Protein AF-A0A248VXA4-F1 (afdb_monomer_lite)

Organism: NCBI:txid2026199

Foldseek 3Di:
DVPVVVVVVVVVVVVVVVVVVVVVVVVVVVVVVVCPPPVNVLVPDDDPCPFPLNDDFDWFDLVDPAADQDALVVQADDFDPVLVVLLVVLLCQCLDPVADPLRGPLQSSLVSLVVSLVRVNLLSLLQNLLSLCDPDPYPHNDLVSSLSSLSSSVVSRRLVSLLVSLQCLCVCSPPPRHNRSSSRSLVSSLNSRQLLSLLVSLLQQCDPADDVVQRHHDDNVRSLVSLVSSLVNLQLSSLQVNLVSQCPVVDLVSLVVSLVSLVSSLLSLALSSLQVNLCLLCCVCLVVSSRSQNYHDNVLSVLSNLSSVSSVSSQSPAGQNQLCVQRNDPPDDGDDDPPDNVVSSVNRHDPDDPDPDDPDDDDDDDDDDDDDDDDDDDDDDDDDDDDDPDPDHGADDPSRGDSGDDDDD

Secondary structure (DSSP, 8-state):
-HHHHHHHHHHHHHHHHHHHHHHHHHHHHHHHHHHTSHHHHTTSS--TTSSGGG--PPPP-TT-S------GGGTPPPPPHHHHHHHHHHHHHHT-TTS-TTTS-HHHHHHHHHHHHHTT-HHHHHHHHHHHTSSS--S---HHHHHHHHHHHHHTT-HHHHHHHHHHHHTT-STT--HHHHHHHHHHHHHTT-HHHHHHHHHHHEEEEEEGGGTEEE-HHHHHHHHHHHHHTT-HHHHHHHHHHHHTT--HHHHHHHHHHHHHHHHTT-HHHHHHHHHHHTTTTTTTT--SSSS--HHHHHHHHHHHHHHHHTTT----TTHHHHSPPTTSPPPP--S-HHHHHHHHS---PPPPPPP-PPP----------------------PPP--TT-----SS---S------

Structure (mmCIF, N/CA/C/O backbone):
data_AF-A0A248VXA4-F1
#
_entry.id   AF-A0A248VXA4-F1
#
loop_
_atom_site.group_PDB
_atom_site.id
_atom_site.type_symbol
_atom_site.label_atom_id
_atom_site.label_alt_id
_atom_site.label_comp_id
_atom_site.label_asym_id
_atom_site.label_entity_id
_atom_site.label_seq_id
_atom_site.pdbx_PDB_ins_code
_atom_site.Cartn_x
_atom_site.Cartn_y
_atom_site.Cartn_z
_atom_site.occupancy
_atom_site.B_iso_or_equiv
_atom_site.auth_seq_id
_atom_site.auth_comp_id
_atom_site.auth_asym_id
_atom_site.auth_atom_id
_atom_site.pdbx_PDB_model_num
ATOM 1 N N . MET A 1 1 ? -79.810 16.002 20.831 1.00 54.62 1 MET A N 1
ATOM 2 C CA . MET A 1 1 ? -78.717 16.994 20.647 1.00 54.62 1 MET A CA 1
ATOM 3 C C . MET A 1 1 ? -77.714 17.151 21.806 1.00 54.62 1 MET A C 1
ATOM 5 O O . MET A 1 1 ? -76.588 17.541 21.520 1.00 54.62 1 MET A O 1
ATOM 9 N N . LYS A 1 2 ? -78.035 16.882 23.089 1.00 53.81 2 LYS A N 1
ATOM 10 C CA . LYS A 1 2 ? -77.040 16.987 24.193 1.00 53.81 2 LYS A CA 1
ATOM 11 C C . LYS A 1 2 ? -76.194 15.717 24.429 1.00 53.81 2 LYS A C 1
ATOM 13 O O . LYS A 1 2 ? -75.048 15.847 24.844 1.00 53.81 2 LYS A O 1
ATOM 18 N N . LEU A 1 3 ? -76.706 14.523 24.110 1.00 44.88 3 LEU A N 1
ATOM 19 C CA . LEU A 1 3 ? -76.002 13.248 24.342 1.00 44.88 3 LEU A CA 1
ATOM 20 C C . LEU A 1 3 ? -74.891 12.968 23.304 1.00 44.88 3 LEU A C 1
ATOM 22 O O . LEU A 1 3 ? -73.788 12.568 23.663 1.00 44.88 3 LEU A O 1
ATOM 26 N N . GLU A 1 4 ? -75.129 13.285 22.028 1.00 45.12 4 GLU A N 1
ATOM 27 C CA . GLU A 1 4 ? -74.146 13.095 20.942 1.00 45.12 4 GLU A CA 1
ATOM 28 C C . GLU A 1 4 ? -72.918 14.008 21.076 1.00 45.12 4 GLU A C 1
ATOM 30 O O . GLU A 1 4 ? -71.788 13.586 20.831 1.00 45.12 4 GLU A O 1
ATOM 35 N N . ARG A 1 5 ? -73.105 15.249 21.552 1.00 49.72 5 ARG A N 1
ATOM 36 C CA . ARG A 1 5 ? -71.987 16.169 21.836 1.00 49.72 5 ARG A CA 1
ATOM 37 C C . ARG A 1 5 ? -71.145 15.722 23.034 1.00 49.72 5 ARG A C 1
ATOM 39 O O . ARG A 1 5 ? -69.975 16.093 23.114 1.00 49.72 5 ARG A O 1
ATOM 46 N N . TRP A 1 6 ? -71.717 14.944 23.956 1.00 49.53 6 TRP A N 1
ATOM 47 C CA . TRP A 1 6 ? -70.981 14.381 25.087 1.00 49.53 6 TRP A CA 1
ATOM 48 C C . TRP A 1 6 ? -70.145 13.173 24.653 1.00 49.53 6 TRP A C 1
ATOM 50 O O . TRP A 1 6 ? -68.944 13.160 24.912 1.00 49.53 6 TRP A O 1
ATOM 60 N N . LEU A 1 7 ? -70.738 12.245 23.891 1.00 45.06 7 LEU A N 1
ATOM 61 C CA . LEU A 1 7 ? -70.055 11.062 23.348 1.00 45.06 7 LEU A CA 1
ATOM 62 C C . LEU A 1 7 ? -68.911 11.424 22.383 1.00 45.06 7 LEU A C 1
ATOM 64 O O . LEU A 1 7 ? -67.835 10.840 22.459 1.00 45.06 7 LEU A O 1
ATOM 68 N N . SER A 1 8 ? -69.082 12.445 21.535 1.00 49.69 8 SER A N 1
ATOM 69 C CA . SER A 1 8 ? -68.016 12.928 20.638 1.00 49.69 8 SER A CA 1
ATOM 70 C C . SER A 1 8 ? -66.822 13.532 21.402 1.00 49.69 8 SER A C 1
ATOM 72 O O . SER A 1 8 ? -65.661 13.292 21.057 1.00 49.69 8 SER A O 1
ATOM 74 N N . ARG A 1 9 ? -67.081 14.261 22.499 1.00 52.09 9 ARG A N 1
ATOM 75 C CA . ARG A 1 9 ? -66.027 14.875 23.328 1.00 52.09 9 ARG A CA 1
ATOM 76 C C . ARG A 1 9 ? -65.256 13.858 24.165 1.00 52.09 9 ARG A C 1
ATOM 78 O O . ARG A 1 9 ? -64.057 14.049 24.369 1.00 52.09 9 ARG A O 1
ATOM 85 N N . THR A 1 10 ? -65.900 12.798 24.651 1.00 53.50 10 THR A N 1
ATOM 86 C CA . THR A 1 10 ? -65.203 11.702 25.340 1.00 53.50 10 THR A CA 1
ATOM 87 C C . THR A 1 10 ? -64.401 10.853 24.355 1.00 53.50 10 THR A C 1
ATOM 89 O O . THR A 1 10 ? -63.230 10.588 24.622 1.00 53.50 10 THR A O 1
ATOM 92 N N . TYR A 1 11 ? -64.941 10.537 23.173 1.00 48.66 11 TYR A N 1
ATOM 93 C CA . TYR A 1 11 ? -64.230 9.757 22.150 1.00 48.66 11 TYR A CA 1
ATOM 94 C C . TYR A 1 11 ? -62.961 10.463 21.630 1.00 48.66 11 TYR A C 1
ATOM 96 O O . TYR A 1 11 ? -61.899 9.847 21.546 1.00 48.66 11 TYR A O 1
ATOM 104 N N . MET A 1 12 ? -63.011 11.781 21.388 1.00 49.78 12 MET A N 1
ATOM 105 C CA . MET A 1 12 ? -61.823 12.567 21.006 1.00 49.78 12 MET A CA 1
ATOM 106 C C . MET A 1 12 ? -60.744 12.618 22.098 1.00 49.78 12 MET A C 1
ATOM 108 O O . MET A 1 12 ? -59.554 12.671 21.777 1.00 49.78 12 MET A O 1
ATOM 112 N N . LYS A 1 13 ? -61.125 12.593 23.384 1.00 52.66 13 LYS A N 1
ATOM 113 C CA . LYS A 1 13 ? -60.156 12.528 24.491 1.00 52.66 13 LYS A CA 1
ATOM 114 C C . LYS A 1 13 ? -59.452 11.171 24.533 1.00 52.66 13 LYS A C 1
ATOM 116 O O . LYS A 1 13 ? -58.232 11.144 24.657 1.00 52.66 13 LYS A O 1
ATOM 121 N N . PHE A 1 14 ? -60.177 10.067 24.343 1.00 50.03 14 PHE A N 1
ATOM 122 C CA . PHE A 1 14 ? -59.578 8.727 24.281 1.00 50.03 14 PHE A CA 1
ATOM 123 C C . PHE A 1 14 ? -58.690 8.523 23.043 1.00 50.03 14 PHE A C 1
ATOM 125 O O . PHE A 1 14 ? -57.617 7.929 23.156 1.00 50.03 14 PHE A O 1
ATOM 132 N N . ALA A 1 15 ? -59.077 9.068 21.885 1.00 50.66 15 ALA A N 1
ATOM 133 C CA . ALA A 1 15 ? -58.264 9.018 20.669 1.00 50.66 15 ALA A CA 1
ATOM 134 C C . ALA A 1 15 ? -56.950 9.808 20.811 1.00 50.66 15 ALA A C 1
ATOM 136 O O . ALA A 1 15 ? -55.892 9.307 20.435 1.00 50.66 15 ALA A O 1
ATOM 137 N N . ARG A 1 16 ? -56.983 11.001 21.428 1.00 53.34 16 ARG A N 1
ATOM 138 C CA . ARG A 1 16 ? -55.766 11.776 21.732 1.00 53.34 16 ARG A CA 1
ATOM 139 C C . ARG A 1 16 ? -54.847 11.066 22.720 1.00 53.34 16 ARG A C 1
ATOM 141 O O . ARG A 1 16 ? -53.641 11.079 22.510 1.00 53.34 16 ARG A O 1
ATOM 148 N N . VAL A 1 17 ? -55.391 10.424 23.756 1.00 57.50 17 VAL A N 1
ATOM 149 C CA . VAL A 1 17 ? -54.580 9.662 24.719 1.00 57.50 17 VAL A CA 1
ATOM 150 C C . VAL A 1 17 ? -53.909 8.467 24.038 1.00 57.50 17 VAL A C 1
ATOM 152 O O . VAL A 1 17 ? -52.713 8.289 24.215 1.00 57.50 17 VAL A O 1
ATOM 155 N N . ARG A 1 18 ? -54.614 7.710 23.182 1.00 54.16 18 ARG A N 1
ATOM 156 C CA . ARG A 1 18 ? -54.009 6.616 22.394 1.00 54.16 18 ARG A CA 1
ATOM 157 C C . ARG A 1 18 ? -52.937 7.097 21.414 1.00 54.16 18 ARG A C 1
ATOM 159 O O . ARG A 1 18 ? -51.912 6.439 21.287 1.00 54.16 18 ARG A O 1
ATOM 166 N N . TYR A 1 19 ? -53.152 8.230 20.745 1.00 53.09 19 TYR A N 1
ATOM 167 C CA . TYR A 1 19 ? -52.185 8.790 19.795 1.00 53.09 19 TYR A CA 1
ATOM 168 C C . TYR A 1 19 ? -50.918 9.294 20.500 1.00 53.09 19 TYR A C 1
ATOM 170 O O . TYR A 1 19 ? -49.809 9.033 20.045 1.00 53.09 19 TYR A O 1
ATOM 178 N N . LEU A 1 20 ? -51.073 9.948 21.657 1.00 55.66 20 LEU A N 1
ATOM 179 C CA . LEU A 1 20 ? -49.954 10.384 22.496 1.00 55.66 20 LEU A CA 1
ATOM 180 C C . LEU A 1 20 ? -49.212 9.198 23.125 1.00 55.66 20 LEU A C 1
ATOM 182 O O . LEU A 1 20 ? -47.989 9.228 23.189 1.00 55.66 20 LEU A O 1
ATOM 186 N N . PHE A 1 21 ? -49.919 8.135 23.520 1.00 59.44 21 PHE A N 1
ATOM 187 C CA . PHE A 1 21 ? -49.297 6.908 24.028 1.00 59.44 21 PHE A CA 1
ATOM 188 C C . PHE A 1 21 ? -48.541 6.155 22.923 1.00 59.44 21 PHE A C 1
ATOM 190 O O . PHE A 1 21 ? -47.447 5.666 23.166 1.00 59.44 21 PHE A O 1
ATOM 197 N N . GLY A 1 22 ? -49.076 6.116 21.696 1.00 55.31 22 GLY A N 1
ATOM 198 C CA . GLY A 1 22 ? -48.402 5.541 20.527 1.00 55.31 22 GLY A CA 1
ATOM 199 C C . GLY A 1 22 ? -47.159 6.327 20.101 1.00 55.31 22 GLY A C 1
ATOM 200 O O . GLY A 1 22 ? -46.125 5.726 19.829 1.00 55.31 22 GLY A O 1
ATOM 201 N N . LEU A 1 23 ? -47.222 7.663 20.115 1.00 52.62 23 LEU A N 1
ATOM 202 C CA . LEU A 1 23 ? -46.057 8.529 19.899 1.00 52.62 23 LEU A CA 1
ATOM 203 C C . LEU A 1 23 ? -45.012 8.367 21.005 1.00 52.62 23 LEU A C 1
ATOM 205 O O . LEU A 1 23 ? -43.828 8.331 20.701 1.00 52.62 23 LEU A O 1
ATOM 209 N N . TRP A 1 24 ? -45.435 8.231 22.265 1.00 57.75 24 TRP A N 1
ATOM 210 C CA . TRP A 1 24 ? -44.532 7.997 23.392 1.00 57.75 24 TRP A CA 1
ATOM 211 C C . TRP A 1 24 ? -43.862 6.621 23.309 1.00 57.75 24 TRP A C 1
ATOM 213 O O . TRP A 1 24 ? -42.654 6.534 23.475 1.00 57.75 24 TRP A O 1
ATOM 223 N N . LEU A 1 25 ? -44.599 5.565 22.946 1.00 49.09 25 LEU A N 1
ATOM 224 C CA . LEU A 1 25 ? -44.035 4.237 22.673 1.00 49.09 25 LEU A CA 1
ATOM 225 C C . LEU A 1 25 ? -43.051 4.254 21.498 1.00 49.09 25 LEU A C 1
ATOM 227 O O . LEU A 1 25 ? -41.987 3.661 21.611 1.00 49.09 25 LEU A O 1
ATOM 231 N N . LEU A 1 26 ? -43.348 4.962 20.404 1.00 49.59 26 LEU A N 1
ATOM 232 C CA . LEU A 1 26 ? -42.407 5.132 19.289 1.00 49.59 26 LEU A CA 1
ATOM 233 C C . LEU A 1 26 ? -41.156 5.920 19.703 1.00 49.59 26 LEU A C 1
ATOM 235 O O . LEU A 1 26 ? -40.059 5.587 19.268 1.00 49.59 26 LEU A O 1
ATOM 239 N N . PHE A 1 27 ? -41.301 6.926 20.570 1.00 46.94 27 PHE A N 1
ATOM 240 C CA . PHE A 1 27 ? -40.179 7.701 21.103 1.00 46.94 27 PHE A CA 1
ATOM 241 C C . PHE A 1 27 ? -39.307 6.869 22.053 1.00 46.94 27 PHE A C 1
ATOM 243 O O . PHE A 1 27 ? -38.085 6.934 21.972 1.00 46.94 27 PHE A O 1
ATOM 250 N N . VAL A 1 28 ? -39.924 6.046 22.907 1.00 49.81 28 VAL A N 1
ATOM 251 C CA . VAL A 1 28 ? -39.226 5.123 23.813 1.00 49.81 28 VAL A CA 1
ATOM 252 C C . VAL A 1 28 ? -38.529 4.016 23.020 1.00 49.81 28 VAL A C 1
ATOM 254 O O . VAL A 1 28 ? -37.364 3.754 23.280 1.00 49.81 28 VAL A O 1
ATOM 257 N N . VAL A 1 29 ? -39.176 3.435 22.002 1.00 51.91 29 VAL A N 1
ATOM 258 C CA . VAL A 1 29 ? -38.564 2.425 21.117 1.00 51.91 29 VAL A CA 1
ATOM 259 C C . VAL A 1 29 ? -37.408 3.017 20.298 1.00 51.91 29 VAL A C 1
ATOM 261 O O . VAL A 1 29 ? -36.378 2.368 20.129 1.00 51.91 29 VAL A O 1
ATOM 264 N N . ALA A 1 30 ? -37.526 4.266 19.834 1.00 41.34 30 ALA A N 1
ATOM 265 C CA . ALA A 1 30 ? -36.429 4.974 19.172 1.00 41.34 30 ALA A CA 1
ATOM 266 C C . ALA A 1 30 ? -35.267 5.283 20.137 1.00 41.34 30 ALA A C 1
ATOM 268 O O . ALA A 1 30 ? -34.106 5.169 19.752 1.00 41.34 30 ALA A O 1
ATOM 269 N N . GLN A 1 31 ? -35.557 5.623 21.398 1.00 40.75 31 GLN A N 1
ATOM 270 C CA . GLN A 1 31 ? -34.537 5.832 22.431 1.00 40.75 31 GLN A CA 1
ATOM 271 C C . GLN A 1 31 ? -33.840 4.528 22.845 1.00 40.75 31 GLN A C 1
ATOM 273 O O . GLN A 1 31 ? -32.627 4.536 23.037 1.00 40.75 31 GLN A O 1
ATOM 278 N N . THR A 1 32 ? -34.555 3.401 22.924 1.00 43.09 32 THR A N 1
ATOM 279 C CA . THR A 1 32 ? -33.946 2.093 23.218 1.00 43.09 32 THR A CA 1
ATOM 280 C C . THR A 1 32 ? -33.126 1.563 22.039 1.00 43.09 32 THR A C 1
ATOM 282 O O . THR A 1 32 ? -32.040 1.039 22.253 1.00 43.09 32 THR A O 1
ATOM 285 N N . ALA A 1 33 ? -33.565 1.781 20.793 1.00 40.03 33 ALA A N 1
ATOM 286 C CA . ALA A 1 33 ? -32.793 1.413 19.599 1.00 40.03 33 ALA A CA 1
ATOM 287 C C . ALA A 1 33 ? -31.493 2.231 19.442 1.00 40.03 33 ALA A C 1
ATOM 289 O O . ALA A 1 33 ? -30.493 1.718 18.946 1.00 40.03 33 ALA A O 1
ATOM 290 N N . LEU A 1 34 ? -31.473 3.491 19.895 1.00 39.44 34 LEU A N 1
ATOM 291 C CA . LEU A 1 34 ? -30.247 4.296 19.961 1.00 39.44 34 LEU A CA 1
ATOM 292 C C . LEU A 1 34 ? -29.304 3.842 21.089 1.00 39.44 34 LEU A C 1
ATOM 294 O O . LEU A 1 34 ? -28.089 3.955 20.938 1.00 39.44 34 LEU A O 1
ATOM 298 N N . ALA A 1 35 ? -29.841 3.303 22.188 1.00 37.97 35 ALA A N 1
ATOM 299 C CA . ALA A 1 35 ? -29.061 2.775 23.311 1.00 37.97 35 ALA A CA 1
ATOM 300 C C . ALA A 1 35 ? -28.401 1.410 23.020 1.00 37.97 35 ALA A C 1
ATOM 302 O O . ALA A 1 35 ? -27.370 1.095 23.609 1.00 37.97 35 ALA A O 1
ATOM 303 N N . GLU A 1 36 ? -28.949 0.626 22.087 1.00 42.41 36 GLU A N 1
ATOM 304 C CA . GLU A 1 36 ? -28.388 -0.660 21.635 1.00 42.41 36 GLU A CA 1
ATOM 305 C C . GLU A 1 36 ? -27.465 -0.536 20.412 1.00 42.41 36 GLU A C 1
ATOM 307 O O . GLU A 1 36 ? -26.901 -1.528 19.948 1.00 42.41 36 GLU A O 1
ATOM 312 N N . SER A 1 37 ? -27.265 0.679 19.892 1.00 47.56 37 SER A N 1
ATOM 313 C CA . SER A 1 37 ? -26.295 0.911 18.826 1.00 47.56 37 SER A CA 1
ATOM 314 C C . SER A 1 37 ? -24.886 0.524 19.308 1.00 47.56 37 SER A C 1
ATOM 316 O O . SER A 1 37 ? -24.460 0.990 20.370 1.00 47.56 37 SER A O 1
ATOM 318 N N . PRO A 1 38 ? -24.101 -0.244 18.529 1.00 55.53 38 PRO A N 1
ATOM 319 C CA . PRO A 1 38 ? -22.704 -0.529 18.861 1.00 55.53 38 PRO A CA 1
ATOM 320 C C . PRO A 1 38 ? -21.862 0.750 19.024 1.00 55.53 38 PRO A C 1
ATOM 322 O O . PRO A 1 38 ? -20.860 0.742 19.739 1.00 55.53 38 PRO A O 1
ATOM 325 N N . ILE A 1 39 ? -22.303 1.878 18.446 1.00 51.03 39 ILE A N 1
ATOM 326 C CA . ILE A 1 39 ? -21.711 3.206 18.657 1.00 51.03 39 ILE A CA 1
ATOM 327 C C . ILE A 1 39 ? -21.916 3.676 20.104 1.00 51.03 39 ILE A C 1
ATOM 329 O O . ILE A 1 39 ? -21.001 4.263 20.674 1.00 51.03 39 ILE A O 1
ATOM 333 N N . HIS A 1 40 ? -23.066 3.394 20.726 1.00 43.31 40 HIS A N 1
ATOM 334 C CA . HIS A 1 40 ? -23.354 3.793 22.105 1.00 43.31 40 HIS A CA 1
ATOM 335 C C . HIS A 1 40 ? -22.582 2.950 23.134 1.00 43.31 40 HIS A C 1
ATOM 337 O O . HIS A 1 40 ? -22.091 3.511 24.115 1.00 43.31 40 HIS A O 1
ATOM 343 N N . GLN A 1 41 ? -22.387 1.647 22.888 1.00 50.84 41 GLN A N 1
ATOM 344 C CA . GLN A 1 41 ? -21.519 0.796 23.721 1.00 50.84 41 GLN A CA 1
ATOM 345 C C . GLN A 1 41 ? -20.046 1.228 23.657 1.00 50.84 41 GLN A C 1
ATOM 347 O O . GLN A 1 41 ? -19.347 1.194 24.667 1.00 50.84 41 GLN A O 1
ATOM 352 N N . LEU A 1 42 ? -19.592 1.719 22.500 1.00 52.16 42 LEU A N 1
ATOM 353 C CA . LEU A 1 42 ? -18.283 2.360 22.346 1.00 52.16 42 LEU A CA 1
ATOM 354 C C . LEU A 1 42 ? -18.138 3.680 23.140 1.00 52.16 42 LEU A C 1
ATOM 356 O O . LEU A 1 42 ? -17.010 4.103 23.382 1.00 52.16 42 LEU A O 1
ATOM 360 N N . MET A 1 43 ? -19.230 4.349 23.542 1.00 46.88 43 MET A N 1
ATOM 361 C CA . MET A 1 43 ? -19.170 5.640 24.259 1.00 46.88 43 MET A CA 1
ATOM 362 C C . MET A 1 43 ? -19.027 5.512 25.782 1.00 46.88 43 MET A C 1
ATOM 364 O O . MET A 1 43 ? -18.736 6.502 26.452 1.00 46.88 43 MET A O 1
ATOM 368 N N . THR A 1 44 ? -19.242 4.328 26.357 1.00 43.50 44 THR A N 1
ATOM 369 C CA . THR A 1 44 ? -19.349 4.148 27.810 1.00 43.50 44 THR A CA 1
ATOM 370 C C . THR A 1 44 ? -18.233 3.254 28.341 1.00 43.50 44 THR A C 1
ATOM 372 O O . THR A 1 44 ? -18.344 2.035 28.272 1.00 43.50 44 THR A O 1
ATOM 375 N N . GLY A 1 45 ? -17.179 3.850 28.916 1.00 44.91 45 GLY A N 1
ATOM 376 C CA . GLY A 1 45 ? -16.308 3.121 29.851 1.00 44.91 45 GLY A CA 1
ATOM 377 C C . GLY A 1 45 ? -14.800 3.378 29.831 1.00 44.91 45 GLY A C 1
ATOM 378 O O . GLY A 1 45 ? -14.112 2.737 30.617 1.00 44.91 45 GLY A O 1
ATOM 379 N N . MET A 1 46 ? -14.251 4.281 29.012 1.00 46.66 46 MET A N 1
ATOM 380 C CA . MET A 1 46 ? -12.803 4.548 29.029 1.00 46.66 46 MET A CA 1
ATOM 381 C C . MET A 1 46 ? -12.488 5.968 29.501 1.00 46.66 46 MET A C 1
ATOM 383 O O . MET A 1 46 ? -12.981 6.951 28.947 1.00 46.66 46 MET A O 1
ATOM 387 N N . SER A 1 47 ? -11.644 6.071 30.534 1.00 50.06 47 SER A N 1
ATOM 388 C CA . SER A 1 47 ? -10.926 7.310 30.841 1.00 50.06 47 SER A CA 1
ATOM 389 C C . SER A 1 47 ? -10.180 7.754 29.584 1.00 50.06 47 SER A C 1
ATOM 391 O O . SER A 1 47 ? -9.530 6.939 28.931 1.00 50.06 47 SER A O 1
ATOM 393 N N . SER A 1 48 ? -10.238 9.046 29.249 1.00 57.88 48 SER A N 1
ATOM 394 C CA . SER A 1 48 ? -9.576 9.604 28.057 1.00 57.88 48 SER A CA 1
ATOM 395 C C . SER A 1 48 ? -8.068 9.303 27.963 1.00 57.88 48 SER A C 1
ATOM 397 O O . SER A 1 48 ? -7.506 9.390 26.876 1.00 57.88 48 SER A O 1
ATOM 399 N N . SER A 1 49 ? -7.423 8.924 29.075 1.00 55.06 49 SER A N 1
ATOM 400 C CA . SER A 1 49 ? -6.005 8.548 29.154 1.00 55.06 49 SER A CA 1
ATOM 401 C C . SER A 1 49 ? -5.687 7.102 28.760 1.00 55.06 49 SER A C 1
ATOM 403 O O . SER A 1 49 ? -4.527 6.814 28.478 1.00 55.06 49 SER A O 1
ATOM 405 N N . ASP A 1 50 ? -6.680 6.207 28.743 1.00 66.88 50 ASP A N 1
ATOM 406 C CA . ASP A 1 50 ? -6.468 4.750 28.636 1.00 66.88 50 ASP A CA 1
ATOM 407 C C . ASP A 1 50 ? -6.888 4.195 27.260 1.00 66.88 50 ASP A C 1
ATOM 409 O O . ASP A 1 50 ? -6.899 2.987 27.024 1.00 66.88 50 ASP A O 1
ATOM 413 N N . SER A 1 51 ? -7.246 5.089 26.336 1.00 84.81 51 SER A N 1
ATOM 414 C CA . SER A 1 51 ? -7.690 4.756 24.982 1.00 84.81 51 SER A CA 1
ATOM 415 C C . SER A 1 51 ? -6.525 4.240 24.121 1.00 84.81 51 SER A C 1
ATOM 417 O O . SER A 1 51 ? -5.437 4.828 24.180 1.00 84.81 51 SER A O 1
ATOM 419 N N . PRO A 1 52 ? -6.717 3.219 23.256 1.00 93.38 52 PRO A N 1
ATOM 420 C CA . PRO A 1 52 ? -5.646 2.677 22.414 1.00 93.38 52 PRO A CA 1
ATOM 421 C C . PRO A 1 52 ? -4.891 3.734 21.594 1.00 93.38 52 PRO A C 1
ATOM 423 O O . PRO A 1 52 ? -3.671 3.628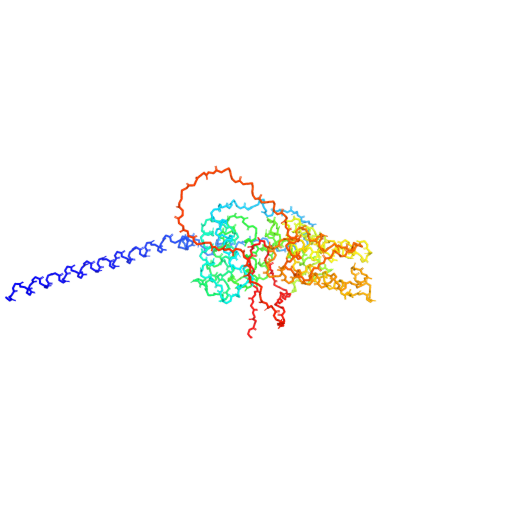 21.445 1.00 93.38 52 PRO A O 1
ATOM 426 N N . ARG A 1 53 ? -5.567 4.798 21.135 1.00 94.25 53 ARG A N 1
ATOM 427 C CA . ARG A 1 53 ? -4.949 5.915 20.395 1.00 94.25 53 ARG A CA 1
ATOM 428 C C . ARG A 1 53 ? -3.861 6.680 21.159 1.00 94.25 53 ARG A C 1
ATOM 430 O O . ARG A 1 53 ? -3.027 7.307 20.515 1.00 94.25 53 ARG A O 1
ATOM 437 N N . TYR A 1 54 ? -3.851 6.642 22.494 1.00 95.06 54 TYR A N 1
ATOM 438 C CA . TYR A 1 54 ? -2.859 7.321 23.347 1.00 95.06 54 TYR A CA 1
ATOM 439 C C . TYR A 1 54 ? -1.909 6.344 24.053 1.00 95.06 54 TYR A C 1
ATOM 441 O O . TYR A 1 54 ? -1.222 6.716 25.007 1.00 95.06 54 TYR A O 1
ATOM 449 N N . THR A 1 55 ? -1.854 5.092 23.590 1.00 93.56 55 THR A N 1
ATOM 450 C CA . THR A 1 55 ? -0.934 4.084 24.128 1.00 93.56 55 THR A CA 1
ATOM 451 C C . THR A 1 55 ? 0.502 4.610 24.122 1.00 93.56 55 THR A C 1
ATOM 453 O O . THR A 1 55 ? 1.015 5.043 23.091 1.00 93.56 55 THR A O 1
ATOM 456 N N . LYS A 1 56 ? 1.178 4.539 25.274 1.00 92.56 56 LYS A N 1
ATOM 457 C CA . LYS A 1 56 ? 2.589 4.924 25.404 1.00 92.56 56 LYS A CA 1
ATOM 458 C C . LYS A 1 56 ? 3.475 3.865 24.752 1.00 92.56 56 LYS A C 1
ATOM 460 O O . LYS A 1 56 ? 3.698 2.801 25.326 1.00 92.56 56 LYS A O 1
ATOM 465 N N . LEU A 1 57 ? 3.966 4.163 23.554 1.00 96.12 57 LEU A N 1
ATOM 466 C CA . LEU A 1 57 ? 4.865 3.300 22.790 1.00 96.12 57 LEU A CA 1
ATOM 467 C C . LEU A 1 57 ? 6.332 3.722 22.976 1.00 96.12 57 LEU A C 1
ATOM 469 O O . LEU A 1 57 ? 6.601 4.904 23.215 1.00 96.12 57 LEU A O 1
ATOM 473 N N . PRO A 1 58 ? 7.295 2.790 22.849 1.00 96.94 58 PRO A N 1
ATOM 474 C CA . PRO A 1 58 ? 8.697 3.153 22.692 1.00 96.94 58 PRO A CA 1
ATOM 475 C C . PRO A 1 58 ? 8.873 4.097 21.502 1.00 96.94 58 PRO A C 1
ATOM 477 O O . PRO A 1 58 ? 8.214 3.931 20.474 1.00 96.94 58 PRO A O 1
ATOM 480 N N . LEU A 1 59 ? 9.784 5.062 21.633 1.00 95.88 59 LEU A N 1
ATOM 481 C CA . LEU A 1 59 ? 10.135 5.943 20.524 1.00 95.88 59 LEU A CA 1
ATOM 482 C C . LEU A 1 59 ? 10.657 5.134 19.330 1.00 95.88 59 LEU A C 1
ATOM 484 O O . LEU A 1 59 ? 11.213 4.039 19.480 1.00 95.88 59 LEU A O 1
ATOM 488 N N . PHE A 1 60 ? 10.484 5.700 18.140 1.00 96.75 60 PHE A N 1
ATOM 489 C CA . PHE A 1 60 ? 11.039 5.135 16.921 1.00 96.75 60 PHE A CA 1
ATOM 490 C C . PHE A 1 60 ? 12.565 5.020 17.014 1.00 96.75 60 PHE A C 1
ATOM 492 O O . PHE A 1 60 ? 13.249 5.964 17.410 1.00 96.75 60 PHE A O 1
ATOM 499 N N . ALA A 1 61 ? 13.085 3.845 16.664 1.00 97.38 61 ALA A N 1
ATOM 500 C CA . ALA A 1 61 ? 14.492 3.485 16.736 1.00 97.38 61 ALA A CA 1
ATOM 501 C C . ALA A 1 61 ? 15.053 3.280 15.313 1.00 97.38 61 ALA A C 1
ATOM 503 O O . ALA A 1 61 ? 15.223 2.134 14.882 1.00 97.38 61 ALA A O 1
ATOM 504 N N . PRO A 1 62 ? 15.364 4.365 14.574 1.00 95.94 62 PRO A N 1
ATOM 505 C CA . PRO A 1 62 ? 15.778 4.279 13.171 1.00 95.94 62 PRO A CA 1
ATOM 506 C C . PRO A 1 62 ? 17.064 3.469 12.965 1.00 95.94 62 PRO A C 1
ATOM 508 O O . PRO A 1 62 ? 17.202 2.768 11.969 1.00 95.94 62 PRO A O 1
ATOM 511 N N . HIS A 1 63 ? 17.973 3.472 13.944 1.00 96.94 63 HIS A N 1
ATOM 512 C CA . HIS A 1 63 ? 19.241 2.726 13.907 1.00 96.94 63 HIS A CA 1
ATOM 513 C C . HIS A 1 63 ? 19.191 1.400 14.670 1.00 96.94 63 HIS A C 1
ATOM 515 O O . HIS A 1 63 ? 20.193 0.952 15.237 1.00 96.94 63 HIS A O 1
ATOM 521 N N . ARG A 1 64 ? 18.016 0.764 14.747 1.00 96.88 64 ARG A N 1
ATOM 522 C CA . ARG A 1 64 ? 17.917 -0.594 15.293 1.00 96.88 64 ARG A CA 1
ATOM 523 C C . ARG A 1 64 ? 18.884 -1.524 14.554 1.00 96.88 64 ARG A C 1
ATOM 525 O O . ARG A 1 64 ? 19.028 -1.443 13.338 1.00 96.88 64 ARG A O 1
ATOM 532 N N . LYS A 1 65 ? 19.544 -2.411 15.304 1.00 97.06 65 LYS A N 1
ATOM 533 C CA . LYS A 1 65 ? 20.567 -3.319 14.754 1.00 97.06 65 LYS A CA 1
ATOM 534 C C . LYS A 1 65 ? 19.990 -4.387 13.832 1.00 97.06 65 LYS A C 1
ATOM 536 O O . LYS A 1 65 ? 20.702 -4.885 12.970 1.00 97.06 65 LYS A O 1
ATOM 541 N N . ASP A 1 66 ? 18.740 -4.776 14.066 1.00 95.56 66 ASP A N 1
ATOM 542 C CA . ASP A 1 66 ? 18.094 -5.838 13.310 1.00 95.56 66 ASP A CA 1
ATOM 543 C C . ASP A 1 66 ? 16.573 -5.660 13.252 1.00 95.56 66 ASP A C 1
ATOM 545 O O . ASP A 1 66 ? 15.977 -4.987 14.101 1.00 95.56 66 ASP A O 1
ATOM 549 N N . PHE A 1 67 ? 15.955 -6.302 12.266 1.00 97.62 67 PHE A N 1
ATOM 550 C CA . PHE A 1 67 ? 14.516 -6.430 12.089 1.00 97.62 67 PHE A CA 1
ATOM 551 C C . PHE A 1 67 ? 14.157 -7.894 11.832 1.00 97.62 67 PHE A C 1
ATOM 553 O O . PHE A 1 67 ? 14.740 -8.553 10.970 1.00 97.62 67 PHE A O 1
ATOM 560 N N . THR A 1 68 ? 13.177 -8.392 12.582 1.00 97.56 68 THR A N 1
ATOM 561 C CA . THR A 1 68 ? 12.627 -9.735 12.406 1.00 97.56 68 THR A CA 1
ATOM 562 C C . THR A 1 68 ? 11.366 -9.634 11.566 1.00 97.56 68 THR A C 1
ATOM 564 O O . THR A 1 68 ? 10.414 -8.965 11.959 1.00 97.56 68 THR A O 1
ATOM 567 N N . CYS A 1 69 ? 11.359 -10.310 10.420 1.00 97.56 69 CYS A N 1
ATOM 568 C CA . CYS A 1 69 ? 10.182 -10.360 9.568 1.00 97.56 69 CYS A CA 1
ATOM 569 C C . CYS A 1 69 ? 9.051 -11.130 10.261 1.00 97.56 69 CYS A C 1
ATOM 571 O O . CYS A 1 69 ? 9.202 -12.296 10.625 1.00 97.56 69 CYS A O 1
ATOM 573 N N . VAL A 1 70 ? 7.918 -10.453 10.427 1.00 97.75 70 VAL A N 1
ATOM 574 C CA . VAL A 1 70 ? 6.675 -10.987 10.985 1.00 97.75 70 VAL A CA 1
ATOM 575 C C . VAL A 1 70 ? 5.584 -10.775 9.948 1.00 97.75 70 VAL A C 1
ATOM 577 O O . VAL A 1 70 ? 5.526 -9.713 9.326 1.00 97.75 70 VAL A O 1
ATOM 580 N N . TYR A 1 71 ? 4.738 -11.783 9.746 1.00 93.94 71 TYR A N 1
ATOM 581 C CA . TYR A 1 71 ? 3.639 -11.693 8.791 1.00 93.94 71 TYR A CA 1
ATOM 582 C C . TYR A 1 71 ? 2.372 -11.274 9.528 1.00 93.94 71 TYR A C 1
ATOM 584 O O . TYR A 1 71 ? 2.030 -11.842 10.569 1.00 93.94 71 TYR A O 1
ATOM 592 N N . GLN A 1 72 ? 1.647 -10.304 8.973 1.00 94.12 72 GLN A N 1
ATOM 593 C CA . GLN A 1 72 ? 0.397 -9.820 9.550 1.00 94.12 72 GLN A CA 1
ATOM 594 C C . GLN A 1 72 ? -0.618 -10.954 9.744 1.00 94.12 72 GLN A C 1
ATOM 596 O O . GLN A 1 72 ? -1.313 -10.966 10.757 1.00 94.12 72 GLN A O 1
ATOM 601 N N . GLU A 1 73 ? -0.684 -11.924 8.826 1.00 88.19 73 GLU A N 1
ATOM 602 C CA . GLU A 1 73 ? -1.634 -13.048 8.885 1.00 88.19 73 GLU A CA 1
ATOM 603 C C . GLU A 1 73 ? -1.569 -13.853 10.192 1.00 88.19 73 GLU A C 1
ATOM 605 O O . GLU A 1 73 ? -2.579 -14.404 10.617 1.00 88.19 73 GLU A O 1
ATOM 610 N N . GLN A 1 74 ? -0.416 -13.854 10.871 1.00 89.75 74 GLN A N 1
ATOM 611 C CA . GLN A 1 74 ? -0.211 -14.531 12.156 1.00 89.75 74 GLN A CA 1
ATOM 612 C C . GLN A 1 74 ? -0.982 -13.869 13.311 1.00 89.75 74 GLN A C 1
ATOM 614 O O . GLN A 1 74 ? -1.179 -14.488 14.354 1.00 89.75 74 GLN A O 1
ATOM 619 N N . HIS A 1 75 ? -1.409 -12.616 13.132 1.00 88.38 75 HIS A N 1
ATOM 620 C CA . HIS A 1 75 ? -2.066 -11.791 14.149 1.00 88.38 75 HIS A CA 1
ATOM 621 C C . HIS A 1 75 ? -3.530 -11.483 13.819 1.00 88.38 75 HIS A C 1
ATOM 623 O O . HIS A 1 75 ? -4.241 -10.931 14.658 1.00 88.38 75 HIS A O 1
ATOM 629 N N . LEU A 1 76 ? -3.987 -11.785 12.600 1.00 88.81 76 LEU A N 1
ATOM 630 C CA . LEU A 1 76 ? -5.319 -11.387 12.159 1.00 88.81 76 LEU A CA 1
ATOM 631 C C . LEU A 1 76 ? -6.416 -12.197 12.868 1.00 88.81 76 LEU A C 1
ATOM 633 O O . LEU A 1 76 ? -6.326 -13.425 12.943 1.00 88.81 76 LEU A O 1
ATOM 637 N N . PRO A 1 77 ? -7.496 -11.542 13.335 1.00 92.00 77 PRO A N 1
ATOM 638 C CA . PRO A 1 77 ? -8.654 -12.249 13.860 1.00 92.00 77 PRO A CA 1
ATOM 639 C C . PRO A 1 77 ? -9.380 -13.011 12.736 1.00 92.00 77 PRO A C 1
ATOM 641 O O . PRO A 1 77 ? -9.353 -12.577 11.576 1.00 92.00 77 PRO A O 1
ATOM 644 N N . PRO A 1 78 ? -10.082 -14.116 13.055 1.00 91.19 78 PRO A N 1
ATOM 645 C CA . PRO A 1 78 ? -10.917 -14.806 12.081 1.00 91.19 78 PRO A CA 1
ATOM 646 C C . PRO A 1 78 ? -12.020 -13.874 11.567 1.00 91.19 78 PRO A C 1
ATOM 648 O O . PRO A 1 78 ? -12.599 -13.093 12.325 1.00 91.19 78 PRO A O 1
ATOM 651 N N . VAL A 1 79 ? -12.324 -13.975 10.274 1.00 89.50 79 VAL A N 1
ATOM 652 C CA . VAL A 1 79 ? -13.365 -13.173 9.625 1.00 89.50 79 VAL A CA 1
ATOM 653 C C . VAL A 1 79 ? -14.643 -13.995 9.506 1.00 89.50 79 VAL A C 1
ATOM 655 O O . VAL A 1 79 ? -14.630 -15.131 9.034 1.00 89.50 79 VAL A O 1
ATOM 658 N N . ASP A 1 80 ? -15.759 -13.410 9.936 1.00 95.06 80 ASP A N 1
ATOM 659 C CA . ASP A 1 80 ? -17.081 -13.997 9.754 1.00 95.06 80 ASP A CA 1
ATOM 660 C C . ASP A 1 80 ? -17.448 -14.076 8.253 1.00 95.06 80 ASP A C 1
ATOM 662 O O . ASP A 1 80 ? -17.377 -13.055 7.564 1.00 95.06 80 ASP A O 1
ATOM 666 N N . PRO A 1 81 ? -17.885 -15.239 7.726 1.00 94.81 81 PRO A N 1
ATOM 667 C CA . PRO A 1 81 ? -18.157 -15.395 6.293 1.00 94.81 81 PRO A CA 1
ATOM 668 C C . PRO A 1 81 ? -19.237 -14.456 5.741 1.00 94.81 81 PRO A C 1
ATOM 670 O O . PRO A 1 81 ? -19.158 -14.023 4.592 1.00 94.81 81 PRO A O 1
ATOM 673 N N . GLN A 1 82 ? -20.249 -14.120 6.547 1.00 96.94 82 GLN A N 1
ATOM 674 C CA . GLN A 1 82 ? -21.297 -13.188 6.131 1.00 96.94 82 GLN A CA 1
ATOM 675 C C . GLN A 1 82 ? -20.769 -11.748 6.088 1.00 96.94 82 GLN A C 1
ATOM 677 O O . GLN A 1 82 ? -21.107 -10.992 5.175 1.00 96.94 82 GLN A O 1
ATOM 682 N N . ALA A 1 83 ? -19.918 -11.379 7.044 1.00 96.19 83 ALA A N 1
ATOM 683 C CA . ALA A 1 83 ? -19.231 -10.097 7.058 1.00 96.19 83 ALA A CA 1
ATOM 684 C C . ALA A 1 83 ? -18.285 -9.945 5.858 1.00 96.19 83 ALA A C 1
ATOM 686 O O . ALA A 1 83 ? -18.259 -8.880 5.246 1.00 96.19 83 ALA A O 1
ATOM 687 N N . GLU A 1 84 ? -17.553 -11.004 5.492 1.00 93.56 84 GLU A N 1
ATOM 688 C CA . GLU A 1 84 ? -16.703 -11.025 4.292 1.00 93.56 84 GLU A CA 1
ATOM 689 C C . GLU A 1 84 ? -17.541 -10.782 3.033 1.00 93.56 84 GLU A C 1
ATOM 691 O O . GLU A 1 84 ? -17.168 -9.973 2.189 1.00 93.56 84 GLU A O 1
ATOM 696 N N . LEU A 1 85 ? -18.720 -11.405 2.920 1.00 95.12 85 LEU A N 1
ATOM 697 C CA . LEU A 1 85 ? -19.605 -11.177 1.777 1.00 95.12 85 LEU A CA 1
ATOM 698 C C . LEU A 1 85 ? -20.043 -9.707 1.668 1.00 95.12 85 LEU A C 1
ATOM 700 O O . LEU A 1 85 ? -20.009 -9.143 0.574 1.00 95.12 85 LEU A O 1
ATOM 704 N N . TRP A 1 86 ? -20.431 -9.072 2.777 1.00 97.50 86 TRP A N 1
ATOM 705 C CA . TRP A 1 86 ? -20.782 -7.646 2.767 1.00 97.50 86 TRP A CA 1
ATOM 706 C C . TRP A 1 86 ? -19.588 -6.761 2.424 1.00 97.50 86 TRP A C 1
ATOM 708 O O . TRP A 1 86 ? -19.728 -5.836 1.626 1.00 97.50 86 TRP A O 1
ATOM 718 N N . PHE A 1 87 ? -18.410 -7.072 2.966 1.00 93.06 87 PHE A N 1
ATOM 719 C CA . PHE A 1 87 ? -17.174 -6.375 2.631 1.00 93.06 87 PHE A CA 1
ATOM 720 C C . PHE A 1 87 ? -16.862 -6.464 1.130 1.00 93.06 87 PHE A C 1
ATOM 722 O O . PHE A 1 87 ? -16.612 -5.440 0.500 1.00 93.06 87 PHE A O 1
ATOM 729 N N . GLN A 1 88 ? -16.959 -7.652 0.529 1.00 90.06 88 GLN A N 1
ATOM 730 C CA . GLN A 1 88 ? -16.731 -7.841 -0.907 1.00 90.06 88 GLN A CA 1
ATOM 731 C C . GLN A 1 88 ? -17.782 -7.125 -1.768 1.00 90.06 88 GLN A C 1
ATOM 733 O O . GLN A 1 88 ? -17.446 -6.563 -2.807 1.00 90.06 88 GLN A O 1
ATOM 738 N N . GLN A 1 89 ? -19.047 -7.083 -1.338 1.00 93.50 89 GLN A N 1
ATOM 739 C CA . GLN A 1 89 ? -20.094 -6.313 -2.022 1.00 93.50 89 GLN A CA 1
ATOM 740 C C . GLN A 1 89 ? -19.839 -4.801 -1.965 1.00 93.50 89 GLN A C 1
ATOM 742 O O . GLN A 1 89 ? -20.059 -4.106 -2.963 1.00 93.50 89 GLN A O 1
ATOM 747 N N . ALA A 1 90 ? -19.375 -4.295 -0.817 1.00 92.75 90 ALA A N 1
ATOM 748 C CA . ALA A 1 90 ? -18.975 -2.900 -0.662 1.00 92.75 90 ALA A CA 1
ATOM 749 C C . ALA A 1 90 ? -17.804 -2.584 -1.596 1.00 92.75 90 ALA A C 1
ATOM 751 O O . ALA A 1 90 ? -17.902 -1.659 -2.398 1.00 92.75 90 ALA A O 1
ATOM 752 N N . LEU A 1 91 ? -16.761 -3.419 -1.561 1.00 87.94 91 LEU A N 1
ATOM 753 C CA . LEU A 1 91 ? -15.559 -3.267 -2.370 1.00 87.94 91 LEU A CA 1
ATOM 754 C C . LEU A 1 91 ? -15.865 -3.316 -3.870 1.00 87.94 91 LEU A C 1
ATOM 756 O O . LEU A 1 91 ? -15.357 -2.492 -4.613 1.00 87.94 91 LEU A O 1
ATOM 760 N N . ALA A 1 92 ? -16.723 -4.233 -4.320 1.00 87.62 92 ALA A N 1
ATOM 761 C CA . ALA A 1 92 ? -17.125 -4.319 -5.724 1.00 87.62 92 ALA A CA 1
ATOM 762 C C . ALA A 1 92 ? -17.918 -3.086 -6.188 1.00 87.62 92 ALA A C 1
ATOM 764 O O . ALA A 1 92 ? -17.769 -2.662 -7.327 1.00 87.62 92 ALA A O 1
ATOM 765 N N . SER A 1 93 ? -18.744 -2.503 -5.313 1.00 89.25 93 SER A N 1
ATOM 766 C CA . SER A 1 93 ? -19.500 -1.280 -5.627 1.00 89.25 93 SER A CA 1
ATOM 767 C C . SER A 1 93 ? -18.596 -0.040 -5.618 1.00 89.25 93 SER A C 1
ATOM 769 O O . SER A 1 93 ? -18.756 0.869 -6.430 1.00 89.25 93 SER A O 1
ATOM 771 N N . GLU A 1 94 ? -17.638 0.005 -4.692 1.00 85.31 94 GLU A N 1
ATOM 772 C CA . GLU A 1 94 ? -16.649 1.076 -4.579 1.00 85.31 94 GLU A CA 1
ATOM 773 C C . GLU A 1 94 ? -15.607 1.017 -5.701 1.00 85.31 94 GLU A C 1
ATOM 775 O O . GLU A 1 94 ? -15.197 2.056 -6.210 1.00 85.31 94 GLU A O 1
ATOM 780 N N . LEU A 1 95 ? -15.229 -0.182 -6.135 1.00 83.44 95 LEU A N 1
ATOM 781 C CA . LEU A 1 95 ? -14.321 -0.462 -7.240 1.00 83.44 95 LEU A CA 1
ATOM 782 C C . LEU A 1 95 ? -15.093 -0.983 -8.458 1.00 83.44 95 LEU A C 1
ATOM 784 O O . LEU A 1 95 ? -14.664 -1.955 -9.087 1.00 83.44 95 LEU A O 1
ATOM 788 N N . ASP A 1 96 ? -16.170 -0.304 -8.868 1.00 82.94 96 ASP A N 1
ATOM 789 C CA . ASP A 1 96 ? -16.744 -0.461 -10.217 1.00 82.94 96 ASP A CA 1
ATOM 790 C C . ASP A 1 96 ? -16.194 0.617 -11.179 1.00 82.94 96 ASP A C 1
ATOM 792 O O . ASP A 1 96 ? -16.422 1.808 -10.937 1.00 82.94 96 ASP A O 1
ATOM 796 N N . PRO A 1 97 ? -15.459 0.247 -12.255 1.00 78.00 97 PRO A N 1
ATOM 797 C CA . PRO A 1 97 ? -14.823 1.216 -13.157 1.00 78.00 97 PRO A CA 1
ATOM 798 C C . PRO A 1 97 ? -15.814 1.898 -14.080 1.00 78.00 97 PRO A C 1
ATOM 800 O O . PRO A 1 97 ? -15.489 2.914 -14.687 1.00 78.00 97 PRO A O 1
ATOM 803 N N . ASN A 1 98 ? -17.028 1.364 -14.160 1.00 84.19 98 ASN A N 1
ATOM 804 C CA . ASN A 1 98 ? -18.082 1.895 -15.003 1.00 84.19 98 ASN A CA 1
ATOM 805 C C . ASN A 1 98 ? -18.911 2.962 -14.281 1.00 84.19 98 ASN A C 1
ATOM 807 O O . ASN A 1 98 ? -19.749 3.603 -14.913 1.00 84.19 98 ASN A O 1
ATOM 811 N N . ILE A 1 99 ? -18.698 3.150 -12.974 1.00 82.44 99 ILE A N 1
ATOM 812 C CA . ILE A 1 99 ? -19.441 4.108 -12.158 1.00 82.44 99 ILE A CA 1
ATOM 813 C C . ILE A 1 99 ? -18.477 5.182 -11.665 1.00 82.44 99 ILE A C 1
ATOM 815 O O . ILE A 1 99 ? -17.524 4.911 -10.927 1.00 82.44 99 ILE A O 1
ATOM 819 N N . TYR A 1 100 ? -18.741 6.425 -12.064 1.00 79.94 100 TYR A N 1
ATOM 820 C CA . TYR A 1 100 ? -17.971 7.563 -11.583 1.00 79.94 100 TYR A CA 1
ATOM 821 C C . TYR A 1 100 ? -18.171 7.735 -10.077 1.00 79.94 100 TYR A C 1
ATOM 823 O O . TYR A 1 100 ? -19.226 7.417 -9.533 1.00 79.94 100 TYR A O 1
ATOM 831 N N . TRP A 1 101 ? -17.154 8.231 -9.375 1.00 79.94 101 TRP A N 1
ATOM 832 C CA . TRP A 1 101 ? -17.194 8.323 -7.913 1.00 79.94 101 TRP A CA 1
ATOM 833 C C . TRP A 1 101 ? -18.372 9.168 -7.392 1.00 79.94 101 TRP A C 1
ATOM 835 O O . TRP A 1 101 ? -18.878 8.873 -6.319 1.00 79.94 101 TRP A O 1
ATOM 845 N N . GLU A 1 102 ? -18.848 10.167 -8.140 1.00 84.06 102 GLU A N 1
ATOM 846 C CA . GLU A 1 102 ? -20.010 10.998 -7.774 1.00 84.06 102 GLU A CA 1
ATOM 847 C C . GLU A 1 102 ? -21.340 10.229 -7.835 1.00 84.06 102 GLU A C 1
ATOM 849 O O . GLU A 1 102 ? -22.246 10.506 -7.050 1.00 84.06 102 GLU A O 1
ATOM 854 N N . ASP A 1 103 ? -21.429 9.232 -8.718 1.00 89.62 103 ASP A N 1
ATOM 855 C CA . ASP A 1 103 ? -22.646 8.459 -8.990 1.00 89.62 103 ASP A CA 1
ATOM 856 C C . ASP A 1 103 ? -22.753 7.186 -8.136 1.00 89.62 103 ASP A C 1
ATOM 858 O O . ASP A 1 103 ? -23.772 6.489 -8.155 1.00 89.62 103 ASP A O 1
ATOM 862 N N . LYS A 1 104 ? -21.702 6.852 -7.377 1.00 87.75 104 LYS A N 1
ATOM 863 C CA . LYS A 1 104 ? -21.704 5.688 -6.485 1.00 87.75 104 LYS A CA 1
ATOM 864 C C . LYS A 1 104 ? -22.705 5.878 -5.350 1.00 87.75 104 LYS A C 1
ATOM 866 O O . LYS A 1 104 ? -22.801 6.938 -4.731 1.00 87.75 104 LYS A O 1
ATOM 871 N N . ASP A 1 105 ? -23.393 4.794 -4.996 1.00 95.00 105 ASP A N 1
ATOM 872 C CA . ASP A 1 105 ? -24.248 4.758 -3.809 1.00 95.00 105 ASP A CA 1
ATOM 873 C C . ASP A 1 105 ? -23.392 4.630 -2.536 1.00 95.00 105 ASP A C 1
ATOM 875 O O . ASP A 1 105 ? -23.282 3.568 -1.915 1.00 95.00 105 ASP A O 1
ATOM 879 N N . TRP A 1 106 ? -22.767 5.741 -2.138 1.00 92.06 106 TRP A N 1
ATOM 880 C CA . TRP A 1 106 ? -21.930 5.828 -0.939 1.00 92.06 106 TRP A CA 1
ATOM 881 C C . TRP A 1 106 ? -22.681 5.477 0.341 1.00 92.06 106 TRP A C 1
ATOM 883 O O . TRP A 1 106 ? -22.082 4.977 1.293 1.00 92.06 106 TRP A O 1
ATOM 893 N N . ARG A 1 107 ? -24.001 5.693 0.373 1.00 95.75 107 ARG A N 1
ATOM 894 C CA . ARG A 1 107 ? -24.831 5.293 1.508 1.00 95.75 107 ARG A CA 1
ATOM 895 C C . ARG A 1 107 ? -24.899 3.774 1.604 1.00 95.75 107 ARG A C 1
ATOM 897 O O . ARG A 1 107 ? -24.721 3.247 2.697 1.00 95.75 107 ARG A O 1
ATOM 904 N N . LYS A 1 108 ? -25.116 3.072 0.491 1.00 96.50 108 LYS A N 1
ATOM 905 C CA . LYS A 1 108 ? -25.094 1.606 0.454 1.00 96.50 108 LYS A CA 1
ATOM 906 C C . LYS A 1 108 ? -23.710 1.044 0.774 1.00 96.50 108 LYS A C 1
ATOM 908 O O . LYS A 1 108 ? -23.626 0.121 1.580 1.00 96.50 108 LYS A O 1
ATOM 913 N N . ILE A 1 109 ? -22.641 1.615 0.212 1.00 94.44 109 ILE A N 1
ATOM 914 C CA . ILE A 1 109 ? -21.253 1.212 0.514 1.00 94.44 109 ILE A CA 1
ATOM 915 C C . ILE A 1 109 ? -20.972 1.357 2.017 1.00 94.44 109 ILE A C 1
ATOM 917 O O . ILE A 1 109 ? -20.520 0.408 2.655 1.00 94.44 109 ILE A O 1
ATOM 921 N N . TYR A 1 110 ? -21.330 2.503 2.607 1.00 96.25 110 TYR A N 1
ATOM 922 C CA . TYR A 1 110 ? -21.214 2.736 4.046 1.00 96.25 110 TYR A CA 1
ATOM 923 C C . TYR A 1 110 ? -21.962 1.679 4.868 1.00 96.25 110 TYR A C 1
ATOM 925 O O . TYR A 1 110 ? -21.404 1.149 5.823 1.00 96.25 110 TYR A O 1
ATOM 933 N N . GLN A 1 111 ? -23.208 1.356 4.503 1.00 98.25 111 GLN A N 1
ATOM 934 C CA . GLN A 1 111 ? -24.005 0.360 5.229 1.00 98.25 111 GLN A CA 1
ATOM 935 C C . GLN A 1 111 ? -23.384 -1.037 5.160 1.00 98.25 111 GLN A C 1
ATOM 937 O O . GLN A 1 111 ? -23.305 -1.710 6.181 1.00 98.25 111 GLN A O 1
ATOM 942 N N . LEU A 1 112 ? -22.887 -1.453 3.995 1.00 97.94 112 LEU A N 1
ATOM 943 C CA . LEU A 1 112 ? -22.222 -2.748 3.840 1.00 97.94 112 LEU A CA 1
ATOM 944 C C . LEU A 1 112 ? -20.936 -2.829 4.677 1.00 97.94 112 LEU A C 1
ATOM 946 O O . LEU A 1 112 ? -20.713 -3.823 5.373 1.00 97.94 112 LEU A O 1
ATOM 950 N N . TYR A 1 113 ? -20.117 -1.770 4.677 1.00 97.12 113 TYR A N 1
ATOM 951 C CA . TYR A 1 113 ? -18.944 -1.710 5.547 1.00 97.12 113 TYR A CA 1
ATOM 952 C C . TYR A 1 113 ? -19.311 -1.698 7.030 1.00 97.12 113 TYR A C 1
ATOM 954 O O . TYR A 1 113 ? -18.663 -2.394 7.808 1.00 97.12 113 TYR A O 1
ATOM 962 N N . LEU A 1 114 ? -20.355 -0.968 7.425 1.00 98.31 114 LEU A N 1
ATOM 963 C CA . LEU A 1 114 ? -20.850 -0.951 8.800 1.00 98.31 114 LEU A CA 1
ATOM 964 C C . LEU A 1 114 ? -21.294 -2.346 9.252 1.00 98.31 114 LEU A C 1
ATOM 966 O O . LEU A 1 114 ? -20.811 -2.828 10.273 1.00 98.31 114 LEU A O 1
ATOM 970 N N . GLN A 1 115 ? -22.123 -3.029 8.462 1.00 98.38 115 GLN A N 1
ATOM 971 C CA . GLN A 1 115 ? -22.594 -4.383 8.763 1.00 98.38 115 GLN A CA 1
ATOM 972 C C . GLN A 1 115 ? -21.431 -5.374 8.933 1.00 98.38 115 GLN A C 1
ATOM 974 O O . GLN A 1 115 ? -21.424 -6.189 9.859 1.00 98.38 115 GLN A O 1
ATOM 979 N N . ALA A 1 116 ? -20.411 -5.290 8.073 1.00 97.69 116 ALA A N 1
ATOM 980 C CA . ALA A 1 116 ? -19.213 -6.115 8.195 1.00 97.69 116 ALA A CA 1
ATOM 981 C C . ALA A 1 116 ? -18.372 -5.744 9.437 1.00 97.69 116 ALA A C 1
ATOM 983 O O . ALA A 1 116 ? -17.949 -6.622 10.194 1.00 97.69 116 ALA A O 1
ATOM 984 N N . ALA A 1 117 ? -18.157 -4.451 9.690 1.00 97.62 117 ALA A N 1
ATOM 985 C CA . ALA A 1 117 ? -17.380 -3.942 10.822 1.00 97.62 117 ALA A CA 1
ATOM 986 C C . ALA A 1 117 ? -18.025 -4.271 12.185 1.00 97.62 117 ALA A C 1
ATOM 988 O O . ALA A 1 117 ? -17.330 -4.597 13.156 1.00 97.62 117 ALA A O 1
ATOM 989 N N . GLU A 1 118 ? -19.355 -4.247 12.271 1.00 98.00 118 GLU A N 1
ATOM 990 C CA . GLU A 1 118 ? -20.113 -4.666 13.456 1.00 98.00 118 GLU A CA 1
ATOM 991 C C . GLU A 1 118 ? -19.873 -6.143 13.794 1.00 98.00 118 GLU A C 1
ATOM 993 O O . GLU A 1 118 ? -19.785 -6.498 14.969 1.00 98.00 118 GLU A O 1
ATOM 998 N N . ARG A 1 119 ? -19.628 -6.976 12.776 1.00 97.75 119 ARG A N 1
ATOM 999 C CA . ARG A 1 119 ? -19.245 -8.393 12.900 1.00 97.75 119 ARG A CA 1
ATOM 1000 C C . ARG A 1 119 ? -17.732 -8.622 12.971 1.00 97.75 119 ARG A C 1
ATOM 1002 O O . ARG A 1 119 ? -17.239 -9.691 12.627 1.00 97.75 119 ARG A O 1
ATOM 1009 N N . ASN A 1 120 ? -16.991 -7.626 13.445 1.00 97.25 120 ASN A N 1
ATOM 1010 C CA . ASN A 1 120 ? -15.546 -7.683 13.666 1.00 97.25 120 ASN A CA 1
ATOM 1011 C C . ASN A 1 120 ? -14.682 -7.857 12.403 1.00 97.25 120 ASN A C 1
ATOM 1013 O O . ASN A 1 120 ? -13.511 -8.222 12.499 1.00 97.25 120 ASN A O 1
ATOM 1017 N N . HIS A 1 121 ? -15.211 -7.539 11.220 1.00 97.19 121 HIS A N 1
ATOM 1018 C CA . HIS A 1 121 ? -14.422 -7.572 9.994 1.00 97.19 121 HIS A CA 1
ATOM 1019 C C . HIS A 1 121 ? -13.404 -6.427 9.961 1.00 97.19 121 HIS A C 1
ATOM 1021 O O . HIS A 1 121 ? -13.736 -5.275 9.678 1.00 97.19 121 HIS A O 1
ATOM 1027 N N . TRP A 1 122 ? -12.135 -6.750 10.191 1.00 95.56 122 TRP A N 1
ATOM 1028 C CA . TRP A 1 122 ? -11.078 -5.754 10.366 1.00 95.56 122 TRP A CA 1
ATOM 1029 C C . TRP A 1 122 ? -10.856 -4.851 9.141 1.00 95.56 122 TRP A C 1
ATOM 1031 O O . TRP A 1 122 ? -10.764 -3.638 9.308 1.00 95.56 122 TRP A O 1
ATOM 1041 N N . LYS A 1 123 ? -10.855 -5.385 7.907 1.00 93.00 123 LYS A N 1
ATOM 1042 C CA . LYS A 1 123 ? -10.733 -4.530 6.703 1.00 93.00 123 LYS A CA 1
ATOM 1043 C C . LYS A 1 123 ? -11.902 -3.555 6.566 1.00 93.00 123 LYS A C 1
ATOM 1045 O O . LYS A 1 123 ? -11.689 -2.390 6.260 1.00 93.00 123 LYS A O 1
ATOM 1050 N N . ALA A 1 124 ? -13.126 -4.010 6.842 1.00 95.75 124 ALA A N 1
ATOM 1051 C CA . ALA A 1 124 ? -14.312 -3.168 6.814 1.00 95.75 124 ALA A CA 1
ATOM 1052 C C . ALA A 1 124 ? -14.254 -2.064 7.875 1.00 95.75 124 ALA A C 1
ATOM 1054 O O . ALA A 1 124 ? -14.643 -0.948 7.572 1.00 95.75 124 ALA A O 1
ATOM 1055 N N . MET A 1 125 ? -13.722 -2.326 9.078 1.00 97.94 125 MET A N 1
ATOM 1056 C CA . MET A 1 125 ? -13.505 -1.268 10.079 1.00 97.94 125 MET A CA 1
ATOM 1057 C C . MET A 1 125 ? -12.582 -0.172 9.553 1.00 97.94 125 MET A C 1
ATOM 1059 O O . MET A 1 125 ? -12.882 1.009 9.706 1.00 97.94 125 MET A O 1
ATOM 1063 N N . LEU A 1 126 ? -11.467 -0.561 8.932 1.00 95.56 126 LEU A N 1
ATOM 1064 C CA . LEU A 1 126 ? -10.480 0.389 8.426 1.00 95.56 126 LEU A CA 1
ATOM 1065 C C . LEU A 1 126 ? -11.004 1.138 7.185 1.00 95.56 126 LEU A C 1
ATOM 1067 O O . LEU A 1 126 ? -10.850 2.356 7.113 1.00 95.56 126 LEU A O 1
ATOM 1071 N N . ASN A 1 127 ? -11.737 0.467 6.287 1.00 93.69 127 ASN A N 1
ATOM 1072 C CA . ASN A 1 127 ? -12.407 1.113 5.148 1.00 93.69 127 ASN A CA 1
ATOM 1073 C C . ASN A 1 127 ? -13.534 2.039 5.578 1.00 93.69 127 ASN A C 1
ATOM 1075 O O . ASN A 1 127 ? -13.654 3.141 5.056 1.00 93.69 127 ASN A O 1
ATOM 1079 N N . LEU A 1 128 ? -14.335 1.632 6.560 1.00 95.44 128 LEU A N 1
ATOM 1080 C CA . LEU A 1 128 ? -15.380 2.470 7.127 1.00 95.44 128 LEU A CA 1
ATOM 1081 C C . LEU A 1 128 ? -14.785 3.722 7.769 1.00 95.44 128 LEU A C 1
ATOM 1083 O O . LEU A 1 128 ? -15.306 4.815 7.568 1.00 95.44 128 LEU A O 1
ATOM 1087 N N . ALA A 1 129 ? -13.684 3.582 8.510 1.00 95.50 129 ALA A N 1
ATOM 1088 C CA . ALA A 1 129 ? -12.991 4.712 9.113 1.00 95.50 129 ALA A CA 1
ATOM 1089 C C . ALA A 1 129 ? -12.450 5.684 8.048 1.00 95.50 129 ALA A C 1
ATOM 1091 O O . ALA A 1 129 ? -12.671 6.891 8.158 1.00 95.50 129 ALA A O 1
ATOM 1092 N N . ALA A 1 130 ? -11.821 5.165 6.987 1.00 91.25 130 ALA A N 1
ATOM 1093 C CA . ALA A 1 130 ? -11.369 5.971 5.853 1.00 91.25 130 ALA A CA 1
ATOM 1094 C C . ALA A 1 130 ? -12.542 6.667 5.139 1.00 91.25 130 ALA A C 1
ATOM 1096 O O . ALA A 1 130 ? -12.468 7.859 4.845 1.00 91.25 130 ALA A O 1
ATOM 1097 N N . LEU A 1 131 ? -13.652 5.955 4.931 1.00 88.75 131 LEU A N 1
ATOM 1098 C CA . LEU A 1 131 ? -14.862 6.472 4.299 1.00 88.75 131 LEU A CA 1
ATOM 1099 C C . LEU A 1 131 ? -15.543 7.563 5.146 1.00 88.75 131 LEU A C 1
ATOM 1101 O O . LEU A 1 131 ? -16.003 8.559 4.596 1.00 88.75 131 LEU A O 1
ATOM 1105 N N . ILE A 1 132 ? -15.572 7.437 6.476 1.00 91.00 132 ILE A N 1
ATOM 1106 C CA . ILE A 1 132 ? -16.093 8.474 7.391 1.00 91.00 132 ILE A CA 1
ATOM 1107 C C . ILE A 1 132 ? -15.254 9.756 7.316 1.00 91.00 132 ILE A C 1
ATOM 1109 O O . ILE A 1 132 ? -15.798 10.858 7.378 1.00 91.00 132 ILE A O 1
ATOM 1113 N N . LEU A 1 133 ? -13.935 9.610 7.181 1.00 89.25 133 LEU A N 1
ATOM 1114 C CA . LEU A 1 133 ? -12.988 10.720 7.034 1.00 89.25 133 LEU A CA 1
ATOM 1115 C C . LEU A 1 133 ? -12.905 11.248 5.596 1.00 89.25 133 LEU A C 1
ATOM 1117 O O . LEU A 1 133 ? -12.177 12.206 5.329 1.00 89.25 133 LEU A O 1
ATOM 1121 N N . SER A 1 134 ? -13.642 10.636 4.671 1.00 83.88 134 SER A N 1
ATOM 1122 C CA . SER A 1 134 ? -13.698 11.071 3.284 1.00 83.88 134 SER A CA 1
ATOM 1123 C C . SER A 1 134 ? -14.590 12.310 3.102 1.00 83.88 134 SER A C 1
ATOM 1125 O O . SER A 1 134 ? -15.331 12.750 3.988 1.00 83.88 134 SER A O 1
ATOM 1127 N N . GLY A 1 135 ? -14.542 12.883 1.899 1.00 81.69 135 GLY A N 1
ATOM 1128 C CA . GLY A 1 135 ? -15.465 13.934 1.472 1.00 81.69 135 GLY A CA 1
ATOM 1129 C C . GLY A 1 135 ? -16.815 13.406 0.978 1.00 81.69 135 GLY A C 1
ATOM 1130 O O . GLY A 1 135 ? -17.707 14.215 0.718 1.00 81.69 135 GLY A O 1
ATOM 1131 N N . TYR A 1 136 ? -16.968 12.085 0.837 1.00 87.06 136 TYR A N 1
ATOM 1132 C CA . TYR A 1 136 ? -18.115 11.467 0.178 1.00 87.06 136 TYR A CA 1
ATOM 1133 C C . TYR A 1 136 ? -19.414 11.614 0.992 1.00 87.06 136 TYR A C 1
ATOM 1135 O O . TYR A 1 136 ? -19.383 11.758 2.221 1.00 87.06 136 TYR A O 1
ATOM 1143 N N . PRO A 1 137 ? -20.586 11.597 0.327 1.00 88.44 137 PRO A N 1
ATOM 1144 C CA . PRO A 1 137 ? -21.880 11.790 0.975 1.00 88.44 137 PRO A CA 1
ATOM 1145 C C . PRO A 1 137 ? -22.320 10.544 1.763 1.00 88.44 137 PRO A C 1
ATOM 1147 O O . PRO A 1 137 ? -23.189 9.783 1.337 1.00 88.44 137 PRO A O 1
ATOM 1150 N N . VAL A 1 138 ? -21.737 10.349 2.946 1.00 92.62 138 VAL A N 1
ATOM 1151 C CA . VAL A 1 138 ? -22.051 9.237 3.856 1.00 92.62 138 VAL A CA 1
ATOM 1152 C C . VAL A 1 138 ? -22.859 9.676 5.084 1.00 92.62 138 VAL A C 1
ATOM 1154 O O . VAL A 1 138 ? -22.826 10.853 5.449 1.00 92.62 138 VAL A O 1
ATOM 1157 N N . PRO A 1 139 ? -23.594 8.755 5.744 1.00 93.88 139 PRO A N 1
ATOM 1158 C CA . PRO A 1 139 ? -24.439 9.085 6.896 1.00 93.88 139 PRO A CA 1
ATOM 1159 C C . PRO A 1 139 ? -23.704 9.683 8.105 1.00 93.88 139 PRO A C 1
ATOM 1161 O O . PRO A 1 139 ? -24.301 10.466 8.838 1.00 93.88 139 PRO A O 1
ATOM 1164 N N . VAL A 1 140 ? -22.435 9.321 8.326 1.00 93.88 140 VAL A N 1
ATOM 1165 C CA . VAL A 1 140 ? -21.621 9.797 9.458 1.00 93.88 140 VAL A CA 1
ATOM 1166 C C . VAL A 1 140 ? -20.281 10.313 8.948 1.00 93.88 140 VAL A C 1
ATOM 1168 O O . VAL A 1 140 ? -19.577 9.595 8.246 1.00 93.88 140 VAL A O 1
ATOM 1171 N N . ARG A 1 141 ? -19.928 11.544 9.332 1.00 91.50 141 ARG A N 1
ATOM 1172 C CA . ARG A 1 141 ? -18.699 12.256 8.926 1.00 91.50 141 ARG A CA 1
ATOM 1173 C C . ARG A 1 141 ? -17.973 12.848 10.135 1.00 91.50 141 ARG A C 1
ATOM 1175 O O . ARG A 1 141 ? -17.596 14.015 10.153 1.00 91.50 141 ARG A O 1
ATOM 1182 N N . ASP A 1 142 ? -17.879 12.048 11.190 1.00 92.12 142 ASP A N 1
ATOM 1183 C CA . ASP A 1 142 ? -17.277 12.425 12.465 1.00 92.12 142 ASP A CA 1
ATOM 1184 C C . ASP A 1 142 ? -15.909 11.737 12.625 1.00 92.12 142 ASP A C 1
ATOM 1186 O O . ASP A 1 142 ? -15.869 10.503 12.716 1.00 92.12 142 ASP A O 1
ATOM 1190 N N . PRO A 1 143 ? -14.795 12.493 12.688 1.00 91.25 143 PRO A N 1
ATOM 1191 C CA . PRO A 1 143 ? -13.467 11.922 12.877 1.00 91.25 143 PRO A CA 1
ATOM 1192 C C . PRO A 1 143 ? -13.352 11.039 14.113 1.00 91.25 143 PRO A C 1
ATOM 1194 O O . PRO A 1 143 ? -12.696 10.002 14.070 1.00 91.25 143 PRO A O 1
ATOM 1197 N N . GLU A 1 144 ? -14.038 11.391 15.197 1.00 95.19 144 GLU A N 1
ATOM 1198 C CA . GLU A 1 144 ? -13.998 10.615 16.431 1.00 95.19 144 GLU A CA 1
ATOM 1199 C C . GLU A 1 144 ? -14.603 9.210 16.231 1.00 95.19 144 GLU A C 1
ATOM 1201 O O . GLU A 1 144 ? -14.071 8.215 16.726 1.00 95.19 144 GLU A O 1
ATOM 1206 N N . THR A 1 145 ? -15.659 9.089 15.422 1.00 94.56 145 THR A N 1
ATOM 1207 C CA . THR A 1 145 ? -16.221 7.792 15.017 1.00 94.56 145 THR A CA 1
ATOM 1208 C C . THR A 1 145 ? -15.234 6.966 14.193 1.00 94.56 145 THR A C 1
ATOM 1210 O O . THR A 1 145 ? -15.116 5.762 14.423 1.00 94.56 145 THR A O 1
ATOM 1213 N N . ALA A 1 146 ? -14.492 7.586 13.273 1.00 94.25 146 ALA A N 1
ATOM 1214 C CA . ALA A 1 146 ? -13.457 6.886 12.515 1.00 94.25 146 ALA A CA 1
ATOM 1215 C C . ALA A 1 146 ? -12.323 6.381 13.419 1.00 94.25 146 ALA A C 1
ATOM 1217 O O . ALA A 1 146 ? -11.898 5.234 13.280 1.00 94.25 146 ALA A O 1
ATOM 1218 N N . ILE A 1 147 ? -11.868 7.196 14.380 1.00 96.31 147 ILE A N 1
ATOM 1219 C CA . ILE A 1 147 ? -10.825 6.787 15.330 1.00 96.31 147 ILE A CA 1
ATOM 1220 C C . ILE A 1 147 ? -11.294 5.585 16.160 1.00 96.31 147 ILE A C 1
ATOM 1222 O O . ILE A 1 147 ? -10.547 4.619 16.287 1.00 96.31 147 ILE A O 1
ATOM 1226 N N . ARG A 1 148 ? -12.544 5.573 16.639 1.00 96.75 148 ARG A N 1
ATOM 1227 C CA . ARG A 1 148 ? -13.094 4.436 17.399 1.00 96.75 148 ARG A CA 1
ATOM 1228 C C . ARG A 1 148 ? -13.104 3.119 16.619 1.00 96.75 148 ARG A C 1
ATOM 1230 O O . ARG A 1 148 ? -12.827 2.071 17.199 1.00 96.75 148 ARG A O 1
ATOM 1237 N N . TRP A 1 149 ? -13.389 3.147 15.315 1.00 97.19 149 TRP A N 1
ATOM 1238 C CA . TRP A 1 149 ? -13.302 1.942 14.480 1.00 97.19 149 TRP A CA 1
ATOM 1239 C C . TRP A 1 149 ? -11.868 1.420 14.362 1.00 97.19 149 TRP A C 1
ATOM 1241 O O . TRP A 1 149 ? -11.649 0.211 14.452 1.00 97.19 149 TRP A O 1
ATOM 1251 N N . VAL A 1 150 ? -10.889 2.320 14.233 1.00 97.06 150 VAL A N 1
ATOM 1252 C CA . VAL A 1 150 ? -9.467 1.947 14.232 1.00 97.06 150 VAL A CA 1
ATOM 1253 C C . VAL A 1 150 ? -9.046 1.393 15.593 1.00 97.06 150 VAL A C 1
ATOM 1255 O O . VAL A 1 150 ? -8.388 0.360 15.646 1.00 97.06 150 VAL A O 1
ATOM 1258 N N . GLU A 1 151 ? -9.474 1.999 16.701 1.00 97.88 151 GLU A N 1
ATOM 1259 C CA . GLU A 1 151 ? -9.183 1.491 18.048 1.00 97.88 151 GLU A CA 1
ATOM 1260 C C . GLU A 1 151 ? -9.776 0.105 18.295 1.00 97.88 151 GLU A C 1
ATOM 1262 O O . GLU A 1 151 ? -9.100 -0.752 18.865 1.00 97.88 151 GLU A O 1
ATOM 1267 N N . LYS A 1 152 ? -10.999 -0.151 17.817 1.00 97.38 152 LYS A N 1
ATOM 1268 C CA . LYS A 1 152 ? -11.602 -1.487 17.869 1.00 97.38 152 LYS A CA 1
ATOM 1269 C C . LYS A 1 152 ? -10.751 -2.503 17.099 1.00 97.38 152 LYS A C 1
ATOM 1271 O O . LYS A 1 152 ? -10.486 -3.587 17.612 1.00 97.38 152 LYS A O 1
ATOM 1276 N N . ALA A 1 153 ? -10.262 -2.156 15.908 1.00 97.12 153 ALA A N 1
ATOM 1277 C CA . ALA A 1 153 ? -9.361 -3.025 15.148 1.00 97.12 153 ALA A CA 1
ATOM 1278 C C . ALA A 1 153 ? -7.999 -3.228 15.854 1.00 97.12 153 ALA A C 1
ATOM 1280 O O . ALA A 1 153 ? -7.483 -4.346 15.871 1.00 97.12 153 ALA A O 1
ATOM 1281 N N . MET A 1 154 ? -7.450 -2.200 16.516 1.00 97.31 154 MET A N 1
ATOM 1282 C CA . MET A 1 154 ? -6.235 -2.327 17.339 1.00 97.31 154 MET A CA 1
ATOM 1283 C C . MET A 1 154 ? -6.437 -3.285 18.519 1.00 97.31 154 MET A C 1
ATOM 1285 O O . MET A 1 154 ? -5.559 -4.099 18.800 1.00 97.31 154 MET A O 1
ATOM 1289 N N . GLN A 1 155 ? -7.592 -3.218 19.190 1.00 96.75 155 GLN A N 1
ATOM 1290 C CA . GLN A 1 155 ? -7.955 -4.121 20.288 1.00 96.75 155 GLN A CA 1
ATOM 1291 C C . GLN A 1 155 ? -8.099 -5.577 19.823 1.00 96.75 155 GLN A C 1
ATOM 1293 O O . GLN A 1 155 ? -7.803 -6.492 20.586 1.00 96.75 155 GLN A O 1
ATOM 1298 N N . LEU A 1 156 ? -8.493 -5.796 18.565 1.00 96.00 156 LEU A N 1
ATOM 1299 C CA . LEU A 1 156 ? -8.517 -7.115 17.924 1.00 96.00 156 LEU A CA 1
ATOM 1300 C C . LEU A 1 156 ? -7.132 -7.594 17.449 1.00 96.00 156 LEU A C 1
ATOM 1302 O O . LEU A 1 156 ? -7.038 -8.653 16.835 1.00 96.00 156 LEU A O 1
ATOM 1306 N N . GLY A 1 157 ? -6.064 -6.833 17.710 1.00 95.88 157 GLY A N 1
ATOM 1307 C CA . GLY A 1 157 ? -4.693 -7.212 17.364 1.00 95.88 157 GLY A CA 1
ATOM 1308 C C . GLY A 1 157 ? -4.306 -6.969 15.903 1.00 95.88 157 GLY A C 1
ATOM 1309 O O . GLY A 1 157 ? -3.251 -7.430 15.482 1.00 95.88 157 GLY A O 1
ATOM 1310 N N . VAL A 1 158 ? -5.111 -6.228 15.134 1.00 97.06 158 VAL A N 1
ATOM 1311 C CA . VAL A 1 158 ? -4.891 -5.998 13.696 1.00 97.06 158 VAL A CA 1
ATOM 1312 C C . VAL A 1 158 ? -3.679 -5.076 13.481 1.00 97.06 158 VAL A C 1
ATOM 1314 O O . VAL A 1 158 ? -3.755 -3.901 13.854 1.00 97.06 158 VAL A O 1
ATOM 1317 N N . PRO A 1 159 ? -2.576 -5.533 12.852 1.00 97.06 159 PRO A N 1
ATOM 1318 C CA . PRO A 1 159 ? -1.378 -4.707 12.665 1.00 97.06 159 PRO A CA 1
ATOM 1319 C C . PRO A 1 159 ? -1.632 -3.454 11.808 1.00 97.06 159 PRO A C 1
ATOM 1321 O O . PRO A 1 159 ? -1.220 -2.361 12.195 1.00 97.06 159 PRO A O 1
ATOM 1324 N N . ASP A 1 160 ? -2.395 -3.565 10.715 1.00 95.12 160 ASP A N 1
ATOM 1325 C CA . ASP A 1 160 ? -2.792 -2.418 9.873 1.00 95.12 160 ASP A CA 1
ATOM 1326 C C . ASP A 1 160 ? -3.626 -1.349 10.621 1.00 95.12 160 ASP A C 1
ATOM 1328 O O . ASP A 1 160 ? -3.696 -0.192 10.196 1.00 95.12 160 ASP A O 1
ATOM 1332 N N . ALA A 1 161 ? -4.236 -1.677 11.765 1.00 97.00 161 ALA A N 1
ATOM 1333 C CA . ALA A 1 161 ? -4.930 -0.685 12.587 1.00 97.00 161 ALA A CA 1
ATOM 1334 C C . ALA A 1 161 ? -3.950 0.199 13.373 1.00 97.00 161 ALA A C 1
ATOM 1336 O O . ALA A 1 161 ? -4.163 1.406 13.486 1.00 97.00 161 ALA A O 1
ATOM 1337 N N . TRP A 1 162 ? -2.844 -0.376 13.861 1.00 97.62 162 TRP A N 1
ATOM 1338 C CA . TRP A 1 162 ? -1.744 0.393 14.458 1.00 97.62 162 TRP A CA 1
ATOM 1339 C C . TRP A 1 162 ? -1.103 1.314 13.429 1.00 97.62 162 TRP A C 1
ATOM 1341 O O . TRP A 1 162 ? -0.789 2.462 13.737 1.00 97.62 162 TRP A O 1
ATOM 1351 N N . ASP A 1 163 ? -0.976 0.826 12.196 1.00 96.25 163 ASP A N 1
ATOM 1352 C CA . ASP A 1 163 ? -0.505 1.635 11.085 1.00 96.25 163 ASP A CA 1
ATOM 1353 C C . ASP A 1 163 ? -1.439 2.827 10.813 1.00 96.25 163 ASP A C 1
ATOM 1355 O O . ASP A 1 163 ? -1.027 3.989 10.824 1.00 96.25 163 ASP A O 1
ATOM 1359 N N . THR A 1 164 ? -2.735 2.548 10.663 1.00 95.88 164 THR A N 1
ATOM 1360 C CA . THR A 1 164 ? -3.760 3.578 10.442 1.00 95.88 164 THR A CA 1
ATOM 1361 C C . THR A 1 164 ? -3.771 4.615 11.569 1.00 95.88 164 THR A C 1
ATOM 1363 O O . THR A 1 164 ? -3.873 5.814 11.309 1.00 95.88 164 THR A O 1
ATOM 1366 N N . MET A 1 165 ? -3.591 4.187 12.822 1.00 97.25 165 MET A N 1
ATOM 1367 C CA . MET A 1 165 ? -3.467 5.103 13.956 1.00 97.25 165 MET A CA 1
ATOM 1368 C C . MET A 1 165 ? -2.227 6.000 13.835 1.00 97.25 165 MET A C 1
ATOM 1370 O O . MET A 1 165 ? -2.322 7.202 14.079 1.00 97.25 165 MET A O 1
ATOM 1374 N N . GLY A 1 166 ? -1.088 5.466 13.384 1.00 95.81 166 GLY A N 1
ATOM 1375 C CA . GLY A 1 166 ? 0.099 6.267 13.068 1.00 95.81 166 GLY A CA 1
ATOM 1376 C C . GLY A 1 166 ? -0.181 7.339 12.010 1.00 95.81 166 GLY A C 1
ATOM 1377 O O . GLY A 1 166 ? 0.220 8.491 12.177 1.00 95.81 166 GLY A O 1
ATOM 1378 N N . VAL A 1 167 ? -0.963 7.014 10.973 1.00 94.00 167 VAL A N 1
ATOM 1379 C CA . VAL A 1 167 ? -1.426 8.005 9.983 1.00 94.00 167 VAL A CA 1
ATOM 1380 C C . VAL A 1 167 ? -2.294 9.084 10.638 1.00 94.00 167 VAL A C 1
ATOM 1382 O O . VAL A 1 167 ? -2.164 10.261 10.298 1.00 94.00 167 VAL A O 1
ATOM 1385 N N . TYR A 1 168 ? -3.164 8.719 11.581 1.00 94.75 168 TYR A N 1
ATOM 1386 C CA . TYR A 1 168 ? -4.027 9.681 12.274 1.00 94.75 168 TYR A CA 1
ATOM 1387 C C . TYR A 1 168 ? -3.243 10.620 13.192 1.00 94.75 168 TYR A C 1
ATOM 1389 O O . TYR A 1 168 ? -3.583 11.802 13.264 1.00 94.75 168 TYR A O 1
ATOM 1397 N N . HIS A 1 169 ? -2.183 10.130 13.842 1.00 93.00 169 HIS A N 1
ATOM 1398 C CA . HIS A 1 169 ? -1.234 10.971 14.580 1.00 93.00 169 HIS A CA 1
ATOM 1399 C C . HIS A 1 169 ? -0.487 11.919 13.641 1.00 93.00 169 HIS A C 1
ATOM 1401 O O . HIS A 1 169 ? -0.489 13.124 13.872 1.00 93.00 169 HIS A O 1
ATOM 1407 N N . MET A 1 170 ? 0.048 11.405 12.528 1.00 91.75 170 MET A N 1
ATOM 1408 C CA . MET A 1 170 ? 0.797 12.206 11.551 1.00 91.75 170 MET A CA 1
ATOM 1409 C C . MET A 1 170 ? -0.045 13.344 10.959 1.00 91.75 170 MET A C 1
ATOM 1411 O O . MET A 1 170 ? 0.453 14.442 10.729 1.00 91.75 170 MET A O 1
ATOM 1415 N N . LYS A 1 171 ? -1.336 13.092 10.713 1.00 87.81 171 LYS A N 1
ATOM 1416 C CA . LYS A 1 171 ? -2.272 14.073 10.142 1.00 87.81 171 LYS A CA 1
ATOM 1417 C C . LYS A 1 171 ? -2.940 14.981 11.177 1.00 87.81 171 LYS A C 1
ATOM 1419 O O . LYS A 1 171 ? -3.772 15.799 10.796 1.00 87.81 171 LYS A O 1
ATOM 1424 N N . GLY A 1 172 ? -2.642 14.816 12.467 1.00 89.81 172 GLY A N 1
ATOM 1425 C CA . GLY A 1 172 ? -3.293 15.571 13.542 1.00 89.81 172 GLY A CA 1
ATOM 1426 C C . GLY A 1 172 ? -4.793 15.282 13.698 1.00 89.81 172 GLY A C 1
ATOM 1427 O O . GLY A 1 172 ? -5.515 16.094 14.273 1.00 89.81 172 GLY A O 1
ATOM 1428 N N . ILE A 1 173 ? -5.275 14.141 13.187 1.00 92.00 173 ILE A N 1
ATOM 1429 C CA . ILE A 1 173 ? -6.663 13.679 13.367 1.00 92.00 173 ILE A CA 1
ATOM 1430 C C . ILE A 1 173 ? -6.877 13.279 14.831 1.00 92.00 173 ILE A C 1
ATOM 1432 O O . ILE A 1 173 ? -7.902 13.598 15.431 1.00 92.00 173 ILE A O 1
ATOM 1436 N N . VAL A 1 174 ? -5.880 12.620 15.428 1.00 94.62 174 VAL A N 1
ATOM 1437 C CA . VAL A 1 174 ? -5.810 12.445 16.881 1.00 94.62 174 VAL A CA 1
ATOM 1438 C C . VAL A 1 174 ? -5.306 13.746 17.500 1.00 94.62 174 VAL A C 1
ATOM 1440 O O . VAL A 1 174 ? -4.239 14.250 17.148 1.00 94.62 174 VAL A O 1
ATOM 1443 N N . LYS A 1 175 ? -6.064 14.291 18.455 1.00 93.62 175 LYS A N 1
ATOM 1444 C CA . LYS A 1 175 ? -5.687 15.515 19.167 1.00 93.62 175 LYS A CA 1
ATOM 1445 C C . LYS A 1 175 ? -4.350 15.327 19.888 1.00 93.62 175 LYS A C 1
ATOM 1447 O O . LYS A 1 175 ? -4.220 14.448 20.733 1.00 93.62 175 LYS A O 1
ATOM 1452 N N . GLY A 1 176 ? -3.389 16.202 19.598 1.00 92.06 176 GLY A N 1
ATOM 1453 C CA . GLY A 1 176 ? -2.044 16.137 20.178 1.00 92.06 176 GLY A CA 1
ATOM 1454 C C . GLY A 1 176 ? -1.135 15.080 19.546 1.00 92.06 176 GLY A C 1
ATOM 1455 O O . GLY A 1 176 ? -0.034 14.883 20.047 1.00 92.06 176 GLY A O 1
ATOM 1456 N N . GLY A 1 177 ? -1.582 14.417 18.475 1.00 92.62 177 GLY A N 1
ATOM 1457 C CA . GLY A 1 177 ? -0.718 13.589 17.645 1.00 92.62 177 GLY A CA 1
ATOM 1458 C C . GLY A 1 177 ? 0.285 14.426 16.855 1.00 92.62 177 GLY A C 1
ATOM 1459 O O . GLY A 1 177 ? 0.025 15.581 16.511 1.00 92.62 177 GLY A O 1
ATOM 1460 N N . ASP A 1 178 ? 1.444 13.832 16.600 1.00 91.75 178 ASP A N 1
ATOM 1461 C CA . ASP A 1 178 ? 2.572 14.446 15.908 1.00 91.75 178 ASP A CA 1
ATOM 1462 C C . ASP A 1 178 ? 3.407 13.391 15.159 1.00 91.75 178 ASP A C 1
ATOM 1464 O O . ASP A 1 178 ? 3.108 12.194 15.174 1.00 91.75 178 ASP A O 1
ATOM 1468 N N . ALA A 1 179 ? 4.481 13.822 14.493 1.00 91.25 179 ALA A N 1
ATOM 1469 C CA . ALA A 1 179 ? 5.372 12.905 13.784 1.00 91.25 179 ALA A CA 1
ATOM 1470 C C . ALA A 1 179 ? 6.048 11.894 14.731 1.00 91.25 179 ALA A C 1
ATOM 1472 O O . ALA A 1 179 ? 6.174 10.721 14.387 1.00 91.25 179 ALA A O 1
ATOM 1473 N N . THR A 1 180 ? 6.453 12.315 15.933 1.00 93.81 180 THR A N 1
ATOM 1474 C CA . THR A 1 180 ? 7.149 11.453 16.905 1.00 93.81 180 THR A CA 1
ATOM 1475 C C . THR A 1 180 ? 6.277 10.275 17.332 1.00 93.81 180 THR A C 1
ATOM 1477 O O . THR A 1 180 ? 6.700 9.118 17.272 1.00 93.81 180 THR A O 1
ATOM 1480 N N . SER A 1 181 ? 5.041 10.564 17.734 1.00 95.06 181 SER A N 1
ATOM 1481 C CA . SER A 1 181 ? 4.035 9.560 18.075 1.00 95.06 181 SER A CA 1
ATOM 1482 C C . SER A 1 181 ? 3.683 8.702 16.861 1.00 95.06 181 SER A C 1
ATOM 1484 O O . SER A 1 181 ? 3.693 7.476 16.971 1.00 95.06 181 SER A O 1
ATOM 1486 N N . ALA A 1 182 ? 3.481 9.299 15.683 1.00 95.44 182 ALA A N 1
ATOM 1487 C CA . ALA A 1 182 ? 3.197 8.563 14.452 1.00 95.44 182 ALA A CA 1
ATOM 1488 C C . ALA A 1 182 ? 4.266 7.510 14.120 1.00 95.44 182 ALA A C 1
ATOM 1490 O O . ALA A 1 182 ? 3.927 6.351 13.884 1.00 95.44 182 ALA A O 1
ATOM 1491 N N . TYR A 1 183 ? 5.553 7.868 14.166 1.00 96.12 183 TYR A N 1
ATOM 1492 C CA . TYR A 1 183 ? 6.646 6.925 13.908 1.00 96.12 183 TYR A CA 1
ATOM 1493 C C . TYR A 1 183 ? 6.727 5.801 14.951 1.00 96.12 183 TYR A C 1
ATOM 1495 O O . TYR A 1 183 ? 7.051 4.666 14.596 1.00 96.12 183 TYR A O 1
ATOM 1503 N N . ALA A 1 184 ? 6.368 6.061 16.212 1.00 97.81 184 ALA A N 1
ATOM 1504 C CA . ALA A 1 184 ? 6.246 5.006 17.219 1.00 97.81 184 ALA A CA 1
ATOM 1505 C C . ALA A 1 184 ? 5.106 4.018 16.885 1.00 97.81 184 ALA A C 1
ATOM 1507 O O . ALA A 1 184 ? 5.290 2.802 16.990 1.00 97.81 184 ALA A O 1
ATOM 1508 N N . PHE A 1 185 ? 3.955 4.519 16.418 1.00 98.06 185 PHE A N 1
ATOM 1509 C CA . PHE A 1 185 ? 2.843 3.686 15.939 1.00 98.06 185 PHE A CA 1
ATOM 1510 C C . PHE A 1 185 ? 3.213 2.885 14.682 1.00 98.06 185 PHE A C 1
ATOM 1512 O O . PHE A 1 185 ? 2.938 1.686 14.629 1.00 98.06 185 PHE A O 1
ATOM 1519 N N . PHE A 1 186 ? 3.898 3.495 13.711 1.00 97.88 186 PHE A N 1
ATOM 1520 C CA . PHE A 1 186 ? 4.389 2.791 12.522 1.00 97.88 186 PHE A CA 1
ATOM 1521 C C . PHE A 1 186 ? 5.386 1.689 12.878 1.00 97.88 186 PHE A C 1
ATOM 1523 O O . PHE A 1 186 ? 5.282 0.585 12.347 1.00 97.88 186 PHE A O 1
ATOM 1530 N N . GLN A 1 187 ? 6.309 1.945 13.810 1.00 98.31 187 GLN A N 1
ATOM 1531 C CA . GLN A 1 187 ? 7.242 0.924 14.293 1.00 98.31 187 GLN A CA 1
ATOM 1532 C C . GLN A 1 187 ? 6.497 -0.245 14.926 1.00 98.31 187 GLN A C 1
ATOM 1534 O O . GLN A 1 187 ? 6.738 -1.395 14.564 1.00 98.31 187 GLN A O 1
ATOM 1539 N N . LYS A 1 188 ? 5.535 0.047 15.808 1.00 98.06 188 LYS A N 1
ATOM 1540 C CA . LYS A 1 188 ? 4.697 -0.980 16.430 1.00 98.06 188 LYS A CA 1
ATOM 1541 C C . LYS A 1 188 ? 3.940 -1.808 15.386 1.00 98.06 188 LYS A C 1
ATOM 1543 O O . LYS A 1 188 ? 3.900 -3.029 15.507 1.00 98.06 188 LYS A O 1
ATOM 1548 N N . ALA A 1 189 ? 3.377 -1.168 14.365 1.00 98.12 189 ALA A N 1
ATOM 1549 C CA . ALA A 1 189 ? 2.673 -1.848 13.283 1.00 98.12 189 ALA A CA 1
ATOM 1550 C C . ALA A 1 189 ? 3.604 -2.746 12.449 1.00 98.12 189 ALA A C 1
ATOM 1552 O O . ALA A 1 189 ? 3.245 -3.885 12.151 1.00 98.12 189 ALA A O 1
ATOM 1553 N N . ALA A 1 190 ? 4.808 -2.269 12.115 1.00 98.19 190 ALA A N 1
ATOM 1554 C CA . ALA A 1 190 ? 5.797 -3.031 11.352 1.00 98.19 190 ALA A CA 1
ATOM 1555 C C . ALA A 1 190 ? 6.309 -4.255 12.128 1.00 98.19 190 ALA A C 1
ATOM 1557 O O . ALA A 1 190 ? 6.403 -5.343 11.557 1.00 98.19 190 ALA A O 1
ATOM 1558 N N . ASP A 1 191 ? 6.562 -4.096 13.432 1.00 98.25 191 ASP A N 1
ATOM 1559 C CA . ASP A 1 191 ? 6.957 -5.184 14.337 1.00 98.25 191 ASP A CA 1
ATOM 1560 C C . ASP A 1 191 ? 5.828 -6.210 14.552 1.00 98.25 191 ASP A C 1
ATOM 1562 O O . ASP A 1 191 ? 6.095 -7.377 14.826 1.00 98.25 191 ASP A O 1
ATOM 1566 N N . MET A 1 192 ? 4.563 -5.798 14.407 1.00 97.69 192 MET A N 1
ATOM 1567 C CA . MET A 1 192 ? 3.396 -6.694 14.398 1.00 97.69 192 MET A CA 1
ATOM 1568 C C . MET A 1 192 ? 3.110 -7.315 13.023 1.00 97.69 192 MET A C 1
ATOM 1570 O O . MET A 1 192 ? 2.204 -8.136 12.891 1.00 97.69 192 MET A O 1
ATOM 1574 N N . GLY A 1 193 ? 3.864 -6.933 11.995 1.00 97.00 193 GLY A N 1
ATOM 1575 C CA . GLY A 1 193 ? 3.791 -7.547 10.679 1.00 97.00 193 GLY A CA 1
ATOM 1576 C C . GLY A 1 193 ? 3.013 -6.783 9.612 1.00 97.00 193 GLY A C 1
ATOM 1577 O O . GLY A 1 193 ? 2.885 -7.313 8.514 1.00 97.00 193 GLY A O 1
ATOM 1578 N N . SER A 1 194 ? 2.507 -5.568 9.880 1.00 97.44 194 SER A N 1
ATOM 1579 C CA . SER A 1 194 ? 1.792 -4.777 8.862 1.00 97.44 194 SER A CA 1
ATOM 1580 C C . SER A 1 194 ? 2.702 -4.536 7.651 1.00 97.44 194 SER A C 1
ATOM 1582 O O . SER A 1 194 ? 3.717 -3.840 7.785 1.00 97.44 194 SER A O 1
ATOM 1584 N N . PRO A 1 195 ? 2.362 -5.061 6.459 1.00 94.75 195 PRO A N 1
ATOM 1585 C CA . PRO A 1 195 ? 3.224 -4.923 5.293 1.00 94.75 195 PRO A CA 1
ATOM 1586 C C . PRO A 1 195 ? 3.284 -3.473 4.794 1.00 94.75 195 PRO A C 1
ATOM 1588 O O . PRO A 1 195 ? 4.316 -3.041 4.283 1.00 94.75 195 PRO A O 1
ATOM 1591 N N . SER A 1 196 ? 2.226 -2.678 5.004 1.00 93.44 196 SER A N 1
ATOM 1592 C CA . SER A 1 196 ? 2.254 -1.246 4.686 1.00 93.44 196 SER A CA 1
ATOM 1593 C C . SER A 1 196 ? 3.175 -0.470 5.634 1.00 93.44 196 SER A C 1
ATOM 1595 O O . SER A 1 196 ? 3.916 0.412 5.198 1.00 93.44 196 SER A O 1
ATOM 1597 N N . ALA A 1 197 ? 3.199 -0.806 6.930 1.00 96.38 197 ALA A N 1
ATOM 1598 C CA . ALA A 1 197 ? 4.151 -0.235 7.885 1.00 96.38 197 ALA A CA 1
ATOM 1599 C C . ALA A 1 197 ? 5.599 -0.648 7.623 1.00 96.38 197 ALA A C 1
ATOM 1601 O O . ALA A 1 197 ? 6.474 0.215 7.642 1.00 96.38 197 ALA A O 1
ATOM 1602 N N . GLN A 1 198 ? 5.839 -1.921 7.311 1.00 97.94 198 GLN A N 1
ATOM 1603 C CA . GLN A 1 198 ? 7.156 -2.406 6.896 1.00 97.94 198 GLN A CA 1
ATOM 1604 C C . GLN A 1 198 ? 7.637 -1.694 5.630 1.00 97.94 198 GLN A C 1
ATOM 1606 O O . GLN A 1 198 ? 8.757 -1.201 5.602 1.00 97.94 198 GLN A O 1
ATOM 1611 N N . SER A 1 199 ? 6.780 -1.556 4.614 1.00 96.00 199 SER A N 1
ATOM 1612 C CA . SER A 1 199 ? 7.122 -0.829 3.389 1.00 96.00 199 SER A CA 1
ATOM 1613 C C . SER A 1 199 ? 7.426 0.646 3.648 1.00 96.00 199 SER A C 1
ATOM 1615 O O . SER A 1 199 ? 8.414 1.164 3.139 1.00 96.00 199 SER A O 1
ATOM 1617 N N . PHE A 1 200 ? 6.600 1.315 4.457 1.00 95.00 200 PHE A N 1
ATOM 1618 C CA . PHE A 1 200 ? 6.776 2.728 4.790 1.00 95.00 200 PHE A CA 1
ATOM 1619 C C . PHE A 1 200 ? 8.076 2.987 5.557 1.00 95.00 200 PHE A C 1
ATOM 1621 O O . PHE A 1 200 ? 8.825 3.890 5.198 1.00 95.00 200 PHE A O 1
ATOM 1628 N N . LEU A 1 201 ? 8.356 2.200 6.601 1.00 96.56 201 LEU A N 1
ATOM 1629 C CA . LEU A 1 201 ? 9.602 2.345 7.351 1.00 96.56 201 LEU A CA 1
ATOM 1630 C C . LEU A 1 201 ? 10.806 1.893 6.534 1.00 96.56 201 LEU A C 1
ATOM 1632 O O . LEU A 1 201 ? 11.853 2.511 6.643 1.00 96.56 201 LEU A O 1
ATOM 1636 N N . GLY A 1 202 ? 10.654 0.879 5.682 1.00 96.81 202 GLY A N 1
ATOM 1637 C CA . GLY A 1 202 ? 11.677 0.484 4.723 1.00 96.81 202 GLY A CA 1
ATOM 1638 C C . GLY A 1 202 ? 12.124 1.661 3.859 1.00 96.81 202 GLY A C 1
ATOM 1639 O O . GLY A 1 202 ? 13.300 2.000 3.869 1.00 96.81 202 GLY A O 1
ATOM 1640 N N . ALA A 1 203 ? 11.176 2.351 3.222 1.00 94.62 203 ALA A N 1
ATOM 1641 C CA . ALA A 1 203 ? 11.452 3.556 2.438 1.00 94.62 203 ALA A CA 1
ATOM 1642 C C . ALA A 1 203 ? 12.031 4.707 3.283 1.00 94.62 203 ALA A C 1
ATOM 1644 O O . ALA A 1 203 ? 12.883 5.457 2.834 1.00 94.62 203 ALA A O 1
ATOM 1645 N N . ALA A 1 204 ? 11.595 4.866 4.536 1.00 93.31 204 ALA A N 1
ATOM 1646 C CA . ALA A 1 204 ? 12.149 5.898 5.414 1.00 93.31 204 ALA A CA 1
ATOM 1647 C C . ALA A 1 204 ? 13.590 5.592 5.872 1.00 93.31 204 ALA A C 1
ATOM 1649 O O . ALA A 1 204 ? 14.300 6.497 6.300 1.00 93.31 204 ALA A O 1
ATOM 1650 N N . LEU A 1 205 ? 14.021 4.330 5.834 1.00 96.00 205 LEU A N 1
ATOM 1651 C CA . LEU A 1 205 ? 15.326 3.871 6.321 1.00 96.00 205 LEU A CA 1
ATOM 1652 C C . LEU A 1 205 ? 16.349 3.625 5.197 1.00 96.00 205 LEU A C 1
ATOM 1654 O O . LEU A 1 205 ? 17.489 3.253 5.484 1.00 96.00 205 LEU A O 1
ATOM 1658 N N . ASP A 1 206 ? 15.961 3.779 3.931 1.00 92.31 206 ASP A N 1
ATOM 1659 C CA . ASP A 1 206 ? 16.788 3.425 2.771 1.00 92.31 206 ASP A CA 1
ATOM 1660 C C . ASP A 1 206 ? 17.823 4.496 2.372 1.00 92.31 206 ASP A C 1
ATOM 1662 O O . ASP A 1 206 ? 18.611 4.292 1.447 1.00 92.31 206 ASP A O 1
ATOM 1666 N N . ALA A 1 207 ? 17.867 5.620 3.092 1.00 89.25 207 ALA A N 1
ATOM 1667 C CA . ALA A 1 207 ? 18.742 6.741 2.780 1.00 89.25 207 ALA A CA 1
ATOM 1668 C C . ALA A 1 207 ? 20.220 6.466 3.125 1.00 89.25 207 ALA A C 1
ATOM 1670 O O . ALA A 1 207 ? 20.562 5.641 3.971 1.00 89.25 207 ALA A O 1
ATOM 1671 N N . GLY A 1 208 ? 21.133 7.221 2.502 1.00 88.12 208 GLY A N 1
ATOM 1672 C CA . GLY A 1 208 ? 22.571 7.159 2.804 1.00 88.12 208 GLY A CA 1
ATOM 1673 C C . GLY A 1 208 ? 23.010 7.970 4.035 1.00 88.12 208 GLY A C 1
ATOM 1674 O O . GLY A 1 208 ? 24.134 7.808 4.507 1.00 88.12 208 GLY A O 1
ATOM 1675 N N . TRP A 1 209 ? 22.157 8.859 4.548 1.00 91.75 209 TRP A N 1
ATOM 1676 C CA . TRP A 1 209 ? 22.402 9.689 5.735 1.00 91.75 209 TRP A CA 1
ATOM 1677 C C . TRP A 1 209 ? 21.077 10.062 6.416 1.00 91.75 209 TRP A C 1
ATOM 1679 O O . TRP A 1 209 ? 20.005 9.904 5.832 1.00 91.75 209 TRP A O 1
ATOM 1689 N N . ASP A 1 210 ? 21.150 10.609 7.631 1.00 93.94 210 ASP A N 1
ATOM 1690 C CA . ASP A 1 210 ? 19.964 11.009 8.391 1.00 93.94 210 ASP A CA 1
ATOM 1691 C C . ASP A 1 210 ? 19.490 12.422 8.066 1.00 93.94 210 ASP A C 1
ATOM 1693 O O . ASP A 1 210 ? 20.261 13.384 8.073 1.00 93.94 210 ASP A O 1
ATOM 1697 N N . ASN A 1 211 ? 18.179 12.565 7.895 1.00 92.38 211 ASN A N 1
ATOM 1698 C CA . ASN A 1 211 ? 17.488 13.842 7.983 1.00 92.38 211 ASN A CA 1
ATOM 1699 C C . ASN A 1 211 ? 16.109 13.637 8.636 1.00 92.38 211 ASN A C 1
ATOM 1701 O O . ASN A 1 211 ? 15.086 13.568 7.945 1.00 92.38 211 ASN A O 1
ATOM 1705 N N . PRO A 1 212 ? 16.054 13.581 9.981 1.00 86.94 212 PRO A N 1
ATOM 1706 C CA . PRO A 1 212 ? 14.809 13.340 10.706 1.00 86.94 212 PRO A CA 1
ATOM 1707 C C . PRO A 1 212 ? 13.735 14.401 10.432 1.00 86.94 212 PRO A C 1
ATOM 1709 O O . PRO A 1 212 ? 12.548 14.093 10.483 1.00 86.94 212 PRO A O 1
ATOM 1712 N N . GLY A 1 213 ? 14.135 15.638 10.101 1.00 83.56 213 GLY A N 1
ATOM 1713 C CA . GLY A 1 213 ? 13.209 16.717 9.743 1.00 83.56 213 GLY A CA 1
ATOM 1714 C C . GLY A 1 213 ? 12.427 16.445 8.454 1.00 83.56 213 GLY A C 1
ATOM 1715 O O . GLY A 1 213 ? 11.286 16.881 8.335 1.00 83.56 213 GLY A O 1
ATOM 1716 N N . ASN A 1 214 ? 13.009 15.669 7.536 1.00 83.56 214 ASN A N 1
ATOM 1717 C CA . ASN A 1 214 ? 12.364 15.217 6.302 1.00 83.56 214 ASN A CA 1
ATOM 1718 C C . ASN A 1 214 ? 11.855 13.765 6.390 1.00 83.56 214 ASN A C 1
ATOM 1720 O O . ASN A 1 214 ? 11.333 13.248 5.406 1.00 83.56 214 ASN A O 1
ATOM 1724 N N . GLY A 1 215 ? 11.989 13.114 7.552 1.00 87.69 215 GLY A N 1
ATOM 1725 C CA . GLY A 1 215 ? 11.466 11.771 7.795 1.00 87.69 215 GLY A CA 1
ATOM 1726 C C . GLY A 1 215 ? 12.253 10.639 7.133 1.00 87.69 215 GLY A C 1
ATOM 1727 O O . GLY A 1 215 ? 11.635 9.648 6.756 1.00 87.69 215 GLY A O 1
ATOM 1728 N N . PHE A 1 216 ? 13.576 10.774 6.982 1.00 92.06 216 PHE A N 1
ATOM 1729 C CA . PHE A 1 216 ? 14.423 9.678 6.506 1.00 92.06 216 PHE A CA 1
ATOM 1730 C C . PHE A 1 216 ? 15.710 9.504 7.322 1.00 92.06 216 PHE A C 1
ATOM 1732 O O . PHE A 1 216 ? 16.235 10.460 7.904 1.00 92.06 216 PHE A O 1
ATOM 1739 N N . TRP A 1 217 ? 16.209 8.269 7.360 1.00 95.69 217 TRP A N 1
ATOM 1740 C CA . TRP A 1 217 ? 17.357 7.829 8.150 1.00 95.69 217 TRP A CA 1
ATOM 1741 C C . TRP A 1 217 ? 18.195 6.800 7.396 1.00 95.69 217 TRP A C 1
ATOM 1743 O O . TRP A 1 217 ? 17.690 6.086 6.535 1.00 95.69 217 TRP A O 1
ATOM 1753 N N . ALA A 1 218 ? 19.464 6.681 7.771 1.00 96.38 218 ALA A N 1
ATOM 1754 C CA . ALA A 1 218 ? 20.391 5.717 7.211 1.00 96.38 218 ALA A CA 1
ATOM 1755 C C . ALA A 1 218 ? 20.354 4.385 7.958 1.00 96.38 218 ALA A C 1
ATOM 1757 O O . ALA A 1 218 ? 21.007 4.205 8.994 1.00 96.38 218 ALA A O 1
ATOM 1758 N N . ASN A 1 219 ? 19.606 3.425 7.413 1.00 97.62 219 ASN A N 1
ATOM 1759 C CA . ASN A 1 219 ? 19.639 2.034 7.850 1.00 97.62 219 ASN A CA 1
ATOM 1760 C C . ASN A 1 219 ? 19.245 1.062 6.724 1.00 97.62 219 ASN A C 1
ATOM 1762 O O . ASN A 1 219 ? 18.338 0.241 6.883 1.00 97.62 219 ASN A O 1
ATOM 1766 N N . VAL A 1 220 ? 19.969 1.130 5.600 1.00 96.12 220 VAL A N 1
ATOM 1767 C CA . VAL A 1 220 ? 19.751 0.270 4.423 1.00 96.12 220 VAL A CA 1
ATOM 1768 C C . VAL A 1 220 ? 19.617 -1.222 4.779 1.00 96.12 220 VAL A C 1
ATOM 1770 O O . VAL A 1 220 ? 18.673 -1.844 4.301 1.00 96.12 220 VAL A O 1
ATOM 1773 N N . PRO A 1 221 ? 20.442 -1.830 5.662 1.00 96.62 221 PRO A N 1
ATOM 1774 C CA . PRO A 1 221 ? 20.286 -3.248 5.997 1.00 96.62 221 PRO A CA 1
ATOM 1775 C C . PRO A 1 221 ? 18.926 -3.601 6.616 1.00 96.62 221 PRO A C 1
ATOM 1777 O O . PRO A 1 221 ? 18.368 -4.659 6.324 1.00 96.62 221 PRO A O 1
ATOM 1780 N N . VAL A 1 222 ? 18.381 -2.736 7.478 1.00 98.25 222 VAL A N 1
ATOM 1781 C CA . VAL A 1 222 ? 17.043 -2.932 8.053 1.00 98.25 222 VAL A CA 1
ATOM 1782 C C . VAL A 1 222 ? 15.959 -2.584 7.039 1.00 98.25 222 VAL A C 1
ATOM 1784 O O . VAL A 1 222 ? 14.969 -3.312 6.959 1.00 98.25 222 VAL A O 1
ATOM 1787 N N . ALA A 1 223 ? 16.160 -1.532 6.240 1.00 97.75 223 ALA A N 1
ATOM 1788 C CA . ALA A 1 223 ? 15.254 -1.145 5.165 1.00 97.75 223 ALA A CA 1
ATOM 1789 C C . ALA A 1 223 ? 15.004 -2.305 4.195 1.00 97.75 223 ALA A C 1
ATOM 1791 O O . ALA A 1 223 ? 13.854 -2.685 3.973 1.00 97.75 223 ALA A O 1
ATOM 1792 N N . THR A 1 224 ? 16.078 -2.934 3.704 1.00 97.75 224 THR A N 1
ATOM 1793 C CA . THR A 1 224 ? 16.014 -4.088 2.802 1.00 97.75 224 THR A CA 1
ATOM 1794 C C . THR A 1 224 ? 15.192 -5.223 3.413 1.00 97.75 224 THR A C 1
ATOM 1796 O O . THR A 1 224 ? 14.256 -5.696 2.776 1.00 97.75 224 THR A O 1
ATOM 1799 N N . LYS A 1 225 ? 15.450 -5.606 4.674 1.00 98.50 225 LYS A N 1
ATOM 1800 C CA . LYS A 1 225 ? 14.693 -6.680 5.348 1.00 98.50 225 LYS A CA 1
ATOM 1801 C C . LYS A 1 225 ? 13.208 -6.350 5.516 1.00 98.50 225 LYS A C 1
ATOM 1803 O O . LYS A 1 225 ? 12.362 -7.234 5.389 1.00 98.50 225 LYS A O 1
ATOM 1808 N N . MET A 1 226 ? 12.873 -5.096 5.830 1.00 98.44 226 MET A N 1
ATOM 1809 C CA . MET A 1 226 ? 11.478 -4.660 5.947 1.00 98.44 226 MET A CA 1
ATOM 1810 C C . MET A 1 226 ? 10.764 -4.705 4.592 1.00 98.44 226 MET A C 1
ATOM 1812 O O . MET A 1 226 ? 9.645 -5.212 4.505 1.00 98.44 226 MET A O 1
ATOM 1816 N N . LEU A 1 227 ? 11.418 -4.234 3.528 1.00 98.06 227 LEU A N 1
ATOM 1817 C CA . LEU A 1 227 ? 10.866 -4.242 2.174 1.00 98.06 227 LEU A CA 1
ATOM 1818 C C . LEU A 1 227 ? 10.707 -5.666 1.626 1.00 98.06 227 LEU A C 1
ATOM 1820 O O . LEU A 1 227 ? 9.639 -5.992 1.114 1.00 98.06 227 LEU A O 1
ATOM 1824 N N . GLU A 1 228 ? 11.706 -6.537 1.798 1.00 98.31 228 GLU A N 1
ATOM 1825 C CA . GLU A 1 228 ? 11.620 -7.967 1.463 1.00 98.31 228 GLU A CA 1
ATOM 1826 C C . GLU A 1 228 ? 10.427 -8.634 2.164 1.00 98.31 228 GLU A C 1
ATOM 1828 O O . GLU A 1 228 ? 9.642 -9.341 1.528 1.00 98.31 228 GLU A O 1
ATOM 1833 N N . CYS A 1 229 ? 10.253 -8.369 3.463 1.00 98.00 229 CYS A N 1
ATOM 1834 C CA . CYS A 1 229 ? 9.143 -8.901 4.249 1.00 98.00 229 CYS A CA 1
ATOM 1835 C C . CYS A 1 229 ? 7.782 -8.428 3.711 1.00 98.00 229 CYS A C 1
ATOM 1837 O O . CYS A 1 229 ? 6.862 -9.230 3.553 1.00 98.00 229 CYS A O 1
ATOM 1839 N N . ALA A 1 230 ? 7.656 -7.144 3.364 1.00 96.50 230 ALA A N 1
ATOM 1840 C CA . ALA A 1 230 ? 6.431 -6.593 2.792 1.00 96.50 230 ALA A CA 1
ATOM 1841 C C . ALA A 1 230 ? 6.116 -7.181 1.401 1.00 96.50 230 ALA A C 1
ATOM 1843 O O . ALA A 1 230 ? 4.967 -7.546 1.135 1.00 96.50 230 ALA A O 1
ATOM 1844 N N . VAL A 1 231 ? 7.122 -7.335 0.529 1.00 95.75 231 VAL A N 1
ATOM 1845 C CA . VAL A 1 231 ? 6.961 -7.978 -0.790 1.00 95.75 231 VAL A CA 1
ATOM 1846 C C . VAL A 1 231 ? 6.511 -9.428 -0.637 1.00 95.75 231 VAL A C 1
ATOM 1848 O O . VAL A 1 231 ? 5.572 -9.845 -1.314 1.00 95.75 231 VAL A O 1
ATOM 1851 N N . ALA A 1 232 ? 7.116 -10.182 0.284 1.00 96.00 232 ALA A N 1
ATOM 1852 C CA . ALA A 1 232 ? 6.764 -11.580 0.529 1.00 96.00 232 ALA A CA 1
ATOM 1853 C C . ALA A 1 232 ? 5.321 -11.760 1.044 1.00 96.00 232 ALA A C 1
ATOM 1855 O O . ALA A 1 232 ? 4.689 -12.777 0.771 1.00 96.00 232 ALA A O 1
ATOM 1856 N N . GLN A 1 233 ? 4.768 -10.744 1.712 1.00 93.31 233 GLN A N 1
ATOM 1857 C CA . GLN A 1 233 ? 3.356 -10.679 2.111 1.00 93.31 233 GLN A CA 1
ATOM 1858 C C . GLN A 1 233 ? 2.408 -10.212 0.985 1.00 93.31 233 GLN A C 1
ATOM 1860 O O . GLN A 1 233 ? 1.203 -10.068 1.198 1.00 93.31 233 GLN A O 1
ATOM 1865 N N . GLY A 1 234 ? 2.923 -9.951 -0.219 1.00 90.19 234 GLY A N 1
ATOM 1866 C CA . GLY A 1 234 ? 2.137 -9.542 -1.383 1.00 90.19 234 GLY A CA 1
ATOM 1867 C C . GLY A 1 234 ? 1.882 -8.034 -1.501 1.00 90.19 234 GLY A C 1
ATOM 1868 O O . GLY A 1 234 ? 0.992 -7.615 -2.254 1.00 90.19 234 GLY A O 1
ATOM 1869 N N . TYR A 1 235 ? 2.641 -7.205 -0.775 1.00 91.50 235 TYR A N 1
ATOM 1870 C CA . TYR A 1 235 ? 2.558 -5.746 -0.854 1.00 91.50 235 TYR A CA 1
ATOM 1871 C C . TYR A 1 235 ? 3.450 -5.211 -1.979 1.00 91.50 235 TYR A C 1
ATOM 1873 O O . TYR A 1 235 ? 4.611 -4.863 -1.773 1.00 91.50 235 TYR A O 1
ATOM 1881 N N . GLY A 1 236 ? 2.895 -5.156 -3.193 1.00 90.81 236 GLY A N 1
ATOM 1882 C CA . GLY A 1 236 ? 3.657 -4.851 -4.408 1.00 90.81 236 GLY A CA 1
ATOM 1883 C C . GLY A 1 236 ? 4.388 -3.507 -4.396 1.00 90.81 236 GLY A C 1
ATOM 1884 O O . GLY A 1 236 ? 5.451 -3.399 -4.995 1.00 90.81 236 GLY A O 1
ATOM 1885 N N . ASP A 1 237 ? 3.869 -2.496 -3.694 1.00 91.38 237 ASP A N 1
ATOM 1886 C CA . ASP A 1 237 ? 4.515 -1.178 -3.604 1.00 91.38 237 ASP A CA 1
ATOM 1887 C C . ASP A 1 237 ? 5.890 -1.237 -2.919 1.00 91.38 237 ASP A C 1
ATOM 1889 O O . ASP A 1 237 ? 6.757 -0.434 -3.248 1.00 91.38 237 ASP A O 1
ATOM 1893 N N . ALA A 1 238 ? 6.133 -2.210 -2.033 1.00 94.69 238 ALA A N 1
ATOM 1894 C CA . ALA A 1 238 ? 7.451 -2.401 -1.427 1.00 94.69 238 ALA A CA 1
ATOM 1895 C C . ALA A 1 238 ? 8.502 -2.849 -2.454 1.00 94.69 238 ALA A C 1
ATOM 1897 O O . ALA A 1 238 ? 9.683 -2.542 -2.302 1.00 94.69 238 ALA A O 1
ATOM 1898 N N . ALA A 1 239 ? 8.081 -3.534 -3.524 1.00 96.94 239 ALA A N 1
ATOM 1899 C CA . ALA A 1 239 ? 8.990 -3.982 -4.572 1.00 96.94 239 ALA A CA 1
ATOM 1900 C C . ALA A 1 239 ? 9.550 -2.808 -5.385 1.00 96.94 239 ALA A C 1
ATOM 1902 O O . ALA A 1 239 ? 10.629 -2.932 -5.956 1.00 96.94 239 ALA A O 1
ATOM 1903 N N . TYR A 1 240 ? 8.841 -1.672 -5.422 1.00 95.06 240 TYR A N 1
ATOM 1904 C CA . TYR A 1 240 ? 9.325 -0.451 -6.060 1.00 95.06 240 TYR A CA 1
ATOM 1905 C C . TYR A 1 240 ? 10.599 0.047 -5.374 1.00 95.06 240 TYR A C 1
ATOM 1907 O O . TYR A 1 240 ? 11.622 0.174 -6.038 1.00 95.06 240 TYR A O 1
ATOM 1915 N N . GLU A 1 241 ? 10.559 0.251 -4.055 1.00 93.56 241 GLU A N 1
ATOM 1916 C CA . GLU A 1 241 ? 11.718 0.743 -3.293 1.00 93.56 241 GLU A CA 1
ATOM 1917 C C . GLU A 1 241 ? 12.837 -0.307 -3.247 1.00 93.56 241 GLU A C 1
ATOM 1919 O O . GLU A 1 241 ? 14.006 -0.003 -3.490 1.00 93.56 241 GLU A O 1
ATOM 1924 N N . LEU A 1 242 ? 12.475 -1.582 -3.051 1.00 96.12 242 LEU A N 1
ATOM 1925 C CA . LEU A 1 242 ? 13.437 -2.686 -3.031 1.00 96.12 242 LEU A CA 1
ATOM 1926 C C . LEU A 1 242 ? 14.203 -2.821 -4.355 1.00 96.12 242 LEU A C 1
ATOM 1928 O O . LEU A 1 242 ? 15.390 -3.148 -4.355 1.00 96.12 242 LEU A O 1
ATOM 1932 N N . ALA A 1 243 ? 13.544 -2.554 -5.487 1.00 96.38 243 ALA A N 1
ATOM 1933 C CA . ALA A 1 243 ? 14.194 -2.596 -6.788 1.00 96.38 243 ALA A CA 1
ATOM 1934 C C . ALA A 1 243 ? 15.315 -1.555 -6.908 1.00 96.38 243 ALA A C 1
ATOM 1936 O O . ALA A 1 243 ? 16.345 -1.871 -7.495 1.00 96.38 243 ALA A O 1
ATOM 1937 N N . PHE A 1 244 ? 15.163 -0.351 -6.345 1.00 91.12 244 PHE A N 1
ATOM 1938 C CA . PHE A 1 244 ? 16.232 0.656 -6.371 1.00 91.12 244 PHE A CA 1
ATOM 1939 C C . PHE A 1 244 ? 17.405 0.269 -5.479 1.00 91.12 244 PHE A C 1
ATOM 1941 O O . PHE A 1 244 ? 18.550 0.401 -5.908 1.00 91.12 244 PHE A O 1
ATOM 1948 N N . LEU A 1 245 ? 17.129 -0.286 -4.297 1.00 93.38 245 LEU A N 1
ATOM 1949 C CA . LEU A 1 245 ? 18.174 -0.764 -3.391 1.00 93.38 245 LEU A CA 1
ATOM 1950 C C . LEU A 1 245 ? 19.054 -1.844 -4.023 1.00 93.38 245 LEU A C 1
ATOM 1952 O O . LEU A 1 245 ? 20.267 -1.818 -3.855 1.00 93.38 245 LEU A O 1
ATOM 1956 N N . TYR A 1 246 ? 18.465 -2.777 -4.771 1.00 93.69 246 TYR A N 1
ATOM 1957 C CA . TYR A 1 246 ? 19.241 -3.809 -5.461 1.00 93.69 246 TYR A CA 1
ATOM 1958 C C . TYR A 1 246 ? 19.727 -3.414 -6.854 1.00 93.69 246 TYR A C 1
ATOM 1960 O O . TYR A 1 246 ? 20.484 -4.172 -7.460 1.00 93.69 246 TYR A O 1
ATOM 1968 N N . ALA A 1 247 ? 19.281 -2.278 -7.396 1.00 91.81 247 ALA A N 1
ATOM 1969 C CA . ALA A 1 247 ? 19.824 -1.761 -8.643 1.00 91.81 247 ALA A CA 1
ATOM 1970 C C . ALA A 1 247 ? 21.252 -1.238 -8.447 1.00 91.81 247 ALA A C 1
ATOM 1972 O O . ALA A 1 247 ? 22.033 -1.320 -9.389 1.00 91.81 247 ALA A O 1
ATOM 1973 N N . ASP A 1 248 ? 21.605 -0.751 -7.254 1.00 87.19 248 ASP A N 1
ATOM 1974 C CA . ASP A 1 248 ? 22.978 -0.442 -6.827 1.00 87.19 248 ASP A CA 1
ATOM 1975 C C . ASP A 1 248 ? 23.716 -1.770 -6.545 1.00 87.19 248 ASP A C 1
ATOM 1977 O O . ASP A 1 248 ? 23.185 -2.583 -5.784 1.00 87.19 248 ASP A O 1
ATOM 1981 N N . PRO A 1 249 ? 24.859 -2.123 -7.182 1.00 89.94 249 PRO A N 1
ATOM 1982 C CA . PRO A 1 249 ? 25.946 -1.300 -7.752 1.00 89.94 249 PRO A CA 1
ATOM 1983 C C . PRO A 1 249 ? 25.827 -0.887 -9.235 1.00 89.94 249 PRO A C 1
ATOM 1985 O O . PRO A 1 249 ? 26.800 -0.438 -9.841 1.00 89.94 249 PRO A O 1
ATOM 1988 N N . GLY A 1 250 ? 24.685 -1.096 -9.883 1.00 89.56 250 GLY A N 1
ATOM 1989 C CA . GLY A 1 250 ? 24.458 -0.722 -11.285 1.00 89.56 250 GLY A CA 1
ATOM 1990 C C . GLY A 1 250 ? 24.992 -1.721 -12.315 1.00 89.56 250 GLY A C 1
ATOM 1991 O O . GLY A 1 250 ? 24.986 -1.420 -13.515 1.00 89.56 250 GLY A O 1
ATOM 1992 N N . THR A 1 251 ? 25.435 -2.910 -11.887 1.00 94.06 251 THR A N 1
ATOM 1993 C CA . THR A 1 251 ? 25.853 -3.979 -12.808 1.00 94.06 251 THR A CA 1
ATOM 1994 C C . THR A 1 251 ? 24.667 -4.486 -13.637 1.00 94.06 251 THR A C 1
ATOM 1996 O O . THR A 1 251 ? 23.514 -4.349 -13.214 1.00 94.06 251 THR A O 1
ATOM 1999 N N . PRO A 1 252 ? 24.901 -5.095 -14.814 1.00 92.56 252 PRO A N 1
ATOM 2000 C CA . PRO A 1 252 ? 23.826 -5.694 -15.606 1.00 92.56 252 PRO A CA 1
ATOM 2001 C C . PRO A 1 252 ? 22.965 -6.686 -14.809 1.00 92.56 252 PRO A C 1
ATOM 2003 O O . PRO A 1 252 ? 21.743 -6.702 -14.950 1.00 92.56 252 PRO A O 1
ATOM 2006 N N . GLU A 1 253 ? 23.579 -7.471 -13.923 1.00 93.50 253 GLU A N 1
ATOM 2007 C CA . GLU A 1 253 ? 22.891 -8.446 -13.076 1.00 93.50 253 GLU A CA 1
ATOM 2008 C C . GLU A 1 253 ? 22.007 -7.763 -12.027 1.00 93.50 253 GLU A C 1
ATOM 2010 O O . GLU A 1 253 ? 20.856 -8.166 -11.853 1.00 93.50 253 GLU A O 1
ATOM 2015 N N . ALA A 1 254 ? 22.521 -6.717 -11.369 1.00 95.44 254 ALA A N 1
ATOM 2016 C CA . ALA A 1 254 ? 21.795 -5.910 -10.388 1.00 95.44 254 ALA A CA 1
ATOM 2017 C C . ALA A 1 254 ? 20.583 -5.220 -11.033 1.00 95.44 254 ALA A C 1
ATOM 2019 O O . ALA A 1 254 ? 19.449 -5.347 -10.571 1.00 95.44 254 ALA A O 1
ATOM 2020 N N . LYS A 1 255 ? 20.793 -4.598 -12.198 1.00 94.75 255 LYS A N 1
ATOM 2021 C CA . LYS A 1 255 ? 19.733 -3.958 -12.988 1.00 94.75 255 LYS A CA 1
ATOM 2022 C C . LYS A 1 255 ? 18.655 -4.937 -13.437 1.00 94.75 255 LYS A C 1
ATOM 2024 O O . LYS A 1 255 ? 17.465 -4.649 -13.317 1.00 94.75 255 LYS A O 1
ATOM 2029 N N . PHE A 1 256 ? 19.047 -6.118 -13.915 1.00 94.62 256 PHE A N 1
ATOM 2030 C CA . PHE A 1 256 ? 18.087 -7.149 -14.301 1.00 94.62 256 PHE A CA 1
ATOM 2031 C C . PHE A 1 256 ? 17.349 -7.737 -13.089 1.00 94.62 256 PHE A C 1
ATOM 2033 O O . PHE A 1 256 ? 16.175 -8.097 -13.188 1.00 94.62 256 PHE A O 1
ATOM 2040 N N . HIS A 1 257 ? 18.004 -7.828 -11.929 1.00 95.69 257 HIS A N 1
ATOM 2041 C CA . HIS A 1 257 ? 17.350 -8.208 -10.680 1.00 95.69 257 HIS A CA 1
ATOM 2042 C C . HIS A 1 257 ? 16.292 -7.177 -10.260 1.00 95.69 257 HIS A C 1
ATOM 2044 O O . HIS A 1 257 ? 15.148 -7.556 -10.008 1.00 95.69 257 HIS A O 1
ATOM 2050 N N . ALA A 1 258 ? 16.626 -5.886 -10.299 1.00 96.81 258 ALA A N 1
ATOM 2051 C CA . ALA A 1 258 ? 15.686 -4.793 -10.059 1.00 96.81 258 ALA A CA 1
ATOM 2052 C C . ALA A 1 258 ? 14.487 -4.836 -11.024 1.00 96.81 258 ALA A C 1
ATOM 2054 O O . ALA A 1 258 ? 13.338 -4.722 -10.599 1.00 96.81 258 ALA A O 1
ATOM 2055 N N . LEU A 1 259 ? 14.727 -5.092 -12.315 1.00 96.94 259 LEU A N 1
ATOM 2056 C CA . LEU A 1 259 ? 13.665 -5.232 -13.316 1.00 96.94 259 LEU A CA 1
ATOM 2057 C C . LEU A 1 259 ? 12.697 -6.384 -12.986 1.00 96.94 259 LEU A C 1
ATOM 2059 O O . LEU A 1 259 ? 11.482 -6.229 -13.111 1.00 96.94 259 LEU A O 1
ATOM 2063 N N . LYS A 1 260 ? 13.222 -7.525 -12.519 1.00 97.69 260 LYS A N 1
ATOM 2064 C CA . LYS A 1 260 ? 12.409 -8.665 -12.060 1.00 97.69 260 LYS A CA 1
ATOM 2065 C C . LYS A 1 260 ? 11.575 -8.325 -10.827 1.00 97.69 260 LYS A C 1
ATOM 2067 O O . LYS A 1 260 ? 10.423 -8.739 -10.753 1.00 97.69 260 LYS A O 1
ATOM 2072 N N . LEU A 1 261 ? 12.120 -7.556 -9.889 1.00 98.06 261 LEU A N 1
ATOM 2073 C CA . LEU A 1 261 ? 11.366 -7.111 -8.717 1.00 98.06 261 LEU A CA 1
ATOM 2074 C C . LEU A 1 261 ? 10.251 -6.139 -9.075 1.00 98.06 261 LEU A C 1
ATOM 2076 O O . LEU A 1 261 ? 9.143 -6.289 -8.571 1.00 98.06 261 LEU A O 1
ATOM 2080 N N . LEU A 1 262 ? 10.493 -5.200 -9.990 1.00 98.50 262 LEU A N 1
ATOM 2081 C CA . LEU A 1 262 ? 9.430 -4.339 -10.505 1.00 98.50 262 LEU A CA 1
ATOM 2082 C C . LEU A 1 262 ? 8.330 -5.167 -11.191 1.00 98.50 262 LEU A C 1
ATOM 2084 O O . LEU A 1 262 ? 7.147 -4.920 -10.967 1.00 98.50 262 LEU A O 1
ATOM 2088 N N . GLN A 1 263 ? 8.693 -6.183 -11.980 1.00 98.44 263 GLN A N 1
ATOM 2089 C CA . GLN A 1 263 ? 7.714 -7.097 -12.579 1.00 98.44 263 GLN A CA 1
ATOM 2090 C C . GLN A 1 263 ? 6.884 -7.816 -11.507 1.00 98.44 263 GLN A C 1
ATOM 2092 O O . GLN A 1 263 ? 5.660 -7.883 -11.619 1.00 98.44 263 GLN A O 1
ATOM 2097 N N . GLU A 1 264 ? 7.522 -8.311 -10.445 1.00 98.00 264 GLU A N 1
ATOM 2098 C CA . GLU A 1 264 ? 6.822 -8.946 -9.327 1.00 98.00 264 GLU A CA 1
ATOM 2099 C C . GLU A 1 264 ? 5.911 -7.960 -8.586 1.00 98.00 264 GLU A C 1
ATOM 2101 O O . GLU A 1 264 ? 4.750 -8.265 -8.329 1.00 98.00 264 GLU A O 1
ATOM 2106 N N . GLY A 1 265 ? 6.369 -6.732 -8.340 1.00 97.25 265 GLY A N 1
ATOM 2107 C CA . GLY A 1 265 ? 5.544 -5.668 -7.771 1.00 97.25 265 GLY A CA 1
ATOM 2108 C C . GLY A 1 265 ? 4.296 -5.372 -8.604 1.00 97.25 265 GLY A C 1
ATOM 2109 O O . GLY A 1 265 ? 3.202 -5.239 -8.051 1.00 97.25 265 GLY A O 1
ATOM 2110 N N . ALA A 1 266 ? 4.421 -5.344 -9.935 1.00 97.75 266 ALA A N 1
ATOM 2111 C CA . ALA A 1 266 ? 3.290 -5.181 -10.849 1.00 97.75 266 ALA A CA 1
ATOM 2112 C C . ALA A 1 266 ? 2.331 -6.388 -10.810 1.00 97.75 266 ALA A C 1
ATOM 2114 O O . ALA A 1 266 ? 1.113 -6.203 -10.759 1.00 97.75 266 ALA A O 1
ATOM 2115 N N . LYS A 1 267 ? 2.847 -7.625 -10.740 1.00 97.06 267 LYS A N 1
ATOM 2116 C CA . LYS A 1 267 ? 2.037 -8.845 -10.522 1.00 97.06 267 LYS A CA 1
ATOM 2117 C C . LYS A 1 267 ? 1.274 -8.789 -9.199 1.00 97.06 267 LYS A C 1
ATOM 2119 O O . LYS A 1 267 ? 0.109 -9.186 -9.132 1.00 97.06 267 LYS A O 1
ATOM 2124 N N . LEU A 1 268 ? 1.899 -8.224 -8.171 1.00 94.06 268 LEU A N 1
ATOM 2125 C CA . LEU A 1 268 ? 1.309 -7.944 -6.865 1.00 94.06 268 LEU A CA 1
ATOM 2126 C C . LEU A 1 268 ? 0.410 -6.694 -6.854 1.00 94.06 268 LEU A C 1
ATOM 2128 O O . LEU A 1 268 ? -0.062 -6.297 -5.790 1.00 94.06 268 LEU A O 1
ATOM 2132 N N . GLY A 1 269 ? 0.118 -6.088 -8.004 1.00 93.00 269 GLY A N 1
ATOM 2133 C CA . GLY A 1 269 ? -0.856 -5.007 -8.140 1.00 93.00 269 GLY A CA 1
ATOM 2134 C C . GLY A 1 269 ? -0.307 -3.593 -7.922 1.00 93.00 269 GLY A C 1
ATOM 2135 O O . GLY A 1 269 ? -1.090 -2.655 -7.771 1.00 93.00 269 GLY A O 1
ATOM 2136 N N . SER A 1 270 ? 1.015 -3.401 -7.895 1.00 95.19 270 SER A N 1
ATOM 2137 C CA . SER A 1 270 ? 1.606 -2.064 -7.787 1.00 95.19 270 SER A CA 1
ATOM 2138 C C . SER A 1 270 ? 1.585 -1.324 -9.120 1.00 95.19 270 SER A C 1
ATOM 2140 O O . SER A 1 270 ? 2.328 -1.644 -10.051 1.00 95.19 270 SER A O 1
ATOM 2142 N N . ALA A 1 271 ? 0.779 -0.264 -9.172 1.00 94.62 271 ALA A N 1
ATOM 2143 C CA . ALA A 1 271 ? 0.807 0.696 -10.270 1.00 94.62 271 ALA A CA 1
ATOM 2144 C C . ALA A 1 271 ? 2.173 1.385 -10.382 1.00 94.62 271 ALA A C 1
ATOM 2146 O O . ALA A 1 271 ? 2.668 1.562 -11.486 1.00 94.62 271 ALA A O 1
ATOM 2147 N N . LYS A 1 272 ? 2.828 1.695 -9.250 1.00 94.94 272 LYS A N 1
ATOM 2148 C CA . LYS A 1 272 ? 4.155 2.334 -9.236 1.00 94.94 272 LYS A CA 1
ATOM 2149 C C . LYS A 1 272 ? 5.196 1.485 -9.956 1.00 94.94 272 LYS A C 1
ATOM 2151 O O . LYS A 1 272 ? 5.996 2.012 -10.725 1.00 94.94 272 LYS A O 1
ATOM 2156 N N . CYS A 1 273 ? 5.182 0.173 -9.724 1.00 97.44 273 CYS A N 1
ATOM 2157 C CA . CYS A 1 273 ? 6.083 -0.740 -10.413 1.00 97.44 273 CYS A CA 1
ATOM 2158 C C . CYS A 1 273 ? 5.784 -0.820 -11.915 1.00 97.44 273 CYS A C 1
ATOM 2160 O O . CYS A 1 273 ? 6.715 -0.728 -12.712 1.00 97.44 273 CYS A O 1
ATOM 2162 N N . ALA A 1 274 ? 4.511 -0.931 -12.309 1.00 97.94 274 ALA A N 1
ATOM 2163 C CA . ALA A 1 274 ? 4.118 -0.933 -13.720 1.00 97.94 274 ALA A CA 1
ATOM 2164 C C . ALA A 1 274 ? 4.499 0.382 -14.430 1.00 97.94 274 ALA A C 1
ATOM 2166 O O . ALA A 1 274 ? 5.123 0.354 -15.490 1.00 97.94 274 ALA A O 1
ATOM 2167 N N . ASP A 1 275 ? 4.234 1.531 -13.807 1.00 96.44 275 ASP A N 1
ATOM 2168 C CA . ASP A 1 275 ? 4.610 2.854 -14.317 1.00 96.44 275 ASP A CA 1
ATOM 2169 C C . ASP A 1 275 ? 6.136 2.985 -14.446 1.00 96.44 275 ASP A C 1
ATOM 2171 O O . ASP A 1 275 ? 6.650 3.484 -15.449 1.00 96.44 275 ASP A O 1
ATOM 2175 N N . LYS A 1 276 ? 6.896 2.481 -13.464 1.00 97.12 276 LYS A N 1
ATOM 2176 C CA . LYS A 1 276 ? 8.362 2.468 -13.535 1.00 97.12 276 LYS A CA 1
ATOM 2177 C C . LYS A 1 276 ? 8.868 1.597 -14.676 1.00 97.12 276 LYS A C 1
ATOM 2179 O O . LYS A 1 276 ? 9.789 2.019 -15.367 1.00 97.12 276 LYS A O 1
ATOM 2184 N N . LEU A 1 277 ? 8.281 0.419 -14.884 1.00 98.19 277 LEU A N 1
ATOM 2185 C CA . LEU A 1 277 ? 8.622 -0.449 -16.012 1.00 98.19 277 LEU A CA 1
ATOM 2186 C C . LEU A 1 277 ? 8.368 0.271 -17.336 1.00 98.19 277 LEU A C 1
ATOM 2188 O O . LEU A 1 277 ? 9.267 0.309 -18.170 1.00 98.19 277 LEU A O 1
ATOM 2192 N N . SER A 1 278 ? 7.204 0.910 -17.492 1.00 98.06 278 SER A N 1
ATOM 2193 C CA . SER A 1 278 ? 6.894 1.738 -18.664 1.00 98.06 278 SER A CA 1
ATOM 2194 C C . SER A 1 278 ? 7.992 2.772 -18.938 1.00 98.06 278 SER A C 1
ATOM 2196 O O . SER A 1 278 ? 8.585 2.792 -20.016 1.00 98.06 278 SER A O 1
ATOM 2198 N N . VAL A 1 279 ? 8.357 3.557 -17.921 1.00 96.50 279 VAL A N 1
ATOM 2199 C CA . VAL A 1 279 ? 9.405 4.585 -18.015 1.00 96.50 279 VAL A CA 1
ATOM 2200 C C . VAL A 1 279 ? 10.773 3.990 -18.381 1.00 96.50 279 VAL A C 1
ATOM 2202 O O . VAL A 1 279 ? 11.476 4.544 -19.225 1.00 96.50 279 VAL A O 1
ATOM 2205 N N . GLN A 1 280 ? 11.150 2.850 -17.797 1.00 96.06 280 GLN A N 1
ATOM 2206 C CA . GLN A 1 280 ? 12.421 2.176 -18.089 1.00 96.06 280 GLN A CA 1
ATOM 2207 C C . GLN A 1 280 ? 12.490 1.661 -19.534 1.00 96.06 280 GLN A C 1
ATOM 2209 O O . GLN A 1 280 ? 13.505 1.861 -20.202 1.00 96.06 280 GLN A O 1
ATOM 2214 N N . PHE A 1 281 ? 11.410 1.060 -20.043 1.00 97.38 281 PHE A N 1
ATOM 2215 C CA . PHE A 1 281 ? 11.326 0.615 -21.440 1.00 97.38 281 PHE A CA 1
ATOM 2216 C C . PHE A 1 281 ? 11.233 1.779 -22.436 1.00 97.38 281 PHE A C 1
ATOM 2218 O O . PHE A 1 281 ? 11.620 1.615 -23.590 1.00 97.38 281 PHE A O 1
ATOM 2225 N N . ASN A 1 282 ? 10.815 2.967 -21.995 1.00 95.94 282 ASN A N 1
ATOM 2226 C CA . ASN A 1 282 ? 10.822 4.189 -22.801 1.00 95.94 282 ASN A CA 1
ATOM 2227 C C . ASN A 1 282 ? 12.189 4.917 -22.818 1.00 95.94 282 ASN A C 1
ATOM 2229 O O . ASN A 1 282 ? 12.280 6.079 -23.207 1.00 95.94 282 ASN A O 1
ATOM 2233 N N . GLY A 1 283 ? 13.266 4.264 -22.365 1.00 92.94 283 GLY A N 1
ATOM 2234 C CA . GLY A 1 283 ? 14.630 4.797 -22.458 1.00 92.94 283 GLY A CA 1
ATOM 2235 C C . GLY A 1 283 ? 15.046 5.747 -21.333 1.00 92.94 283 GLY A C 1
ATOM 2236 O O . GLY A 1 283 ? 15.994 6.518 -21.508 1.00 92.94 283 GLY A O 1
ATOM 2237 N N . PHE A 1 284 ? 14.378 5.703 -20.175 1.00 91.31 284 PHE A N 1
ATOM 2238 C CA . PHE A 1 284 ? 14.798 6.461 -18.995 1.00 91.31 284 PHE A CA 1
ATOM 2239 C C . PHE A 1 284 ? 16.268 6.200 -18.656 1.00 91.31 284 PHE A C 1
ATOM 2241 O O . PHE A 1 284 ? 16.690 5.048 -18.556 1.00 91.31 284 PHE A O 1
ATOM 2248 N N . GLU A 1 285 ? 17.039 7.281 -18.498 1.00 88.81 285 GLU A N 1
ATOM 2249 C CA . GLU A 1 285 ? 18.467 7.231 -18.155 1.00 88.81 285 GLU A CA 1
ATOM 2250 C C . GLU A 1 285 ? 19.304 6.326 -19.078 1.00 88.81 285 GLU A C 1
ATOM 2252 O O . GLU A 1 285 ? 20.320 5.745 -18.695 1.00 88.81 285 GLU A O 1
ATOM 2257 N N . LEU A 1 286 ? 18.899 6.193 -20.344 1.00 90.81 286 LEU A N 1
ATOM 2258 C CA . LEU A 1 286 ? 19.661 5.405 -21.307 1.00 90.81 286 LEU A CA 1
ATOM 2259 C C . LEU A 1 286 ? 21.012 6.064 -21.632 1.00 90.81 286 LEU A C 1
ATOM 2261 O O . LEU A 1 286 ? 22.035 5.388 -21.684 1.00 90.81 286 LEU A O 1
ATOM 2265 N N . ALA A 1 287 ? 21.030 7.390 -21.796 1.00 89.62 287 ALA A N 1
ATOM 2266 C CA . ALA A 1 287 ? 22.217 8.134 -22.224 1.00 89.62 287 ALA A CA 1
ATOM 2267 C C . ALA A 1 287 ? 23.347 8.181 -21.179 1.00 89.62 287 ALA A C 1
ATOM 2269 O O . ALA A 1 287 ? 24.516 8.251 -21.547 1.00 89.62 287 ALA A O 1
ATOM 2270 N N . ASN A 1 288 ? 23.015 8.146 -19.886 1.00 88.19 288 ASN A N 1
ATOM 2271 C CA . ASN A 1 288 ? 23.984 8.165 -18.782 1.00 88.19 288 ASN A CA 1
ATOM 2272 C C . ASN A 1 288 ? 24.245 6.761 -18.202 1.00 88.19 288 ASN A C 1
ATOM 2274 O O . ASN A 1 288 ? 24.962 6.633 -17.213 1.00 88.19 288 ASN A O 1
ATOM 2278 N N . GLY A 1 289 ? 23.676 5.713 -18.810 1.00 83.38 289 GLY A N 1
ATOM 2279 C CA . GLY A 1 289 ? 23.847 4.332 -18.372 1.00 83.38 289 GLY A CA 1
ATOM 2280 C C . GLY A 1 289 ? 23.087 3.969 -17.093 1.00 83.38 289 GLY A C 1
ATOM 2281 O O . GLY A 1 289 ? 23.352 2.899 -16.551 1.00 83.38 289 GLY A O 1
ATOM 2282 N N . GLY A 1 290 ? 22.156 4.797 -16.609 1.00 84.50 290 GLY A N 1
ATOM 2283 C CA . GLY A 1 290 ? 21.305 4.494 -15.448 1.00 84.50 290 GLY A CA 1
ATOM 2284 C C . GLY A 1 290 ? 20.138 3.545 -15.757 1.00 84.50 290 GLY A C 1
ATOM 2285 O O . GLY A 1 290 ? 19.616 2.896 -14.854 1.00 84.50 290 GLY A O 1
ATOM 2286 N N . SER A 1 291 ? 19.771 3.389 -17.036 1.00 90.25 291 SER A N 1
ATOM 2287 C CA . SER A 1 291 ? 18.676 2.508 -17.470 1.00 90.25 291 SER A CA 1
ATOM 2288 C C . SER A 1 291 ? 18.826 1.069 -16.960 1.00 90.25 291 SER A C 1
ATOM 2290 O O . SER A 1 291 ? 19.897 0.461 -17.078 1.00 90.25 291 SER A O 1
ATOM 2292 N N . LEU A 1 292 ? 17.720 0.498 -16.465 1.00 92.56 292 LEU A N 1
ATOM 2293 C CA . LEU A 1 292 ? 17.638 -0.911 -16.057 1.00 92.56 292 LEU A CA 1
ATOM 2294 C C . LEU A 1 292 ? 17.577 -1.872 -17.257 1.00 92.56 292 LEU A C 1
ATOM 2296 O O . LEU A 1 292 ? 17.951 -3.036 -17.138 1.00 92.56 292 LEU A O 1
ATOM 2300 N N . VAL A 1 293 ? 17.080 -1.394 -18.402 1.00 92.00 293 VAL A N 1
ATOM 2301 C CA . VAL A 1 293 ? 16.795 -2.202 -19.602 1.00 92.00 293 VAL A CA 1
ATOM 2302 C C . VAL A 1 293 ? 17.908 -2.071 -20.649 1.00 92.00 293 VAL A C 1
ATOM 2304 O O . VAL A 1 293 ? 18.193 -3.021 -21.380 1.00 92.00 293 VAL A O 1
ATOM 2307 N N . GLY A 1 294 ? 18.549 -0.899 -20.730 1.00 90.62 294 GLY A N 1
ATOM 2308 C CA . GLY A 1 294 ? 19.672 -0.636 -21.638 1.00 90.62 294 GLY A CA 1
ATOM 2309 C C . GLY A 1 294 ? 19.296 -0.482 -23.119 1.00 90.62 294 GLY A C 1
ATOM 2310 O O . GLY A 1 294 ? 20.183 -0.352 -23.957 1.00 90.62 294 GLY A O 1
ATOM 2311 N N . HIS A 1 295 ? 18.005 -0.490 -23.453 1.00 92.81 295 HIS A N 1
ATOM 2312 C CA . HIS A 1 295 ? 17.471 -0.215 -24.788 1.00 92.81 295 HIS A CA 1
ATOM 2313 C C . HIS A 1 295 ? 16.023 0.281 -24.690 1.00 92.81 295 HIS A C 1
ATOM 2315 O O . HIS A 1 295 ? 15.390 0.159 -23.641 1.00 92.81 295 HIS A O 1
ATOM 2321 N N . VAL A 1 296 ? 15.507 0.831 -25.790 1.00 96.75 296 VAL A N 1
ATOM 2322 C CA . VAL A 1 296 ? 14.110 1.266 -25.905 1.00 96.75 296 VAL A CA 1
ATOM 2323 C C . VAL A 1 296 ? 13.248 0.121 -26.447 1.00 96.75 296 VAL A C 1
ATOM 2325 O O . VAL A 1 296 ? 13.616 -0.519 -27.431 1.00 96.75 296 VAL A O 1
ATOM 2328 N N . ASP A 1 297 ? 12.094 -0.110 -25.822 1.00 97.06 297 ASP A N 1
ATOM 2329 C CA . ASP A 1 297 ? 11.019 -0.987 -26.299 1.00 97.06 297 ASP A CA 1
ATOM 2330 C C . ASP A 1 297 ? 9.666 -0.296 -26.061 1.00 97.06 297 ASP A C 1
ATOM 2332 O O . ASP A 1 297 ? 8.997 -0.505 -25.045 1.00 97.06 297 ASP A O 1
ATOM 2336 N N . GLU A 1 298 ? 9.278 0.570 -26.999 1.00 96.31 298 GLU A N 1
ATOM 2337 C CA . GLU A 1 298 ? 8.067 1.398 -26.895 1.00 96.31 298 GLU A CA 1
ATOM 2338 C C . GLU A 1 298 ? 6.790 0.554 -26.777 1.00 96.31 298 GLU A C 1
ATOM 2340 O O . GLU A 1 298 ? 5.869 0.910 -26.044 1.00 96.31 298 GLU A O 1
ATOM 2345 N N . ALA A 1 299 ? 6.743 -0.604 -27.445 1.00 96.12 299 ALA A N 1
ATOM 2346 C CA . ALA A 1 299 ? 5.590 -1.497 -27.396 1.00 96.12 299 ALA A CA 1
ATOM 2347 C C . ALA A 1 299 ? 5.411 -2.116 -26.003 1.00 96.12 299 ALA A C 1
ATOM 2349 O O . ALA A 1 299 ? 4.282 -2.249 -25.519 1.00 96.12 299 ALA A O 1
ATOM 2350 N N . ARG A 1 300 ? 6.511 -2.498 -25.340 1.00 97.44 300 ARG A N 1
ATOM 2351 C CA . ARG A 1 300 ? 6.456 -2.990 -23.960 1.00 97.44 300 ARG A CA 1
ATOM 2352 C C . ARG A 1 300 ? 6.139 -1.848 -22.995 1.00 97.44 300 ARG A C 1
ATOM 2354 O O . ARG A 1 300 ? 5.339 -2.051 -22.082 1.00 97.44 300 ARG A O 1
ATOM 2361 N N . ALA A 1 301 ? 6.710 -0.663 -23.222 1.00 97.62 301 ALA A N 1
ATOM 2362 C CA . ALA A 1 301 ? 6.435 0.527 -22.423 1.00 97.62 301 ALA A CA 1
ATOM 2363 C C . ALA A 1 301 ? 4.938 0.889 -22.418 1.00 97.62 301 ALA A C 1
ATOM 2365 O O . ALA A 1 301 ? 4.337 0.990 -21.348 1.00 97.62 301 ALA A O 1
ATOM 2366 N N . ASP A 1 302 ? 4.309 0.979 -23.595 1.00 96.69 302 ASP A N 1
ATOM 2367 C CA . ASP A 1 302 ? 2.882 1.302 -23.745 1.00 96.69 302 ASP A CA 1
ATOM 2368 C C . ASP A 1 302 ? 1.978 0.299 -23.007 1.00 96.69 302 ASP A C 1
ATOM 2370 O O . ASP A 1 302 ? 1.084 0.678 -22.244 1.00 96.69 302 ASP A O 1
ATOM 2374 N N . ARG A 1 303 ? 2.258 -1.003 -23.145 1.00 97.62 303 ARG A N 1
ATOM 2375 C CA . ARG A 1 303 ? 1.509 -2.046 -22.430 1.00 97.62 303 ARG A CA 1
ATOM 2376 C C . ARG A 1 303 ? 1.658 -1.934 -20.910 1.00 97.62 303 ARG A C 1
ATOM 2378 O O . ARG A 1 303 ? 0.658 -2.075 -20.208 1.00 97.62 303 ARG A O 1
ATOM 2385 N N . TYR A 1 304 ? 2.857 -1.662 -20.387 1.00 98.00 304 TYR A N 1
ATOM 2386 C CA . TYR A 1 304 ? 3.029 -1.422 -18.948 1.00 98.00 304 TYR A CA 1
ATOM 2387 C C . TYR A 1 304 ? 2.313 -0.160 -18.475 1.00 98.00 304 TYR A C 1
ATOM 2389 O O . TYR A 1 304 ? 1.736 -0.192 -17.393 1.00 98.00 304 TYR A O 1
ATOM 2397 N N . SER A 1 305 ? 2.294 0.908 -19.279 1.00 97.06 305 SER A N 1
ATOM 2398 C CA . SER A 1 305 ? 1.541 2.127 -18.958 1.00 97.06 305 SER A CA 1
ATOM 2399 C C . SER A 1 305 ? 0.058 1.813 -18.754 1.00 97.06 305 SER A C 1
ATOM 2401 O O . SER A 1 305 ? -0.520 2.163 -17.729 1.00 97.06 305 SER A O 1
ATOM 2403 N N . LYS A 1 306 ? -0.540 1.057 -19.683 1.00 95.81 306 LYS A N 1
ATOM 2404 C CA . LYS A 1 306 ? -1.949 0.639 -19.603 1.00 95.81 306 LYS A CA 1
ATOM 2405 C C . LYS A 1 306 ? -2.221 -0.264 -18.397 1.00 95.81 306 LYS A C 1
ATOM 2407 O O . LYS A 1 306 ? -3.254 -0.133 -17.744 1.00 95.81 306 LYS A O 1
ATOM 2412 N N . VAL A 1 307 ? -1.293 -1.169 -18.074 1.00 95.75 307 VAL A N 1
ATOM 2413 C CA . VAL A 1 307 ? -1.373 -1.984 -16.851 1.00 95.75 307 VAL A CA 1
ATOM 2414 C C . VAL A 1 307 ? -1.309 -1.100 -15.604 1.00 95.75 307 VAL A C 1
ATOM 2416 O O . VAL A 1 307 ? -2.118 -1.284 -14.697 1.0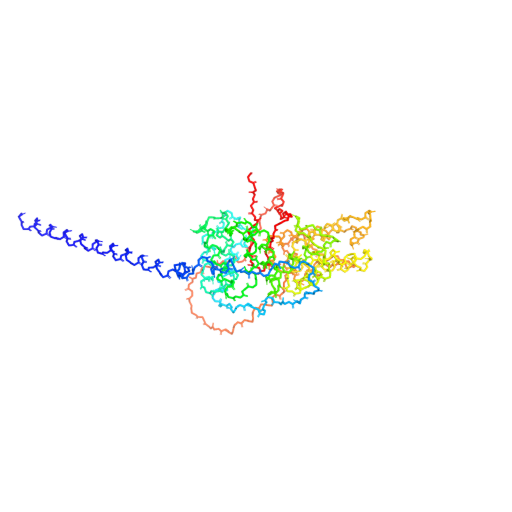0 95.75 307 VAL A O 1
ATOM 2419 N N . GLY A 1 308 ? -0.399 -0.125 -15.565 1.00 94.81 308 GLY A N 1
ATOM 2420 C CA . GLY A 1 308 ? -0.270 0.838 -14.472 1.00 94.81 308 GLY A CA 1
ATOM 2421 C C . GLY A 1 308 ? -1.558 1.616 -14.221 1.00 94.81 308 GLY A C 1
ATOM 2422 O O . GLY A 1 308 ? -2.006 1.695 -13.076 1.00 94.81 308 GLY A O 1
ATOM 2423 N N . ASP A 1 309 ? -2.221 2.084 -15.281 1.00 90.62 309 ASP A N 1
ATOM 2424 C CA . ASP A 1 309 ? -3.510 2.778 -15.192 1.00 90.62 309 ASP A CA 1
ATOM 2425 C C . ASP A 1 309 ? -4.599 1.924 -14.535 1.00 90.62 309 ASP A C 1
ATOM 2427 O O . ASP A 1 309 ? -5.274 2.373 -13.604 1.00 90.62 309 ASP A O 1
ATOM 2431 N N . ILE A 1 310 ? -4.720 0.663 -14.954 1.00 90.38 310 ILE A N 1
ATOM 2432 C CA . ILE A 1 310 ? -5.684 -0.280 -14.377 1.00 90.38 310 ILE A CA 1
ATOM 2433 C C . ILE A 1 310 ? -5.345 -0.586 -12.913 1.00 90.38 310 ILE A C 1
ATOM 2435 O O . ILE A 1 310 ? -6.216 -0.527 -12.044 1.00 90.38 310 ILE A O 1
ATOM 2439 N N . LEU A 1 311 ? -4.081 -0.882 -12.601 1.00 89.62 311 LEU A N 1
ATOM 2440 C CA . LEU A 1 311 ? -3.651 -1.181 -11.230 1.00 89.62 311 LEU A CA 1
ATOM 2441 C C . LEU A 1 311 ? -3.843 0.007 -10.279 1.00 89.62 311 LEU A C 1
ATOM 2443 O O . LEU A 1 311 ? -4.139 -0.183 -9.094 1.00 89.62 311 LEU A O 1
ATOM 2447 N N . ARG A 1 312 ? -3.683 1.238 -10.782 1.00 87.19 312 ARG A N 1
ATOM 2448 C CA . ARG A 1 312 ? -3.908 2.468 -10.013 1.00 87.19 312 ARG A CA 1
ATOM 2449 C C . ARG A 1 312 ? -5.362 2.560 -9.590 1.00 87.19 312 ARG A C 1
ATOM 2451 O O . ARG A 1 312 ? -5.622 2.832 -8.420 1.00 87.19 312 ARG A O 1
ATOM 2458 N N . TRP A 1 313 ? -6.251 2.272 -10.535 1.00 82.19 313 TRP A N 1
ATOM 2459 C CA . TRP A 1 313 ? -7.691 2.334 -10.373 1.00 82.19 313 TRP A CA 1
ATOM 2460 C C . TRP A 1 313 ? -8.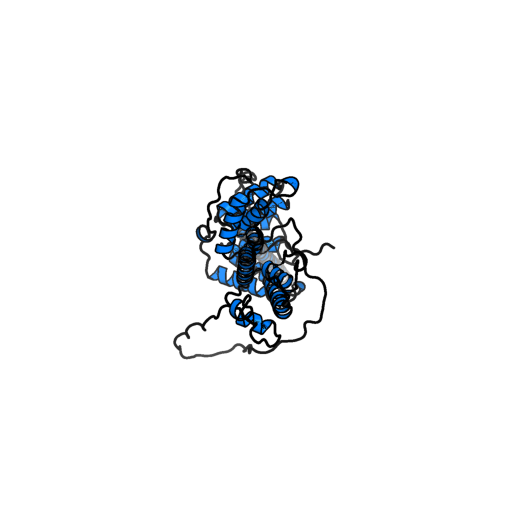237 1.259 -9.415 1.00 82.19 313 TRP A C 1
ATOM 2462 O O . TRP A 1 313 ? -9.010 1.577 -8.520 1.00 82.19 313 TRP A O 1
ATOM 2472 N N . TYR A 1 314 ? -7.761 0.011 -9.508 1.00 81.50 314 TYR A N 1
ATOM 2473 C CA . TYR A 1 314 ? -8.132 -1.075 -8.576 1.00 81.50 314 TYR A CA 1
ATOM 2474 C C . TYR A 1 314 ? -7.453 -0.983 -7.205 1.00 81.50 314 TYR A C 1
ATOM 2476 O O . TYR A 1 314 ? -7.514 -1.905 -6.393 1.00 81.50 314 TYR A O 1
ATOM 2484 N N . GLU A 1 315 ? -6.725 0.090 -6.961 1.00 75.81 315 GLU A N 1
ATOM 2485 C CA . GLU A 1 315 ? -6.023 0.355 -5.726 1.00 75.81 315 GLU A CA 1
ATOM 2486 C C . GLU A 1 315 ? -5.188 -0.806 -5.145 1.00 75.81 315 GLU A C 1
ATOM 2488 O O . GLU A 1 315 ? -5.166 -1.058 -3.942 1.00 75.81 315 GLU A O 1
ATOM 2493 N N . GLY A 1 316 ? -4.482 -1.544 -6.009 1.00 76.56 316 GLY A N 1
ATOM 2494 C CA . GLY A 1 316 ? -3.649 -2.687 -5.610 1.00 76.56 316 GLY A CA 1
ATOM 2495 C C . GLY A 1 316 ? -4.417 -3.923 -5.126 1.00 76.56 316 GLY A C 1
ATOM 2496 O O . GLY A 1 316 ? -3.792 -4.898 -4.693 1.00 76.56 316 GLY A O 1
ATOM 2497 N N . THR A 1 317 ? -5.752 -3.913 -5.220 1.00 80.75 317 THR A N 1
ATOM 2498 C CA . THR A 1 317 ? -6.601 -5.092 -4.984 1.00 80.75 317 THR A CA 1
ATOM 2499 C C . THR A 1 317 ? -6.557 -6.069 -6.158 1.00 80.75 317 THR A C 1
ATOM 2501 O O . THR A 1 317 ? -6.588 -7.281 -5.948 1.00 80.75 317 THR A O 1
ATOM 2504 N N . LEU A 1 318 ? -6.404 -5.565 -7.389 1.00 87.56 318 LEU A N 1
ATOM 2505 C CA . LEU A 1 318 ? -6.207 -6.398 -8.570 1.00 87.56 318 LEU A CA 1
ATOM 2506 C C . LEU A 1 318 ? -4.784 -6.965 -8.586 1.00 87.56 318 LEU A C 1
ATOM 2508 O O . LEU A 1 318 ? -3.809 -6.219 -8.659 1.00 87.56 318 LEU A O 1
ATOM 2512 N N . LYS A 1 319 ? -4.679 -8.295 -8.561 1.00 90.88 319 LYS A N 1
ATOM 2513 C CA . LYS A 1 319 ? -3.421 -9.027 -8.749 1.00 90.88 319 LYS A CA 1
ATOM 2514 C C . LYS A 1 319 ? -3.365 -9.623 -10.152 1.00 90.88 319 LYS A C 1
ATOM 2516 O O . LYS A 1 319 ? -4.373 -10.113 -10.665 1.00 90.88 319 LYS A O 1
ATOM 2521 N N . LEU A 1 320 ? -2.177 -9.620 -10.745 1.00 95.81 320 LEU A N 1
ATOM 2522 C CA . LEU A 1 320 ? -1.913 -10.076 -12.110 1.00 95.81 320 LEU A CA 1
ATOM 2523 C C . LEU A 1 320 ? -0.856 -11.196 -12.110 1.00 95.81 320 LEU A C 1
ATOM 2525 O O . LEU A 1 320 ? 0.226 -11.021 -12.664 1.00 95.81 320 LEU A O 1
ATOM 2529 N N . PRO A 1 321 ? -1.116 -12.360 -11.484 1.00 94.25 321 PRO A N 1
ATOM 2530 C CA . PRO A 1 321 ? -0.104 -13.408 -11.323 1.00 94.25 321 PRO A CA 1
ATOM 2531 C C . PRO A 1 321 ? 0.401 -13.997 -12.651 1.00 94.25 321 PRO A C 1
ATOM 2533 O O . PRO A 1 321 ? 1.482 -14.575 -12.689 1.00 94.25 321 PRO A O 1
ATOM 2536 N N . ASN A 1 322 ? -0.357 -13.846 -13.743 1.00 96.12 322 ASN A N 1
ATOM 2537 C CA . ASN A 1 322 ? 0.010 -14.299 -15.083 1.00 96.12 322 ASN A CA 1
ATOM 2538 C C . ASN A 1 322 ? 0.582 -13.172 -15.967 1.00 96.12 322 ASN A C 1
ATOM 2540 O O . 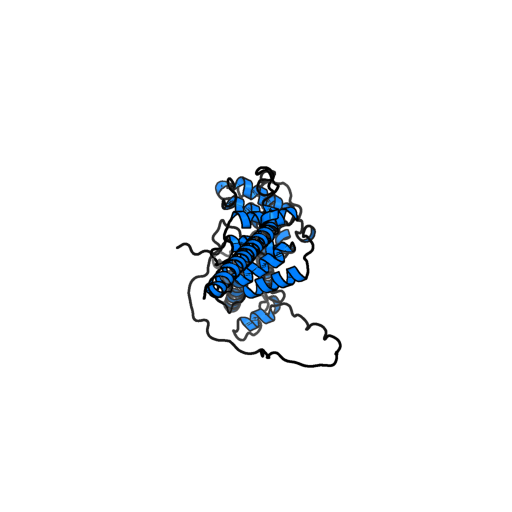ASN A 1 322 ? 0.659 -13.356 -17.181 1.00 96.12 322 ASN A O 1
ATOM 2544 N N . LEU A 1 323 ? 0.996 -12.026 -15.402 1.00 96.69 323 LEU A N 1
ATOM 2545 C CA . LEU A 1 323 ? 1.539 -10.894 -16.173 1.00 96.69 323 LEU A CA 1
ATOM 2546 C C . LEU A 1 323 ? 2.679 -11.312 -17.114 1.00 96.69 323 LEU A C 1
ATOM 2548 O O . LEU A 1 323 ? 2.715 -10.883 -18.262 1.00 96.69 323 LEU A O 1
ATOM 2552 N N . ASP A 1 324 ? 3.540 -12.232 -16.675 1.00 96.12 324 ASP A N 1
ATOM 2553 C CA . ASP A 1 324 ? 4.664 -12.756 -17.463 1.00 96.12 324 ASP A CA 1
ATOM 2554 C C . ASP A 1 324 ? 4.228 -13.436 -18.778 1.00 96.12 324 ASP A C 1
ATOM 2556 O O . ASP A 1 324 ? 5.008 -13.514 -19.723 1.00 96.12 324 ASP A O 1
ATOM 2560 N N . LYS A 1 325 ? 2.976 -13.909 -18.881 1.00 94.19 325 LYS A N 1
ATOM 2561 C CA . LYS A 1 325 ? 2.447 -14.535 -20.107 1.00 94.19 325 LYS A CA 1
ATOM 2562 C C . LYS A 1 325 ? 2.085 -13.527 -21.188 1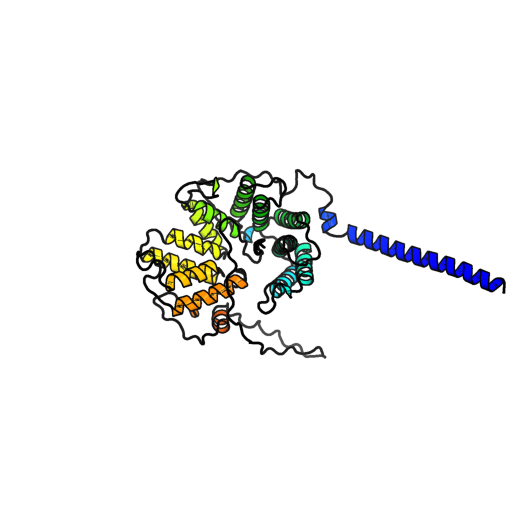.00 94.19 325 LYS A C 1
ATOM 2564 O O . LYS A 1 325 ? 2.053 -13.899 -22.356 1.00 94.19 325 LYS A O 1
ATOM 2569 N N . VAL A 1 326 ? 1.779 -12.290 -20.806 1.00 95.12 326 VAL A N 1
ATOM 2570 C CA . VAL A 1 326 ? 1.349 -11.223 -21.727 1.00 95.12 326 VAL A CA 1
ATOM 2571 C C . VAL A 1 326 ? 2.394 -10.117 -21.879 1.00 95.12 326 VAL A C 1
ATOM 2573 O O . VAL A 1 326 ? 2.442 -9.432 -22.904 1.00 95.12 326 VAL A O 1
ATOM 2576 N N . LEU A 1 327 ? 3.242 -9.976 -20.863 1.00 96.56 327 LEU A N 1
ATOM 2577 C CA . LEU A 1 327 ? 4.315 -9.004 -20.721 1.00 96.56 327 LEU A CA 1
ATOM 2578 C C . LEU A 1 327 ? 5.560 -9.682 -20.126 1.00 96.56 327 LEU A C 1
ATOM 2580 O O . LEU A 1 327 ? 5.939 -9.391 -18.989 1.00 96.56 327 LEU A O 1
ATOM 2584 N N . PRO A 1 328 ? 6.202 -10.608 -20.863 1.00 97.19 328 PRO A N 1
ATOM 2585 C CA . PRO A 1 328 ? 7.456 -11.187 -20.415 1.00 97.19 328 PRO A CA 1
ATOM 2586 C C . PRO A 1 328 ? 8.581 -10.144 -20.482 1.00 97.19 328 PRO A C 1
ATOM 2588 O O . PRO A 1 328 ? 8.647 -9.319 -21.405 1.00 97.19 328 PRO A O 1
ATOM 2591 N N . LEU A 1 329 ? 9.493 -10.210 -19.511 1.00 96.75 329 LEU A N 1
ATOM 2592 C CA . LEU A 1 329 ? 10.721 -9.420 -19.535 1.00 96.75 329 LEU A CA 1
ATOM 2593 C C . LEU A 1 329 ? 11.649 -9.874 -20.682 1.00 96.75 329 LEU A C 1
ATOM 2595 O O . LEU A 1 329 ? 11.618 -11.047 -21.075 1.00 96.75 329 LEU A O 1
ATOM 2599 N N . PRO A 1 330 ? 12.506 -8.978 -21.210 1.00 93.12 330 PRO A N 1
ATOM 2600 C CA . PRO A 1 330 ? 13.552 -9.349 -22.157 1.00 93.12 330 PRO A CA 1
ATOM 2601 C C . PRO A 1 330 ? 14.413 -10.520 -21.652 1.00 93.12 330 PRO A C 1
ATOM 2603 O O . PRO A 1 330 ? 14.630 -10.647 -20.444 1.00 93.12 330 PRO A O 1
ATOM 2606 N N . PRO A 1 331 ? 14.937 -11.364 -22.558 1.00 92.50 331 PRO A N 1
ATOM 2607 C CA . PRO A 1 331 ? 14.940 -11.207 -24.018 1.00 92.50 331 PRO A CA 1
ATOM 2608 C C . PRO A 1 331 ? 13.680 -11.736 -24.728 1.00 92.50 331 PRO A C 1
ATOM 2610 O O . PRO A 1 331 ? 13.639 -11.753 -25.956 1.00 92.50 331 PRO A O 1
ATOM 2613 N N . ALA A 1 332 ? 12.660 -12.196 -23.997 1.00 95.12 332 ALA A N 1
ATOM 2614 C CA . ALA A 1 332 ? 11.473 -12.777 -24.616 1.00 95.12 332 ALA A CA 1
ATOM 2615 C C . ALA A 1 332 ? 10.683 -11.729 -25.437 1.00 95.12 332 ALA A C 1
ATOM 2617 O O . ALA A 1 332 ? 10.430 -10.619 -24.948 1.00 95.12 332 ALA A O 1
ATOM 2618 N N . PRO A 1 333 ? 10.268 -12.062 -26.676 1.00 94.38 333 PRO A N 1
ATOM 2619 C CA . PRO A 1 333 ? 9.467 -11.162 -27.495 1.00 94.38 333 PRO A CA 1
ATOM 2620 C C . PRO A 1 333 ? 8.055 -11.013 -26.920 1.00 94.38 333 PRO A C 1
ATOM 2622 O O . PRO A 1 333 ? 7.529 -11.920 -26.270 1.00 94.38 333 PRO A O 1
ATOM 2625 N N . LEU A 1 334 ? 7.413 -9.879 -27.200 1.00 96.25 334 LEU A N 1
ATOM 2626 C CA . LEU A 1 334 ? 6.030 -9.659 -26.792 1.00 96.25 334 LEU A CA 1
ATOM 2627 C C . LEU A 1 334 ? 5.064 -10.586 -27.552 1.00 96.25 334 LEU A C 1
ATOM 2629 O O . LEU A 1 334 ? 5.117 -10.649 -28.784 1.00 96.25 334 LEU A O 1
ATOM 2633 N N . PRO A 1 335 ? 4.124 -11.249 -26.853 1.00 95.44 335 PRO A N 1
ATOM 2634 C CA . PRO A 1 335 ? 3.019 -11.952 -27.494 1.00 95.44 335 PRO A CA 1
ATOM 2635 C C . PRO A 1 335 ? 2.165 -11.004 -28.340 1.00 95.44 335 PRO A C 1
ATOM 2637 O O . PRO A 1 335 ? 2.054 -9.807 -28.040 1.00 95.44 335 PRO A O 1
ATOM 2640 N N . LYS A 1 336 ? 1.509 -11.548 -29.372 1.00 93.06 336 LYS A N 1
ATOM 2641 C CA . LYS A 1 336 ? 0.498 -10.805 -30.136 1.00 93.06 336 LYS A CA 1
ATOM 2642 C C . LYS A 1 336 ? -0.617 -10.340 -29.201 1.00 93.06 336 LYS A C 1
ATOM 2644 O O . LYS A 1 336 ? -1.041 -11.080 -28.320 1.00 93.06 336 LYS A O 1
ATOM 2649 N N . TRP A 1 337 ? -1.078 -9.120 -29.424 1.00 92.12 337 TRP A N 1
ATOM 2650 C CA . TRP A 1 337 ? -2.129 -8.474 -28.655 1.00 92.12 337 TRP A CA 1
ATOM 2651 C C . TRP A 1 337 ? -2.967 -7.635 -29.618 1.00 92.12 337 TRP A C 1
ATOM 2653 O O . TRP A 1 337 ? -2.427 -7.075 -30.571 1.00 92.12 337 TRP A O 1
ATOM 2663 N N . ASP A 1 338 ? -4.273 -7.606 -29.402 1.00 89.94 338 ASP A N 1
ATOM 2664 C CA . ASP A 1 338 ? -5.261 -6.926 -30.246 1.00 89.94 338 ASP A CA 1
ATOM 2665 C C . ASP A 1 338 ? -5.369 -5.416 -29.972 1.00 89.94 338 ASP A C 1
ATOM 2667 O O . ASP A 1 338 ? -6.082 -4.715 -30.686 1.00 89.94 338 ASP A O 1
ATOM 2671 N N . GLY A 1 339 ? -4.641 -4.912 -28.970 1.00 89.56 339 GLY A N 1
ATOM 2672 C CA . GLY A 1 339 ? -4.673 -3.512 -28.551 1.00 89.56 339 GLY A CA 1
ATOM 2673 C C . GLY A 1 339 ? -5.747 -3.204 -27.503 1.00 89.56 339 GLY A C 1
ATOM 2674 O O . GLY A 1 339 ? -5.807 -2.071 -27.025 1.00 89.56 339 GLY A O 1
ATOM 2675 N N . ASP A 1 340 ? -6.564 -4.188 -27.110 1.00 91.88 340 ASP A N 1
ATOM 2676 C CA . ASP A 1 340 ? -7.581 -4.025 -26.073 1.00 91.88 340 ASP A CA 1
ATOM 2677 C C . ASP A 1 340 ? -6.984 -4.266 -24.677 1.00 91.88 340 ASP A C 1
ATOM 2679 O O . ASP A 1 340 ? -6.500 -5.348 -24.344 1.00 91.88 340 ASP A O 1
ATOM 2683 N N . VAL A 1 341 ? -7.011 -3.244 -23.820 1.00 90.50 341 VAL A N 1
ATOM 2684 C CA . VAL A 1 341 ? -6.489 -3.344 -22.446 1.00 90.50 341 VAL A CA 1
ATOM 2685 C C . VAL A 1 341 ? -7.205 -4.437 -21.664 1.00 90.50 341 VAL A C 1
ATOM 2687 O O . VAL A 1 341 ? -6.581 -5.116 -20.848 1.00 90.50 341 VAL A O 1
ATOM 2690 N N . GLN A 1 342 ? -8.491 -4.653 -21.928 1.00 89.12 342 GLN A N 1
ATOM 2691 C CA . GLN A 1 342 ? -9.269 -5.635 -21.194 1.00 89.12 342 GLN A CA 1
ATOM 2692 C C . GLN A 1 342 ? -8.778 -7.059 -21.470 1.00 89.12 342 GLN A C 1
ATOM 2694 O O . GLN A 1 342 ? -8.604 -7.835 -20.529 1.00 89.12 342 GLN A O 1
ATOM 2699 N N . THR A 1 343 ? -8.465 -7.388 -22.727 1.00 91.88 343 THR A N 1
ATOM 2700 C CA . THR A 1 343 ? -7.937 -8.712 -23.095 1.00 91.88 343 THR A CA 1
ATOM 2701 C C . THR A 1 343 ? -6.553 -8.948 -22.495 1.00 91.88 343 THR A C 1
ATOM 2703 O O . THR A 1 343 ? -6.267 -10.053 -22.027 1.00 91.88 343 THR A O 1
ATOM 2706 N N . LEU A 1 344 ? -5.721 -7.900 -22.418 1.00 92.44 344 LEU A N 1
ATOM 2707 C CA . LEU A 1 344 ? -4.415 -7.942 -21.758 1.00 92.44 344 LEU A CA 1
ATOM 2708 C C . LEU A 1 344 ? -4.554 -8.257 -20.263 1.00 92.44 344 LEU A C 1
ATOM 2710 O O . LEU A 1 344 ? -3.884 -9.153 -19.746 1.00 92.44 344 LEU A O 1
ATOM 2714 N N . ILE A 1 345 ? -5.437 -7.531 -19.574 1.00 92.62 345 ILE A N 1
ATOM 2715 C CA . ILE A 1 345 ? -5.666 -7.675 -18.135 1.00 92.62 345 ILE A CA 1
ATOM 2716 C C . ILE A 1 345 ? -6.316 -9.020 -17.810 1.00 92.62 345 ILE A C 1
ATOM 2718 O O . ILE A 1 345 ? -5.883 -9.693 -16.875 1.00 92.62 345 ILE A O 1
ATOM 2722 N N . ASP A 1 346 ? -7.312 -9.454 -18.580 1.00 91.75 346 ASP A N 1
ATOM 2723 C CA . ASP A 1 346 ? -7.990 -10.731 -18.348 1.00 91.75 346 ASP A CA 1
ATOM 2724 C C . ASP A 1 346 ? -7.057 -11.928 -18.553 1.00 91.75 346 ASP A C 1
ATOM 2726 O O . ASP A 1 346 ? -7.111 -12.882 -17.778 1.00 91.75 346 ASP A O 1
ATOM 2730 N N . ALA A 1 347 ? -6.135 -11.851 -19.515 1.00 92.31 347 ALA A N 1
ATOM 2731 C CA . ALA A 1 347 ? -5.094 -12.859 -19.695 1.00 92.31 347 ALA A CA 1
ATOM 2732 C C . ALA A 1 347 ? -4.022 -12.839 -18.580 1.00 92.31 347 ALA A C 1
ATOM 2734 O O . ALA A 1 347 ? -3.398 -13.868 -18.309 1.00 92.31 347 ALA A O 1
ATOM 2735 N N . ALA A 1 348 ? -3.818 -11.696 -17.915 1.00 94.31 348 ALA A N 1
ATOM 2736 C CA . ALA A 1 348 ? -2.874 -11.544 -16.805 1.00 94.31 348 ALA A CA 1
ATOM 2737 C C . ALA A 1 348 ? -3.461 -11.913 -15.424 1.00 94.31 348 ALA A C 1
ATOM 2739 O O . ALA A 1 348 ? -2.704 -12.198 -14.488 1.00 94.31 348 ALA A O 1
ATOM 2740 N N . LYS A 1 349 ? -4.792 -11.946 -15.278 1.00 92.31 349 LYS A N 1
ATOM 2741 C CA . LYS A 1 349 ? -5.482 -12.422 -14.065 1.00 92.31 349 LYS A CA 1
ATOM 2742 C C . LYS A 1 349 ? -5.227 -13.914 -13.820 1.00 92.31 349 LYS A C 1
ATOM 2744 O O . LYS A 1 349 ? -4.801 -14.659 -14.702 1.00 92.31 349 LYS A O 1
ATOM 2749 N N . ALA A 1 350 ? -5.489 -14.375 -12.597 1.00 84.19 350 ALA A N 1
ATOM 2750 C CA . ALA A 1 350 ? -5.481 -15.803 -12.289 1.00 84.19 350 ALA A CA 1
ATOM 2751 C C . ALA A 1 350 ? -6.519 -16.544 -13.151 1.00 84.19 350 ALA A C 1
ATOM 2753 O O . ALA A 1 350 ? -7.649 -16.084 -13.298 1.00 84.19 350 ALA A O 1
ATOM 2754 N N . VAL A 1 351 ? -6.153 -17.713 -13.683 1.00 71.12 351 VAL A N 1
ATOM 2755 C CA . VAL A 1 351 ? -7.123 -18.609 -14.320 1.00 71.12 351 VAL A CA 1
ATOM 2756 C C . VAL A 1 351 ? -7.886 -19.288 -13.190 1.00 71.12 351 VAL A C 1
ATOM 2758 O O . VAL A 1 351 ? -7.384 -20.238 -12.595 1.00 71.12 351 VAL A O 1
ATOM 2761 N N . THR A 1 352 ? -9.070 -18.791 -12.845 1.00 51.41 352 THR A N 1
ATOM 2762 C CA . THR A 1 352 ? -9.999 -19.554 -12.011 1.00 51.41 352 THR A CA 1
ATOM 2763 C C . THR A 1 352 ? -10.596 -20.663 -12.878 1.00 51.41 352 THR A C 1
ATOM 2765 O O . THR A 1 352 ? -11.303 -20.359 -13.842 1.00 51.41 352 THR A O 1
ATOM 2768 N N . PRO A 1 353 ? -10.338 -21.958 -12.603 1.00 36.88 353 PRO A N 1
ATOM 2769 C CA . PRO A 1 353 ? -11.200 -22.989 -13.160 1.00 36.88 353 PRO A CA 1
ATOM 2770 C C . PRO A 1 353 ? -12.635 -22.713 -12.680 1.00 36.88 353 PRO A C 1
ATOM 2772 O O . PRO A 1 353 ? -12.815 -22.229 -11.555 1.00 36.88 353 PRO A O 1
ATOM 2775 N N . PRO A 1 354 ? -13.663 -22.971 -13.509 1.00 31.56 354 PRO A N 1
ATOM 2776 C CA . PRO A 1 354 ? -15.039 -22.833 -13.059 1.00 31.56 354 PRO A CA 1
ATOM 2777 C C . PRO A 1 354 ? -15.238 -23.674 -11.787 1.00 31.56 354 PRO A C 1
ATOM 2779 O O . PRO A 1 354 ? -14.659 -24.762 -11.690 1.00 31.56 354 PRO A O 1
ATOM 2782 N N . PRO A 1 355 ? -16.022 -23.194 -10.804 1.00 34.31 355 PRO A N 1
ATOM 2783 C CA . PRO A 1 355 ? -16.336 -23.995 -9.630 1.00 34.31 355 PRO A CA 1
ATOM 2784 C C . PRO A 1 355 ? -16.918 -25.345 -10.081 1.00 34.31 355 PRO A C 1
ATOM 2786 O O . PRO A 1 355 ? -17.678 -25.370 -11.058 1.00 34.31 355 PRO A O 1
ATOM 2789 N N . PRO A 1 356 ? -16.563 -26.465 -9.418 1.00 33.19 356 PRO A N 1
ATOM 2790 C CA . PRO A 1 356 ? -17.133 -27.762 -9.748 1.00 33.19 356 PRO A CA 1
ATOM 2791 C C . PRO A 1 356 ? -18.653 -27.643 -9.710 1.00 33.19 356 PRO A C 1
ATOM 2793 O O . PRO A 1 356 ? -19.228 -27.136 -8.745 1.00 33.19 356 PRO A O 1
ATOM 2796 N N . THR A 1 357 ? -19.287 -28.050 -10.807 1.00 35.88 357 THR A N 1
ATOM 2797 C CA . THR A 1 357 ? -20.736 -28.014 -10.970 1.00 35.88 357 THR A CA 1
ATOM 2798 C C . THR A 1 357 ? -21.371 -28.724 -9.771 1.00 35.88 357 THR A C 1
ATOM 2800 O O . THR A 1 357 ? -21.032 -29.886 -9.528 1.00 35.88 357 THR A O 1
ATOM 2803 N N . PRO A 1 358 ? -22.253 -28.069 -8.994 1.00 40.59 358 PRO A N 1
ATOM 2804 C CA . PRO A 1 358 ? -22.991 -28.762 -7.949 1.00 40.59 358 PRO A CA 1
ATOM 2805 C C . PRO A 1 358 ? -23.769 -29.927 -8.579 1.00 40.59 358 PRO A C 1
ATOM 2807 O O . PRO A 1 358 ? -24.278 -29.769 -9.695 1.00 40.59 358 PRO A O 1
ATOM 2810 N N . PRO A 1 359 ? -23.872 -31.092 -7.915 1.00 34.12 359 PRO A N 1
ATOM 2811 C CA . PRO A 1 359 ? -24.669 -32.195 -8.432 1.00 34.12 359 PRO A CA 1
ATOM 2812 C C . PRO A 1 359 ? -26.109 -31.730 -8.680 1.00 34.12 359 PRO A C 1
ATOM 2814 O O . PRO A 1 359 ? -26.696 -31.007 -7.875 1.00 34.12 359 PRO A O 1
ATOM 2817 N N . ALA A 1 360 ? -26.643 -32.122 -9.836 1.00 31.70 360 ALA A N 1
ATOM 2818 C CA . ALA A 1 360 ? -27.944 -31.704 -10.329 1.00 31.70 360 ALA A CA 1
ATOM 2819 C C . ALA A 1 360 ? -29.057 -32.032 -9.320 1.00 31.70 360 ALA A C 1
ATOM 2821 O O . ALA A 1 360 ? -29.384 -33.197 -9.101 1.00 31.70 360 ALA A O 1
ATOM 2822 N N . HIS A 1 361 ? -29.671 -30.996 -8.750 1.00 34.22 361 HIS A N 1
ATOM 2823 C CA . HIS A 1 361 ? -30.981 -31.102 -8.120 1.00 34.22 361 HIS A CA 1
ATOM 2824 C C . HIS A 1 361 ? -32.047 -30.584 -9.089 1.00 34.22 361 HIS A C 1
ATOM 2826 O O . HIS A 1 361 ? -31.955 -29.476 -9.617 1.00 34.22 361 HIS A O 1
ATOM 2832 N N . SER A 1 362 ? -33.030 -31.445 -9.350 1.00 29.66 362 SER A N 1
ATOM 2833 C CA . SER A 1 362 ? -34.164 -31.239 -10.253 1.00 29.66 362 SER A CA 1
ATOM 2834 C C . SER A 1 362 ? -35.126 -30.131 -9.770 1.00 29.66 362 SER A C 1
ATOM 2836 O O . SER A 1 362 ? -35.136 -29.805 -8.583 1.00 29.66 362 SER A O 1
ATOM 2838 N N . PRO A 1 363 ? -35.949 -29.555 -10.669 1.00 34.28 363 PRO A N 1
ATOM 2839 C CA . PRO A 1 363 ? -36.409 -28.167 -10.585 1.00 34.28 363 PRO A CA 1
ATOM 2840 C C . PRO A 1 363 ? -37.847 -28.012 -10.071 1.00 34.28 363 PRO A C 1
ATOM 2842 O O . PRO A 1 363 ? -38.713 -28.782 -10.481 1.00 34.28 363 PRO A O 1
ATOM 2845 N N . GLN A 1 364 ? -38.132 -26.945 -9.306 1.00 28.48 364 GLN A N 1
ATOM 2846 C CA . GLN A 1 364 ? -39.464 -26.313 -9.256 1.00 28.48 364 GLN A CA 1
ATOM 2847 C C . GLN A 1 364 ? -39.389 -24.769 -9.123 1.00 28.48 364 GLN A C 1
ATOM 2849 O O . GLN A 1 364 ? -38.999 -24.236 -8.089 1.00 28.48 364 GLN A O 1
ATOM 2854 N N . SER A 1 365 ? -39.779 -24.111 -10.230 1.00 26.94 365 SER A N 1
ATOM 2855 C CA . SER A 1 365 ? -40.519 -22.835 -10.416 1.00 26.94 365 SER A CA 1
ATOM 2856 C C . SER A 1 365 ? -40.029 -21.486 -9.827 1.00 26.94 365 SER A C 1
ATOM 2858 O O . SER A 1 365 ? -40.393 -21.135 -8.710 1.00 26.94 365 SER A O 1
ATOM 2860 N N . GLU A 1 366 ? -39.260 -20.739 -10.647 1.00 25.58 366 GLU A N 1
ATOM 2861 C CA . GLU A 1 366 ? -39.441 -19.367 -11.230 1.00 25.58 366 GLU A CA 1
ATOM 2862 C C . GLU A 1 366 ? -40.314 -18.250 -10.578 1.00 25.58 366 GLU A C 1
ATOM 2864 O O . GLU A 1 366 ? -41.235 -18.567 -9.830 1.00 25.58 366 GLU A O 1
ATOM 2869 N N . PRO A 1 367 ? -40.194 -16.949 -10.992 1.00 35.12 367 PRO A N 1
ATOM 2870 C CA . PRO A 1 367 ? -39.159 -16.284 -11.820 1.00 35.12 367 PRO A CA 1
ATOM 2871 C C . PRO A 1 367 ? -38.687 -14.907 -11.274 1.00 35.12 367 PRO A C 1
ATOM 2873 O O . PRO A 1 367 ? -39.483 -14.130 -10.765 1.00 35.12 367 PRO A O 1
ATOM 2876 N N . HIS A 1 368 ? -37.435 -14.502 -11.524 1.00 26.09 368 HIS A N 1
ATOM 2877 C CA . HIS A 1 368 ? -37.117 -13.077 -11.730 1.00 26.09 368 HIS A CA 1
ATOM 2878 C C . HIS A 1 368 ? -35.960 -12.901 -12.725 1.00 26.09 368 HIS A C 1
ATOM 2880 O O . HIS A 1 368 ? -34.824 -13.281 -12.468 1.00 26.09 368 HIS A O 1
ATOM 2886 N N . ALA A 1 369 ? -36.347 -12.348 -13.878 1.00 25.58 369 ALA A N 1
ATOM 2887 C CA . ALA A 1 369 ? -35.607 -11.618 -14.907 1.00 25.58 369 ALA A CA 1
ATOM 2888 C C . ALA A 1 369 ? -34.079 -11.806 -15.004 1.00 25.58 369 ALA A C 1
ATOM 2890 O O . ALA A 1 369 ? -33.293 -11.318 -14.196 1.00 25.58 369 ALA A O 1
ATOM 2891 N N . ALA A 1 370 ? -33.690 -12.425 -16.118 1.00 23.73 370 ALA A N 1
ATOM 2892 C CA . ALA A 1 370 ? -32.334 -12.557 -16.614 1.00 23.73 370 ALA A CA 1
ATOM 2893 C C . ALA A 1 370 ? -31.653 -11.199 -16.875 1.00 23.73 370 ALA A C 1
ATOM 2895 O O . ALA A 1 370 ? -32.150 -10.384 -17.651 1.00 23.73 370 ALA A O 1
ATOM 2896 N N . LEU A 1 371 ? -30.457 -11.013 -16.313 1.00 24.34 371 LEU A N 1
ATOM 2897 C CA . LEU A 1 371 ? -29.437 -10.121 -16.863 1.00 24.34 371 LEU A CA 1
ATOM 2898 C C . LEU A 1 371 ? -28.474 -10.972 -17.691 1.00 24.34 371 LEU A C 1
ATOM 2900 O O . LEU A 1 371 ? -27.594 -11.660 -17.171 1.00 24.34 371 LEU A O 1
ATOM 2904 N N . THR A 1 372 ? -28.676 -10.960 -19.004 1.00 24.55 372 THR A N 1
ATOM 2905 C CA . THR A 1 372 ? -27.744 -11.547 -19.959 1.00 24.55 372 THR A CA 1
ATOM 2906 C C . THR A 1 372 ? -26.479 -10.705 -20.047 1.00 24.55 372 THR A C 1
ATOM 2908 O O . THR A 1 372 ? -26.484 -9.550 -20.463 1.00 24.55 372 THR A O 1
ATOM 2911 N N . LYS A 1 373 ? -25.386 -11.363 -19.682 1.00 30.53 373 LYS A N 1
ATOM 2912 C CA . LYS A 1 373 ? -23.999 -11.116 -20.060 1.00 30.53 373 LYS A CA 1
ATOM 2913 C C . LYS A 1 373 ? -23.877 -10.838 -21.566 1.00 30.53 373 LYS A C 1
ATOM 2915 O O . LYS A 1 373 ? -23.983 -11.772 -22.350 1.00 30.53 373 LYS A O 1
ATOM 2920 N N . ALA A 1 374 ? -23.656 -9.581 -21.944 1.00 25.64 374 ALA A N 1
ATOM 2921 C CA . ALA A 1 374 ? -22.844 -9.127 -23.080 1.00 25.64 374 ALA A CA 1
ATOM 2922 C C . ALA A 1 374 ? -23.175 -7.664 -23.399 1.00 25.64 374 ALA A C 1
ATOM 2924 O O . ALA A 1 374 ? -24.326 -7.323 -23.651 1.00 25.64 374 ALA A O 1
ATOM 2925 N N . GLY A 1 375 ? -22.133 -6.839 -23.479 1.00 25.84 375 GLY A N 1
ATOM 2926 C CA . GLY A 1 375 ? -22.177 -5.559 -24.174 1.00 25.84 375 GLY A CA 1
ATOM 2927 C C . GLY A 1 375 ? -22.438 -4.356 -23.281 1.00 25.84 375 GLY A C 1
ATOM 2928 O O . GLY A 1 375 ? -23.583 -3.994 -23.051 1.00 25.84 375 GLY A O 1
ATOM 2929 N N . LEU A 1 376 ? -21.363 -3.663 -22.903 1.00 23.19 376 LEU A N 1
ATOM 2930 C CA . LEU A 1 376 ? -21.337 -2.206 -23.014 1.00 23.19 376 LEU A CA 1
ATOM 2931 C C . LEU A 1 376 ? -19.881 -1.716 -23.083 1.00 23.19 376 LEU A C 1
ATOM 2933 O O . LEU A 1 376 ? -19.262 -1.369 -22.087 1.00 23.19 376 LEU A O 1
ATOM 2937 N N . LEU A 1 377 ? -19.327 -1.720 -24.296 1.00 25.17 377 LEU A N 1
ATOM 2938 C CA . LEU A 1 377 ? -18.187 -0.882 -24.657 1.00 25.17 377 LEU A CA 1
ATOM 2939 C C . LEU A 1 377 ? -18.750 0.397 -25.274 1.00 25.17 377 LEU A C 1
ATOM 2941 O O . LEU A 1 377 ? -19.422 0.328 -26.306 1.00 25.17 377 LEU A O 1
ATOM 2945 N N . ARG A 1 378 ? -18.434 1.561 -24.699 1.00 23.31 378 ARG A N 1
ATOM 2946 C CA . ARG A 1 378 ? -18.350 2.796 -25.487 1.00 23.31 378 ARG A CA 1
ATOM 2947 C C . ARG A 1 378 ? -17.448 3.851 -24.842 1.00 23.31 378 ARG A C 1
ATOM 2949 O O . ARG A 1 378 ? -17.782 4.422 -23.817 1.00 23.31 378 ARG A O 1
ATOM 2956 N N . GLN A 1 379 ? -16.356 4.108 -25.566 1.00 23.95 379 GLN A N 1
ATOM 2957 C CA . GLN A 1 379 ? -15.638 5.377 -25.739 1.00 23.95 379 GLN A CA 1
ATOM 2958 C C . GLN A 1 379 ? -15.074 6.056 -24.484 1.00 23.95 379 GLN A C 1
ATOM 2960 O O . GLN A 1 379 ? -15.675 6.964 -23.922 1.00 23.95 379 GLN A O 1
ATOM 2965 N N . LEU A 1 380 ? -13.827 5.707 -24.158 1.00 25.38 380 LEU A N 1
ATOM 2966 C CA . LEU A 1 380 ? -12.931 6.596 -23.423 1.00 25.38 380 LEU A CA 1
ATOM 2967 C C . LEU A 1 380 ? -12.272 7.542 -24.433 1.00 25.38 380 LEU A C 1
ATOM 2969 O O . LEU A 1 380 ? -11.447 7.127 -25.244 1.00 25.38 380 LEU A O 1
ATOM 2973 N N . ALA A 1 381 ? -12.716 8.795 -24.423 1.00 20.92 381 ALA A N 1
ATOM 2974 C CA . ALA A 1 381 ? -12.051 9.898 -25.100 1.00 20.92 381 ALA A CA 1
ATOM 2975 C C . ALA A 1 381 ? -10.992 10.505 -24.169 1.00 20.92 381 ALA A C 1
ATOM 2977 O O . ALA A 1 381 ? -11.232 10.626 -22.966 1.00 20.92 381 ALA A O 1
ATOM 2978 N N . ASP A 1 382 ? -9.861 10.897 -24.763 1.00 30.70 382 ASP A N 1
ATOM 2979 C CA . ASP A 1 382 ? -8.763 11.675 -24.178 1.00 30.70 382 ASP A CA 1
ATOM 2980 C C . ASP A 1 382 ? -9.228 12.672 -23.116 1.00 30.70 382 ASP A C 1
ATOM 2982 O O . ASP A 1 382 ? -9.961 13.609 -23.449 1.00 30.70 382 ASP A O 1
ATOM 2986 N N . ARG A 1 383 ? -8.742 12.535 -21.871 1.00 29.89 383 ARG A N 1
ATOM 2987 C CA . ARG A 1 383 ? -8.724 13.635 -20.894 1.00 29.89 383 ARG A CA 1
ATOM 2988 C C . ARG A 1 383 ? -7.520 13.599 -19.947 1.00 29.89 383 ARG A C 1
ATOM 2990 O O . ARG A 1 383 ? -7.006 12.518 -19.663 1.00 29.89 383 ARG A O 1
ATOM 2997 N N . PRO A 1 384 ? -7.070 14.785 -19.488 1.00 28.06 384 PRO A N 1
ATOM 2998 C CA . PRO A 1 384 ? -5.738 14.984 -18.945 1.00 28.06 384 PRO A CA 1
ATOM 2999 C C . PRO A 1 384 ? -5.667 14.882 -17.413 1.00 28.06 384 PRO A C 1
ATOM 3001 O O . PRO A 1 384 ? -6.625 15.168 -16.700 1.00 28.06 384 PRO A O 1
ATOM 3004 N N . GLU A 1 385 ? -4.447 14.553 -16.987 1.00 22.94 385 GLU A N 1
ATOM 3005 C CA . GLU A 1 385 ? -3.826 14.579 -15.655 1.00 22.94 385 GLU A CA 1
ATOM 3006 C C . GLU A 1 385 ? -4.168 13.467 -14.633 1.00 22.94 385 GLU A C 1
ATOM 3008 O O . GLU A 1 385 ? -5.265 13.417 -14.076 1.00 22.94 385 GLU A O 1
ATOM 3013 N N . PRO A 1 386 ? -3.190 12.589 -14.309 1.00 29.64 386 PRO A N 1
ATOM 3014 C CA . PRO A 1 386 ? -3.332 11.577 -13.271 1.00 29.64 386 PRO A CA 1
ATOM 3015 C C . PRO A 1 386 ? -3.169 12.176 -11.866 1.00 29.64 386 PRO A C 1
ATOM 3017 O O . PRO A 1 386 ? -2.207 12.891 -11.573 1.00 29.64 386 PRO A O 1
ATOM 3020 N N . LEU A 1 387 ? -4.086 11.807 -10.970 1.00 28.14 387 LEU A N 1
ATOM 3021 C CA . LEU A 1 387 ? -4.000 12.059 -9.531 1.00 28.14 387 LEU A CA 1
ATOM 3022 C C . LEU A 1 387 ? -2.705 11.449 -8.965 1.00 28.14 387 LEU A C 1
ATOM 3024 O O . LEU A 1 387 ? -2.476 10.240 -9.051 1.00 28.14 387 LEU A O 1
ATOM 3028 N N . ARG A 1 388 ? -1.850 12.307 -8.398 1.00 26.91 388 ARG A N 1
ATOM 3029 C CA . ARG A 1 388 ? -0.556 11.945 -7.805 1.00 26.91 388 ARG A CA 1
ATOM 3030 C C . ARG A 1 388 ? -0.686 11.691 -6.307 1.00 26.91 388 ARG A C 1
ATOM 3032 O O . ARG A 1 388 ? -1.151 12.551 -5.565 1.00 26.91 388 ARG A O 1
ATOM 3039 N N . CYS A 1 389 ? -0.132 10.575 -5.845 1.00 34.72 389 CYS A N 1
ATOM 3040 C CA . CYS A 1 389 ? 0.330 10.446 -4.467 1.00 34.72 389 CYS A CA 1
ATOM 3041 C C . CYS A 1 389 ? 1.662 11.212 -4.355 1.00 34.72 389 CYS A C 1
ATOM 3043 O O . CYS A 1 389 ? 2.705 10.689 -4.740 1.00 34.72 389 CYS A O 1
ATOM 3045 N N . ASN A 1 390 ? 1.632 12.475 -3.920 1.00 27.95 390 ASN A N 1
ATOM 3046 C CA . ASN A 1 390 ? 2.852 13.269 -3.731 1.00 27.95 390 ASN A CA 1
ATOM 3047 C C . ASN A 1 390 ? 3.576 12.895 -2.423 1.00 27.95 390 ASN A C 1
ATOM 3049 O O . ASN A 1 390 ? 2.947 12.549 -1.422 1.00 27.95 390 ASN A O 1
ATOM 3053 N N . GLY A 1 391 ? 4.911 12.975 -2.471 1.00 31.75 391 GLY A N 1
ATOM 3054 C CA . GLY A 1 391 ? 5.842 12.603 -1.405 1.00 31.75 391 GLY A CA 1
ATOM 3055 C C . GLY A 1 391 ? 5.493 13.180 -0.031 1.00 31.75 391 GLY A C 1
ATOM 3056 O O . GLY A 1 391 ? 5.119 14.344 0.096 1.00 31.75 391 GLY A O 1
ATOM 3057 N N . GLY A 1 392 ? 5.621 12.327 0.989 1.00 28.12 392 GLY A N 1
ATOM 3058 C CA . GLY A 1 392 ? 5.393 12.640 2.403 1.00 28.12 392 GLY A CA 1
ATOM 3059 C C . GLY A 1 392 ? 4.145 12.001 3.025 1.00 28.12 392 GLY A C 1
ATOM 3060 O O . GLY A 1 392 ? 4.034 11.977 4.248 1.00 28.12 392 GLY A O 1
ATOM 3061 N N . LEU A 1 393 ? 3.215 11.448 2.232 1.00 32.69 393 LEU A N 1
ATOM 3062 C CA . LEU A 1 393 ? 1.963 10.868 2.740 1.00 32.69 393 LEU A CA 1
ATOM 3063 C C . LEU A 1 393 ? 1.781 9.394 2.342 1.00 32.69 393 LEU A C 1
ATOM 3065 O O . LEU A 1 393 ? 1.900 9.008 1.180 1.00 32.69 393 LEU A O 1
ATOM 3069 N N . LYS A 1 394 ? 1.475 8.573 3.354 1.00 38.91 394 LYS A N 1
ATOM 3070 C CA . LYS A 1 394 ? 1.317 7.116 3.281 1.00 38.91 394 LYS A CA 1
ATOM 3071 C C . LYS A 1 394 ? 0.043 6.694 2.539 1.00 38.91 394 LYS A C 1
ATOM 3073 O O . LYS A 1 394 ? -1.008 7.306 2.715 1.00 38.91 394 LYS A O 1
ATOM 3078 N N . CYS A 1 395 ? 0.133 5.605 1.776 1.00 33.62 395 CYS A N 1
ATOM 3079 C CA . CYS A 1 395 ? -1.008 4.912 1.174 1.00 33.62 395 CYS A CA 1
ATOM 3080 C C . CYS A 1 395 ? -1.077 3.481 1.738 1.00 33.62 395 CYS A C 1
ATOM 3082 O O . CYS A 1 395 ? -0.173 2.709 1.429 1.00 33.62 395 CYS A O 1
ATOM 3084 N N . PRO A 1 396 ? -2.078 3.095 2.551 1.00 33.25 396 PRO A N 1
ATOM 3085 C CA . PRO A 1 396 ? -2.320 1.685 2.860 1.00 33.25 396 PRO A CA 1
ATOM 3086 C C . PRO A 1 396 ? -2.874 0.953 1.627 1.00 33.25 396 PRO A C 1
ATOM 3088 O O . PRO A 1 396 ? -3.719 1.506 0.927 1.00 33.25 396 PRO A O 1
ATOM 3091 N N . ARG A 1 397 ? -2.406 -0.278 1.352 1.00 48.03 397 ARG A N 1
ATOM 3092 C CA . ARG A 1 397 ? -2.994 -1.199 0.351 1.00 48.03 397 ARG A CA 1
ATOM 3093 C C . ARG A 1 397 ? -2.881 -2.678 0.753 1.00 48.03 397 ARG A C 1
ATOM 3095 O O . ARG A 1 397 ? -1.864 -3.329 0.551 1.00 48.03 397 ARG A O 1
ATOM 3102 N N . SER A 1 398 ? -3.987 -3.222 1.253 1.00 43.44 398 SER A N 1
ATOM 3103 C CA . SER A 1 398 ? -4.255 -4.660 1.481 1.00 43.44 398 SER A CA 1
ATOM 3104 C C . SER A 1 398 ? -5.772 -4.952 1.387 1.00 43.44 398 SER A C 1
ATOM 3106 O O . SER A 1 398 ? -6.330 -5.777 2.113 1.00 43.44 398 SER A O 1
ATOM 3108 N N . GLY A 1 399 ? -6.473 -4.224 0.503 1.00 42.59 399 GLY A N 1
ATOM 3109 C CA . GLY A 1 399 ? -7.940 -4.095 0.529 1.00 42.59 399 GLY A CA 1
ATOM 3110 C C . GLY A 1 399 ? -8.446 -3.075 1.559 1.00 42.59 399 GLY A C 1
ATOM 3111 O O . GLY A 1 399 ? -9.652 -2.985 1.774 1.00 42.59 399 GLY A O 1
ATOM 3112 N N . ILE A 1 400 ? -7.521 -2.335 2.186 1.00 52.16 400 ILE A N 1
ATOM 3113 C CA . ILE A 1 400 ? -7.782 -1.202 3.074 1.00 52.16 400 ILE A CA 1
ATOM 3114 C C . ILE A 1 400 ? -7.484 0.110 2.342 1.00 52.16 400 ILE A C 1
ATOM 3116 O O . ILE A 1 400 ? -6.395 0.233 1.784 1.00 52.16 400 ILE A O 1
ATOM 3120 N N . PHE A 1 401 ? -8.422 1.060 2.345 1.00 49.41 401 PHE A N 1
ATOM 3121 C CA . PHE A 1 401 ? -8.333 2.316 1.587 1.00 49.41 401 PHE A CA 1
ATOM 3122 C C . PHE A 1 401 ? -7.609 3.455 2.322 1.00 49.41 401 PHE A C 1
ATOM 3124 O O . PHE A 1 401 ? -7.612 3.550 3.550 1.00 49.41 401 PHE A O 1
ATOM 3131 N N . SER A 1 402 ? -7.000 4.352 1.536 1.00 48.00 402 SER A N 1
ATOM 3132 C CA . SER A 1 402 ? -6.256 5.529 2.002 1.00 48.00 402 SER A CA 1
ATOM 3133 C C . SER A 1 402 ? -7.139 6.770 2.154 1.00 48.00 402 SER A C 1
ATOM 3135 O O . SER A 1 402 ? -7.934 7.101 1.278 1.00 48.00 402 SER A O 1
ATOM 3137 N N . ILE A 1 403 ? -6.900 7.556 3.206 1.00 38.59 403 ILE A N 1
ATOM 3138 C CA . ILE A 1 403 ? -7.350 8.954 3.291 1.00 38.59 403 ILE A CA 1
ATOM 3139 C C . ILE A 1 403 ? -6.381 9.789 2.439 1.00 38.59 403 ILE A C 1
ATOM 3141 O O . ILE A 1 403 ? -5.433 10.356 2.974 1.00 38.59 403 ILE A O 1
ATOM 3145 N N . GLY A 1 404 ? -6.511 9.815 1.115 1.00 32.47 404 GLY A N 1
ATOM 3146 C CA . GLY A 1 404 ? -5.469 10.442 0.281 1.00 32.47 404 GLY A CA 1
ATOM 3147 C C . GLY A 1 404 ? -5.868 10.944 -1.098 1.00 32.47 404 GLY A C 1
ATOM 3148 O O . GLY A 1 404 ? -5.014 11.492 -1.786 1.00 32.47 404 GLY A O 1
ATOM 3149 N N . SER A 1 405 ? -7.130 10.817 -1.493 1.00 28.48 405 SER A N 1
ATOM 3150 C CA . SER A 1 405 ? -7.601 11.280 -2.799 1.00 28.48 405 SER A CA 1
ATOM 3151 C C . SER A 1 405 ? -8.453 12.530 -2.611 1.00 28.48 405 SER A C 1
ATOM 3153 O O . SER A 1 405 ? -9.673 12.439 -2.522 1.00 28.48 405 SER A O 1
ATOM 3155 N N . PHE A 1 406 ? -7.818 13.701 -2.512 1.00 32.72 406 PHE A N 1
ATOM 3156 C CA . PHE A 1 406 ? -8.530 14.976 -2.606 1.00 32.72 406 PHE A CA 1
ATOM 3157 C C . PHE A 1 406 ? -7.846 15.914 -3.601 1.00 32.72 406 PHE A C 1
ATOM 3159 O O . PHE A 1 406 ? -6.630 16.102 -3.513 1.00 32.72 406 PHE A O 1
ATOM 3166 N N . PRO A 1 407 ? -8.607 16.542 -4.511 1.00 22.86 407 PRO A N 1
ATOM 3167 C CA . PRO A 1 407 ? -8.150 17.737 -5.196 1.00 22.86 407 PRO A CA 1
ATOM 3168 C C . PRO A 1 407 ? -8.102 18.885 -4.178 1.00 22.86 407 PRO A C 1
ATOM 3170 O O . PRO A 1 407 ? -9.073 19.131 -3.460 1.00 22.86 407 PRO A O 1
ATOM 3173 N N . ALA A 1 408 ? -6.967 19.578 -4.092 1.00 22.88 408 ALA A N 1
ATOM 3174 C CA . ALA A 1 408 ? -6.952 20.910 -3.506 1.00 22.88 408 ALA A CA 1
ATOM 3175 C C . ALA A 1 408 ? -7.732 21.833 -4.455 1.00 22.88 408 ALA A C 1
ATOM 3177 O O . ALA A 1 408 ? -7.449 21.860 -5.653 1.00 22.88 408 ALA A O 1
ATOM 3178 N N . SER A 1 409 ? -8.745 22.509 -3.918 1.00 25.61 409 SER A N 1
ATOM 3179 C CA . SER A 1 409 ? -9.436 23.635 -4.558 1.00 25.61 409 SER A CA 1
ATOM 3180 C C . SER A 1 409 ? -8.484 24.764 -4.920 1.00 25.61 409 SER A C 1
ATOM 3182 O O . SER A 1 409 ? -7.595 25.027 -4.074 1.00 25.61 409 SER A O 1
#

InterPro domains:
  IPR006597 Sel1-like repeat [PF08238] (123-157)
  IPR006597 Sel1-like repeat [PF08238] (165-194)
  IPR006597 Sel1-like repeat [PF08238] (237-270)
  IPR006597 Sel1-like repeat [SM00671] (122-158)
  IPR006597 Sel1-like repeat [SM00671] (159-194)
  IPR006597 Sel1-like repeat [SM00671] (195-235)
  IPR006597 Sel1-like repeat [SM00671] (236-270)
  IPR01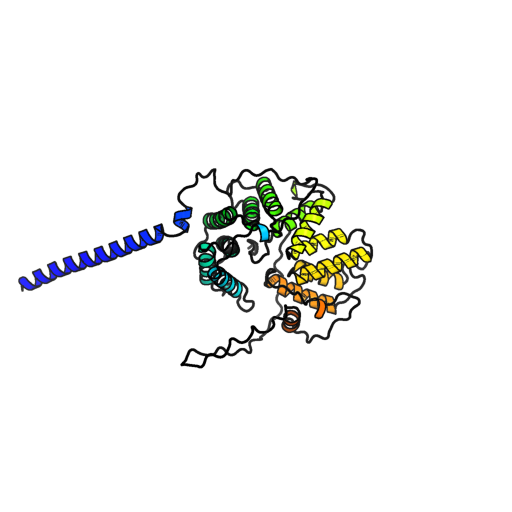1990 Tetratricopeptide-like helical domain superfamily [G3DSA:1.25.40.10] (96-301)
  IPR045653 Domain of unknown function DUF6396 [PF19933] (277-356)
  IPR050767 Sel1/AlgK [PTHR11102] (104-255)

Radius of gyration: 27.06 Å; chains: 1; bounding box: 105×56×61 Å

pLDDT: mean 79.4, std 24.57, range [20.92, 98.5]

Sequence (409 aa):
MKLERWLSRTYMKFARVRYLFGLWLLFVVAQTALAESPIHQLMTGMSSSDSPRYTKLPLFAPHRKDFTCVYQEQHLPPVDPQAELWFQQALASELDPNIYWEDKDWRKIYQLYLQAAERNHWKAMLNLAALILSGYPVPVRDPETAIRWVEKAMQLGVPDAWDTMGVYHMKGIVKGGDATSAYAFFQKAADMGSPSAQSFLGAALDAGWDNPGNGFWANVPVATKMLECAVAQGYGDAAYELAFLYADPGTPEAKFHALKLLQEGAKLGSAKCADKLSVQFNGFELANGGSLVGHVDEARADRYSKVGDILRWYEGTLKLPNLDKVLPLPPAPLPKWDGDVQTLIDAAKAVTPPPPTPPAHSPQSEPHAALTKAGLLRQLADRPEPLRCNGGLKCPRSGIFSIGSFPAS